Protein AF-A0A2P7AW91-F1 (afdb_monomer_lite)

Foldseek 3Di:
DDDDDDDPDDPPDPDDDDDDDDDDDDDDDDDDDPDPPPPDPPPLVVQQVVLQVVLVVCVVVVNLQVSLVSNLVSPNNVVSVVSVDDPPDDDDCVVDPDPVFPPQPPDWFKDKDWDAAPNDIAIKIKTWGWFFLWADQDPPPRDTHRWKTKIKIWIGRPVDDLAQAEAEEAAEPPPFFFLLLCDAQAAHQWHFAFAPPDDDQDPPPDQGDTDGDNLHCNVRHTYMGIAFDNAFLMFTGPPHGSVVCLFLQSRLSSVLSVVQRVCQVVLNQNYAYEYEYFERRLLSVLQNLLVQLVCPCVSHDQRPVNHHGDSHQAYEYFLYDFALDFDPAPLCLQLLLLLLCVLCDQCRAPNPPHDNVRSSVVSLCLRPVAQRVLLVLVVVQLVVLVVVVVVVVVVVVVVVVVVVVVDDDDDDPDDDDPPDDPDSVPRDGDVVSCVVNVVSVCVLCRSLVHNPDDVVCSNNSVSNPSQDDEPEAEQQFRNHGHNNDHSDCSVLSSSLSVCVCCCCPPHVDDDSDRPQPDDDPPRSSTGDVSSVVVVSDSDPVNGTSLVSNVSSCVSPVQYQAEYEAESNANSRHLSSVCVSCVVVVCNQVYPYHYDHTGSSRSSHVVCSVVVSVVSVCSSPDGGDDGPDD

Organism: NCBI:txid1149773

Sequence (629 aa):
MIFRVFFLLALLGLAACNDTKVEVADRTFPESVQESVKLGEPALTDKLESARKEAVELKAKGKLFDAADRLRTVGLDEEAYAIFAPADYKFLAKDHPDPSTPQVSETPSVMRHSMVLNGKKTWFTAKAGHLIAYGQKDQLTGKKDAKAAIFYMSYTRDDLPRENRPVTFFFNGGPGYASIFLHMAAYGPKRIVINAPYMARKLADNPFKLIDNEETLLDNSDLVFVDPVSEGFSTAIAPHRNHHFSNATTDAEIVRDFVTSYSNKNNRQSSPKYLLGESWGSARVSLAASMLEEAGTSNYDPDPSGQPVKVLSGVVLQSPYLSGDSCACNTGLPTLAMAAEYFQKPETSWRGARTLDQYADYIRQFAMQRYFPALETYNAAFTAATAAKEAILVEAKNEISAKFKGGMGVSVEGEAFSAETTDDDDVQVEPATLAKLEPILQEFRNIAGNHSLSWDDFASGNILTNRPAAKSLGDYDARMAADDYQTDWFDDTILGNGVKDLLPAFLNYYSSGVKAVKDWHGNDVLRNDDYAVTGQDVSADGLGGVADLTLALAFDPRLKIMALHGYYDTVTTFFETEKQLQQAGLDKRIPVHVFDGGQMTYYVEASRKPVKKVFDEFYRNTPGTPATN

Secondary structure (DSSP, 8-state):
------S--SSS---------------PPPP---------THHHHHHHHHHHHHHHHHHHTT-HHHHHHHHHTTT-HHHHHHTTS-TT----GGGS--TTS-------EEEEEEEEETTEEEEEEEEEEEEEEEEEEPTTT-PEEEEEEEEEEEEE-TTS-STT--EEEEE--TTTB-THHIIIIIISSEEE---TT---S-TTTS---EEE-TT-GGGTSEEEEE--TTSTT-EE-TT--GGGG-SHHHHHHHHHHHHHHHHHHTT-TTS-EEEEEETHHHHHHHHHHHHHHHHTTTTPPPPTT-PPP---SEEEEES----SS--SS-TTHHHHHHHHHHHH-TTTSTTTT--HHHHHHHHHHHIIIIIHHHHHHHHHHHHHHHHHHHHHHHHHHHHHHHHHHHS------S-S-------GGG----HHHHHHHHHHHHHHHHHHT-TT--HHHHHHT---TTPPP-SEE-SSSTT-EESSS-SSSHHHHHHHHHHHHHIIIII----SS------TTS-TTSB-HHHHHHTT--STTS--HHHHHHHHHHH-TT-EEEEEEETT-SSS-HHHHHHHHHHTT-TTTS-EEEESSSSSGGGSHHHHHHHHHHHHHHHHSPTT-PPP-

Structure (mmCIF, N/CA/C/O backbone):
data_AF-A0A2P7AW91-F1
#
_entry.id   AF-A0A2P7AW91-F1
#
loop_
_atom_site.group_PDB
_atom_site.id
_atom_site.type_symbol
_atom_site.label_atom_id
_atom_site.label_alt_id
_atom_site.label_comp_id
_atom_site.label_asym_id
_atom_site.label_entity_id
_atom_site.label_seq_id
_atom_site.pdbx_PDB_ins_code
_atom_site.Cartn_x
_atom_site.Cartn_y
_atom_site.Cartn_z
_atom_site.occupancy
_atom_site.B_iso_or_equiv
_atom_site.auth_seq_id
_atom_site.auth_comp_id
_atom_site.auth_asym_id
_atom_site.auth_atom_id
_atom_site.pdbx_PDB_model_num
ATOM 1 N N . MET A 1 1 ? 14.715 26.474 -30.056 1.00 28.30 1 MET A N 1
ATOM 2 C CA . MET A 1 1 ? 14.519 27.769 -29.372 1.00 28.30 1 MET A CA 1
ATOM 3 C C . MET A 1 1 ? 13.910 27.477 -28.005 1.00 28.30 1 MET A C 1
ATOM 5 O O . MET A 1 1 ? 12.748 27.115 -27.952 1.00 28.30 1 MET A O 1
ATOM 9 N N . ILE A 1 2 ? 14.762 27.566 -26.972 1.00 30.56 2 ILE A N 1
ATOM 10 C CA . ILE A 1 2 ? 14.518 27.575 -25.512 1.00 30.56 2 ILE A CA 1
ATOM 11 C C . ILE A 1 2 ? 13.791 26.353 -24.910 1.00 30.56 2 ILE A C 1
ATOM 13 O O . ILE A 1 2 ? 12.575 26.276 -24.987 1.00 30.56 2 ILE A O 1
ATOM 17 N N . PHE A 1 3 ? 14.578 25.453 -24.291 1.00 24.53 3 PHE A N 1
ATOM 18 C CA . PHE A 1 3 ? 14.350 24.688 -23.037 1.00 24.53 3 PHE A CA 1
ATOM 19 C C . PHE A 1 3 ? 15.091 23.334 -23.071 1.00 24.53 3 PHE A C 1
ATOM 21 O O . PHE A 1 3 ? 14.479 22.302 -23.308 1.00 24.53 3 PHE A O 1
ATOM 28 N N . ARG A 1 4 ? 16.412 23.331 -22.839 1.00 25.92 4 ARG A N 1
ATOM 29 C CA . ARG A 1 4 ? 17.198 22.144 -22.435 1.00 25.92 4 ARG A CA 1
ATOM 30 C C . ARG A 1 4 ? 18.473 22.592 -21.711 1.00 25.92 4 ARG A C 1
ATOM 32 O O . ARG A 1 4 ? 19.533 22.683 -22.309 1.00 25.92 4 ARG A O 1
ATOM 39 N N . VAL A 1 5 ? 18.342 22.920 -20.429 1.00 28.11 5 VAL A N 1
ATOM 40 C CA . VAL A 1 5 ? 19.440 22.946 -19.450 1.00 28.11 5 VAL A CA 1
ATOM 41 C C . VAL A 1 5 ? 18.803 22.537 -18.132 1.00 28.11 5 VAL A C 1
ATOM 43 O O . VAL A 1 5 ? 18.092 23.348 -17.565 1.00 28.11 5 VAL A O 1
ATOM 46 N N . PHE A 1 6 ? 18.965 21.277 -17.733 1.00 27.03 6 PHE A N 1
ATOM 47 C CA . PHE A 1 6 ? 18.895 20.757 -16.357 1.00 27.03 6 PHE A CA 1
ATOM 48 C C . PHE A 1 6 ? 18.924 19.230 -16.458 1.00 27.03 6 PHE A C 1
ATOM 50 O O . PHE A 1 6 ? 17.870 18.621 -16.462 1.00 27.03 6 PHE A O 1
ATOM 57 N N . PHE A 1 7 ? 20.106 18.632 -16.640 1.00 25.38 7 PHE A N 1
ATOM 58 C CA . PHE A 1 7 ? 20.415 17.236 -16.274 1.00 25.38 7 PHE A CA 1
ATOM 59 C C . PHE A 1 7 ? 21.894 16.948 -16.588 1.00 25.38 7 PHE A C 1
ATOM 61 O O . PHE A 1 7 ? 22.227 16.167 -17.465 1.00 25.38 7 PHE A O 1
ATOM 68 N N . LEU A 1 8 ? 22.811 17.659 -15.927 1.00 24.91 8 LEU A N 1
ATOM 69 C CA . LEU A 1 8 ? 24.250 17.372 -16.008 1.00 24.91 8 LEU A CA 1
ATOM 70 C C . LEU A 1 8 ? 24.960 18.023 -14.817 1.00 24.91 8 LEU A C 1
ATOM 72 O O . LEU A 1 8 ? 25.607 19.054 -14.950 1.00 24.91 8 LEU A O 1
ATOM 76 N N . LEU A 1 9 ? 24.746 17.469 -13.618 1.00 25.59 9 LEU A N 1
ATOM 77 C CA . LEU A 1 9 ? 25.513 17.818 -12.410 1.00 25.59 9 LEU A CA 1
ATOM 78 C C . LEU A 1 9 ? 25.413 16.745 -11.303 1.00 25.59 9 LEU A C 1
ATOM 80 O O . LEU A 1 9 ? 25.422 17.067 -10.121 1.00 25.59 9 LEU A O 1
ATOM 84 N N . ALA A 1 10 ? 25.332 15.461 -11.672 1.00 25.92 10 ALA A N 1
ATOM 85 C CA . ALA A 1 10 ? 25.222 14.355 -10.707 1.00 25.92 10 ALA A CA 1
ATOM 86 C C . ALA A 1 10 ? 26.404 13.362 -10.720 1.00 25.92 10 ALA A C 1
ATOM 88 O O . ALA A 1 10 ? 26.317 12.318 -10.086 1.00 25.92 10 ALA A O 1
ATOM 89 N N . LEU A 1 11 ? 27.517 13.657 -11.410 1.00 25.86 11 LEU A N 1
ATOM 90 C CA . LEU A 1 11 ? 28.611 12.681 -11.588 1.00 25.86 11 LEU A CA 1
ATOM 91 C C . LEU A 1 11 ? 30.016 13.127 -11.156 1.00 25.86 11 LEU A C 1
ATOM 93 O O . LEU A 1 11 ? 30.987 12.428 -11.424 1.00 25.86 11 LEU A O 1
ATOM 97 N N . LEU A 1 12 ? 30.162 14.225 -10.412 1.00 25.52 12 LEU A N 1
ATOM 98 C CA . LEU A 1 12 ? 31.461 14.617 -9.850 1.00 25.52 12 LEU A CA 1
ATOM 99 C C . LEU A 1 12 ? 31.306 15.029 -8.386 1.00 25.52 12 LEU A C 1
ATOM 101 O O . LEU A 1 12 ? 30.991 16.178 -8.094 1.00 25.52 12 LEU A O 1
ATOM 105 N N . GLY A 1 13 ? 31.525 14.090 -7.461 1.00 24.47 13 GLY A N 1
ATOM 106 C CA . GLY A 1 13 ? 31.490 14.431 -6.037 1.00 24.47 13 GLY A CA 1
ATOM 107 C C . GLY A 1 13 ? 31.581 13.301 -5.015 1.00 24.47 13 GLY A C 1
ATOM 108 O O . GLY A 1 13 ? 31.106 13.493 -3.905 1.00 24.47 13 GLY A O 1
ATOM 109 N N . LEU A 1 14 ? 32.181 12.147 -5.323 1.00 25.52 14 LEU A N 1
ATOM 110 C CA . LEU A 1 14 ? 32.587 11.187 -4.289 1.00 25.52 14 LEU A CA 1
ATOM 111 C C . LEU A 1 14 ? 34.114 11.146 -4.207 1.00 25.52 14 LEU A C 1
ATOM 113 O O . LEU A 1 14 ? 34.767 10.596 -5.089 1.00 25.52 14 LEU A O 1
ATOM 117 N N . ALA A 1 15 ? 34.622 11.755 -3.127 1.00 25.58 15 ALA A N 1
ATOM 118 C CA . ALA A 1 15 ? 35.909 11.557 -2.444 1.00 25.58 15 ALA A CA 1
ATOM 119 C C . ALA A 1 15 ? 36.700 12.860 -2.211 1.00 25.58 15 ALA A C 1
ATOM 121 O O . ALA A 1 15 ? 37.642 13.168 -2.935 1.00 25.58 15 ALA A O 1
ATOM 122 N N . ALA A 1 16 ? 36.382 13.571 -1.124 1.00 25.39 16 ALA A N 1
ATOM 123 C CA . ALA A 1 16 ? 37.385 14.280 -0.327 1.00 25.39 16 ALA A CA 1
ATOM 124 C C . ALA A 1 16 ? 36.890 14.498 1.116 1.00 25.39 16 ALA A C 1
ATOM 126 O O . ALA A 1 16 ? 35.776 14.950 1.352 1.00 25.39 16 ALA A O 1
ATOM 127 N N . CYS A 1 17 ? 37.759 14.113 2.045 1.00 22.14 17 CYS A N 1
ATOM 128 C CA . CYS A 1 17 ? 37.703 14.121 3.504 1.00 22.14 17 CYS A CA 1
ATOM 129 C C . CYS A 1 17 ? 37.004 15.284 4.239 1.00 22.14 17 CYS A C 1
ATOM 131 O O . CYS A 1 17 ? 37.125 16.445 3.869 1.00 22.14 17 CYS A O 1
ATOM 133 N N . ASN A 1 18 ? 36.404 14.887 5.371 1.00 30.28 18 ASN A N 1
ATOM 134 C CA . ASN A 1 18 ? 36.365 15.487 6.716 1.00 30.28 18 ASN A CA 1
ATOM 135 C C . ASN A 1 18 ? 36.925 16.903 6.967 1.00 30.28 18 ASN A C 1
ATOM 137 O O . ASN A 1 18 ? 37.995 17.280 6.501 1.00 30.28 18 ASN A O 1
ATOM 141 N N . ASP A 1 19 ? 36.252 17.541 7.932 1.00 32.62 19 ASP A N 1
ATOM 142 C CA . ASP A 1 19 ? 36.591 18.753 8.685 1.00 32.62 19 ASP A CA 1
ATOM 143 C C . ASP A 1 19 ? 36.344 20.098 7.995 1.00 32.62 19 ASP A C 1
ATOM 145 O O . ASP A 1 19 ? 37.254 20.782 7.539 1.00 32.62 19 ASP A O 1
ATOM 149 N N . THR A 1 20 ? 35.099 20.575 8.081 1.00 24.86 20 THR A N 1
ATOM 150 C CA . THR A 1 20 ? 34.828 22.013 8.235 1.00 24.86 20 THR A CA 1
ATOM 151 C C . THR A 1 20 ? 33.605 22.235 9.126 1.00 24.86 20 THR A C 1
ATOM 153 O O . THR A 1 20 ? 32.484 21.853 8.806 1.00 24.86 20 THR A O 1
ATOM 156 N N . LYS A 1 21 ? 33.837 22.865 10.284 1.00 29.14 21 LYS A N 1
ATOM 157 C CA . LYS A 1 21 ? 32.790 23.472 11.112 1.00 29.14 21 LYS A CA 1
ATOM 158 C C . LYS A 1 21 ? 32.117 24.569 10.289 1.00 29.14 21 LYS A C 1
ATOM 160 O O . LYS A 1 21 ? 32.786 25.524 9.906 1.00 29.14 21 LYS A O 1
ATOM 165 N N . VAL A 1 22 ? 30.818 24.445 10.043 1.00 24.80 22 VAL A N 1
ATOM 166 C CA . VAL A 1 22 ? 30.022 25.530 9.463 1.00 24.80 22 VAL A CA 1
ATOM 167 C C . VAL A 1 22 ? 29.511 26.400 10.609 1.00 24.80 22 VAL A C 1
ATOM 169 O O . VAL A 1 22 ? 28.715 25.954 11.434 1.00 24.80 22 VAL A O 1
ATOM 172 N N . GLU A 1 23 ? 30.012 27.634 10.682 1.00 24.05 23 GLU A N 1
ATOM 173 C CA . GLU A 1 23 ? 29.421 28.704 11.486 1.00 24.05 23 GLU A CA 1
ATOM 174 C C . GLU A 1 23 ? 28.020 29.021 10.953 1.00 24.05 23 GLU A C 1
ATOM 176 O O . GLU A 1 23 ? 27.831 29.335 9.776 1.00 24.05 23 GLU A O 1
ATOM 181 N N . VAL A 1 24 ? 27.030 28.938 11.839 1.00 26.75 24 VAL A N 1
ATOM 182 C CA . VAL A 1 24 ? 25.660 29.372 11.571 1.00 26.75 24 VAL A CA 1
ATOM 183 C C . VAL A 1 24 ? 25.663 30.897 11.529 1.00 26.75 24 VAL A C 1
ATOM 185 O O . VAL A 1 24 ? 25.877 31.551 12.547 1.00 26.75 24 VAL A O 1
ATOM 188 N N . ALA A 1 25 ? 25.442 31.466 10.345 1.00 25.95 25 ALA A N 1
ATOM 189 C CA . ALA A 1 25 ? 25.217 32.894 10.193 1.00 25.95 25 ALA A CA 1
ATOM 190 C C . ALA A 1 25 ? 23.913 33.282 10.908 1.00 25.95 25 ALA A C 1
ATOM 192 O O . ALA A 1 25 ? 22.817 32.882 10.509 1.00 25.95 25 ALA A O 1
ATOM 193 N N . ASP A 1 26 ? 24.072 34.060 11.972 1.00 27.11 26 ASP A N 1
ATOM 194 C CA . ASP A 1 26 ? 23.027 34.633 12.807 1.00 27.11 26 ASP A CA 1
ATOM 195 C C . ASP A 1 26 ? 22.101 35.522 11.955 1.00 27.11 26 ASP A C 1
ATOM 197 O O . ASP A 1 26 ? 22.472 36.616 11.522 1.00 27.11 26 ASP A O 1
ATOM 201 N N . ARG A 1 27 ? 20.896 35.029 11.644 1.00 25.61 27 ARG A N 1
ATOM 202 C CA . ARG A 1 27 ? 19.820 35.847 11.070 1.00 25.61 27 ARG A CA 1
ATOM 203 C C . ARG A 1 27 ? 18.920 36.301 12.206 1.00 25.61 27 ARG A C 1
ATOM 205 O O . ARG A 1 27 ? 17.957 35.631 12.570 1.00 25.61 27 ARG A O 1
ATOM 212 N N . THR A 1 28 ? 19.243 37.466 12.747 1.00 26.22 28 THR A N 1
ATOM 213 C CA . THR A 1 28 ? 18.370 38.216 13.642 1.00 26.22 28 THR A CA 1
ATOM 214 C C . THR A 1 28 ? 17.100 38.631 12.894 1.00 26.22 28 THR A C 1
ATOM 216 O O . THR A 1 28 ? 17.139 39.369 11.909 1.00 26.22 28 THR A O 1
ATOM 219 N N . PHE A 1 29 ? 15.952 38.137 13.356 1.00 27.27 29 PHE A N 1
ATOM 220 C CA . PHE A 1 29 ? 14.643 38.670 12.981 1.00 27.27 29 PHE A CA 1
ATOM 221 C C . PHE A 1 29 ? 14.335 39.896 13.857 1.00 27.27 29 PHE A C 1
ATOM 223 O O . PHE A 1 29 ? 14.610 39.856 15.058 1.00 27.27 29 PHE A O 1
ATOM 230 N N . PRO A 1 30 ? 13.779 40.986 13.300 1.00 27.33 30 PRO A N 1
ATOM 231 C CA . PRO A 1 30 ? 13.438 42.163 14.087 1.00 27.33 30 PRO A CA 1
ATOM 232 C C . PRO A 1 30 ? 12.302 41.861 15.075 1.00 27.33 30 PRO A C 1
ATOM 234 O O . PRO A 1 30 ? 11.241 41.361 14.699 1.00 27.33 30 PRO A O 1
ATOM 237 N N . GLU A 1 31 ? 12.529 42.201 16.344 1.00 33.28 31 GLU A N 1
ATOM 238 C CA . GLU A 1 31 ? 11.480 42.341 17.351 1.00 33.28 31 GLU A CA 1
ATOM 239 C C . GLU A 1 31 ? 10.521 43.487 16.986 1.00 33.28 31 GLU A C 1
ATOM 241 O O . GLU A 1 31 ? 10.921 44.498 16.409 1.00 33.28 31 GLU A O 1
ATOM 246 N N . SER A 1 32 ? 9.275 43.344 17.452 1.00 29.95 32 SER A N 1
ATOM 247 C CA . SER A 1 32 ? 8.161 44.308 17.466 1.00 29.95 32 SER A CA 1
ATOM 248 C C . SER A 1 32 ? 7.237 44.342 16.238 1.00 29.95 32 SER A C 1
ATOM 250 O O . SER A 1 32 ? 7.468 45.064 15.282 1.00 29.95 32 SER A O 1
ATOM 252 N N . VAL A 1 33 ? 6.108 43.622 16.341 1.00 26.59 33 VAL A N 1
ATOM 253 C CA . VAL A 1 33 ? 4.770 44.233 16.501 1.00 26.59 33 VAL A CA 1
ATOM 254 C C . VAL A 1 33 ? 3.927 43.306 17.393 1.00 26.59 33 VAL A C 1
ATOM 256 O O . VAL A 1 33 ? 3.296 42.361 16.928 1.00 26.59 33 VAL A O 1
ATOM 259 N N . GLN A 1 34 ? 3.927 43.558 18.706 1.00 28.94 34 GLN A N 1
ATOM 260 C CA . GLN A 1 34 ? 2.826 43.126 19.570 1.00 28.94 34 GLN A CA 1
ATOM 261 C C . GLN A 1 34 ? 1.656 44.089 19.341 1.00 28.94 34 GLN A C 1
ATOM 263 O O . GLN A 1 34 ? 1.531 45.090 20.043 1.00 28.94 34 GLN A O 1
ATOM 268 N N . GLU A 1 35 ? 0.783 43.794 18.380 1.00 24.22 35 GLU A N 1
ATOM 269 C CA . GLU A 1 35 ? -0.575 44.339 18.405 1.00 24.22 35 GLU A CA 1
ATOM 270 C C . GLU A 1 35 ? -1.491 43.312 19.061 1.00 24.22 35 GLU A C 1
ATOM 272 O O . GLU A 1 35 ? -1.932 42.324 18.477 1.00 24.22 35 GLU A O 1
ATOM 277 N N . SER A 1 36 ? -1.754 43.556 20.341 1.00 25.66 36 SER A N 1
ATOM 278 C CA . SER A 1 36 ? -2.841 42.918 21.064 1.00 25.66 36 SER A CA 1
ATOM 279 C C . SER A 1 36 ? -4.165 43.445 20.509 1.00 25.66 36 SER A C 1
ATOM 281 O O . SER A 1 36 ? -4.659 44.497 20.913 1.00 25.66 36 SER A O 1
ATOM 283 N N . VAL A 1 37 ? -4.769 42.708 19.576 1.00 23.89 37 VAL A N 1
ATOM 284 C CA . VAL A 1 37 ? -6.159 42.952 19.180 1.00 23.89 37 VAL A CA 1
ATOM 285 C C . VAL A 1 37 ? -7.055 42.555 20.353 1.00 23.89 37 VAL A C 1
ATOM 287 O O . VAL A 1 37 ? -7.438 41.397 20.516 1.00 23.89 37 VAL A O 1
ATOM 290 N N . LYS A 1 38 ? -7.402 43.530 21.196 1.00 28.12 38 LYS A N 1
ATOM 291 C CA . LYS A 1 38 ? -8.584 43.438 22.055 1.00 28.12 38 LYS A CA 1
ATOM 292 C C . LYS A 1 38 ? -9.813 43.469 21.146 1.00 28.12 38 LYS A C 1
ATOM 294 O O . LYS A 1 38 ? -10.228 44.536 20.701 1.00 28.12 38 LYS A O 1
ATOM 299 N N . LEU A 1 39 ? -10.378 42.298 20.856 1.00 29.02 39 LEU A N 1
ATOM 300 C CA . LEU A 1 39 ? -11.699 42.172 20.242 1.00 29.02 39 LEU A CA 1
ATOM 301 C C . LEU A 1 39 ? -12.735 42.810 21.176 1.00 29.02 39 LEU A C 1
ATOM 303 O O . LEU A 1 39 ? -13.069 42.260 22.220 1.00 29.02 39 LEU A O 1
ATOM 307 N N . GLY A 1 40 ? -13.214 43.996 20.807 1.00 28.59 40 GLY A N 1
ATOM 308 C CA . GLY A 1 40 ? -14.417 44.573 21.393 1.00 28.59 40 GLY A CA 1
ATOM 309 C C . GLY A 1 40 ? -15.637 43.726 21.020 1.00 28.59 40 GLY A C 1
ATOM 310 O O . GL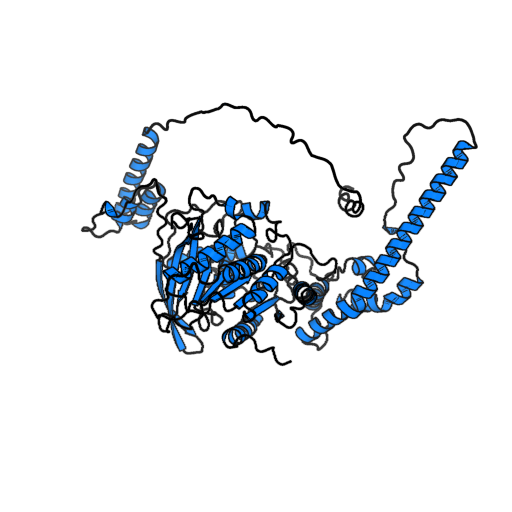Y A 1 40 ? -15.842 43.393 19.854 1.00 28.59 40 GLY A O 1
ATOM 311 N N . GLU A 1 41 ? -16.452 43.410 22.023 1.00 45.31 41 GLU A N 1
ATOM 312 C CA . GLU A 1 41 ? -17.629 42.530 22.012 1.00 45.31 41 GLU A CA 1
ATOM 313 C C . GLU A 1 41 ? -18.905 42.952 21.213 1.00 45.31 41 GLU A C 1
ATOM 315 O O . GLU A 1 41 ? -19.842 42.154 21.195 1.00 45.31 41 GLU A O 1
ATOM 320 N N . PRO A 1 42 ? -19.049 44.088 20.489 1.00 39.00 42 PRO A N 1
ATOM 321 C CA . PRO A 1 42 ? -20.321 44.372 19.794 1.00 39.00 42 PRO A CA 1
ATOM 322 C C . PRO A 1 42 ? -20.608 43.486 18.563 1.00 39.00 42 PRO A C 1
ATOM 324 O O . PRO A 1 42 ? -21.723 43.005 18.384 1.00 39.00 42 PRO A O 1
ATOM 327 N N . ALA A 1 43 ? -19.602 43.218 17.721 1.00 48.66 43 ALA A N 1
ATOM 328 C CA . ALA A 1 43 ? -19.821 42.631 16.389 1.00 48.66 43 ALA A CA 1
ATOM 329 C C . ALA A 1 43 ? -20.175 41.130 16.393 1.00 48.66 43 ALA A C 1
ATOM 331 O O . ALA A 1 43 ? -20.730 40.617 15.417 1.00 48.66 43 ALA A O 1
ATOM 332 N N . LEU A 1 44 ? -19.829 40.409 17.464 1.00 47.56 44 LEU A N 1
ATOM 333 C CA . LEU A 1 44 ? -20.184 38.998 17.624 1.00 47.56 44 LEU A CA 1
ATOM 334 C C . LEU A 1 44 ? -21.635 38.865 18.104 1.00 47.56 44 LEU A C 1
ATOM 336 O O . LEU A 1 44 ? -22.381 38.035 17.593 1.00 47.56 44 LEU A O 1
ATOM 340 N N . THR A 1 45 ? -22.051 39.744 19.015 1.00 58.31 45 THR A N 1
ATOM 341 C CA . THR A 1 45 ? -23.391 39.755 19.610 1.00 58.31 45 THR A CA 1
ATOM 342 C C . THR A 1 45 ? -24.472 40.009 18.554 1.00 58.31 45 THR A C 1
ATOM 344 O O . THR A 1 45 ? -25.434 39.245 18.470 1.00 58.31 45 THR A O 1
ATOM 347 N N . ASP A 1 46 ? -24.250 40.965 17.647 1.00 71.31 46 ASP A N 1
ATOM 348 C CA . ASP A 1 46 ? -25.179 41.266 16.545 1.00 71.31 46 ASP A CA 1
ATOM 349 C C . ASP A 1 46 ? -25.331 40.094 15.555 1.00 71.31 46 ASP A C 1
ATOM 351 O O . ASP A 1 46 ? -26.426 39.809 15.058 1.00 71.31 46 ASP A O 1
ATOM 355 N N . LYS A 1 47 ? -24.240 39.361 15.285 1.00 68.81 47 LYS A N 1
ATOM 356 C CA . LYS A 1 47 ? -24.256 38.178 14.405 1.00 68.81 47 LYS A CA 1
ATOM 357 C C . LYS A 1 47 ? -25.038 37.017 15.012 1.00 68.81 47 LYS A C 1
ATOM 359 O O . LYS A 1 47 ? -25.770 36.338 14.287 1.00 68.81 47 LYS A O 1
ATOM 364 N N . LEU A 1 48 ? -24.894 36.798 16.319 1.00 72.94 48 LEU A N 1
ATOM 365 C CA . LEU A 1 48 ? -25.627 35.766 17.050 1.00 72.94 48 LEU A CA 1
ATOM 366 C C . LEU A 1 48 ? -27.121 36.110 17.128 1.00 72.94 48 LEU A C 1
ATOM 368 O O . LEU A 1 48 ? -27.964 35.247 16.887 1.00 72.94 48 LEU A O 1
ATOM 372 N N . GLU A 1 49 ? -27.475 37.372 17.382 1.00 81.25 49 GLU A N 1
ATOM 373 C CA . GLU A 1 49 ? -28.877 37.804 17.400 1.00 81.25 49 GLU A CA 1
ATOM 374 C C . GLU A 1 49 ? -29.558 37.722 16.025 1.00 81.25 49 GLU A C 1
ATOM 376 O O . GLU A 1 49 ? -30.711 37.286 15.946 1.00 81.25 49 GLU A O 1
ATOM 381 N N . SER A 1 50 ? -28.867 38.079 14.934 1.00 85.81 50 SER A N 1
ATOM 382 C CA . SER A 1 50 ? -29.398 37.906 13.568 1.00 85.81 50 SER A CA 1
ATOM 383 C C . SER A 1 50 ? -29.671 36.434 13.262 1.00 85.81 50 SER A C 1
ATOM 385 O O . SER A 1 50 ? -30.748 36.088 12.780 1.00 85.81 50 SER A O 1
ATOM 387 N N . ALA A 1 51 ? -28.730 35.551 13.612 1.00 79.06 51 ALA A N 1
ATOM 388 C CA . ALA A 1 51 ? -28.871 34.112 13.408 1.00 79.06 51 ALA A CA 1
ATOM 389 C C . ALA A 1 51 ? -30.074 33.526 14.153 1.00 79.06 51 ALA A C 1
ATOM 391 O O . ALA A 1 51 ? -30.826 32.738 13.581 1.00 79.06 51 ALA A O 1
ATOM 392 N N . ARG A 1 52 ? -30.300 33.957 15.400 1.00 89.81 52 ARG A N 1
ATOM 393 C CA . ARG A 1 52 ? -31.474 33.564 16.191 1.00 89.81 52 ARG A CA 1
ATOM 394 C C . ARG A 1 52 ? -32.780 34.024 15.552 1.00 89.81 52 ARG A C 1
ATOM 396 O O . ARG A 1 52 ? -33.716 33.233 15.464 1.00 89.81 52 ARG A O 1
ATOM 403 N N . LYS A 1 53 ? -32.851 35.266 15.061 1.00 93.62 53 LYS A N 1
ATOM 404 C CA . LYS A 1 53 ? -34.048 35.786 14.371 1.00 93.62 53 LYS A CA 1
ATOM 405 C C . LYS A 1 53 ? -34.352 35.002 13.094 1.00 93.62 53 LYS A C 1
ATOM 407 O O . LYS A 1 53 ? -35.480 34.550 12.912 1.00 93.62 53 LYS A O 1
ATOM 412 N N . GLU A 1 54 ? -33.344 34.767 12.258 1.00 89.94 54 GLU A N 1
ATOM 413 C CA . GLU A 1 54 ? -33.488 33.988 11.022 1.00 89.94 54 GLU A CA 1
ATOM 414 C C . GLU A 1 54 ? -33.903 32.535 11.303 1.00 89.94 54 GLU A C 1
ATOM 416 O O . GLU A 1 54 ? -34.784 31.993 10.634 1.00 89.94 54 GLU A O 1
ATOM 421 N N . ALA A 1 55 ? -33.334 31.909 12.336 1.00 86.69 55 ALA A N 1
ATOM 422 C CA . ALA A 1 55 ? -33.701 30.557 12.745 1.00 86.69 55 ALA A CA 1
ATOM 423 C C . ALA A 1 55 ? -35.152 30.465 13.241 1.00 86.69 55 ALA A C 1
ATOM 425 O O . ALA A 1 55 ? -35.856 29.508 12.912 1.00 86.69 55 ALA A O 1
ATOM 426 N N . VAL A 1 56 ? -35.642 31.473 13.972 1.00 92.38 56 VAL A N 1
ATOM 427 C CA . VAL A 1 56 ? -37.055 31.558 14.380 1.00 92.38 56 VAL A CA 1
ATOM 428 C C . VAL A 1 56 ? -37.975 31.652 13.160 1.00 92.38 56 VAL A C 1
ATOM 430 O O . VAL A 1 56 ? -38.983 30.943 13.100 1.00 92.38 56 VAL A O 1
ATOM 433 N N . GLU A 1 57 ? -37.627 32.459 12.158 1.00 90.12 57 GLU A N 1
ATOM 434 C CA . GLU A 1 57 ? -38.409 32.570 10.920 1.00 90.12 57 GLU A CA 1
ATOM 435 C C . GLU A 1 57 ? -38.417 31.270 10.105 1.00 90.12 57 GLU A C 1
ATOM 437 O O . GLU A 1 57 ? -39.460 30.864 9.584 1.00 90.12 57 GLU A O 1
ATOM 442 N N . LEU A 1 58 ? -37.269 30.596 9.996 1.00 86.12 58 LEU A N 1
ATOM 443 C CA . LEU A 1 58 ? -37.140 29.305 9.315 1.00 86.12 58 LEU A CA 1
ATOM 444 C C . LEU A 1 58 ? -37.942 28.217 10.040 1.00 86.12 58 LEU A C 1
ATOM 446 O O . LEU A 1 58 ? -38.673 27.456 9.398 1.00 86.12 58 LEU A O 1
ATOM 450 N N . LYS A 1 59 ? -37.904 28.205 11.377 1.00 82.75 59 LYS A N 1
ATOM 451 C CA . LYS A 1 59 ? -38.708 27.306 12.214 1.00 82.75 59 LYS A CA 1
ATOM 452 C C . LYS A 1 59 ? -40.206 27.544 12.022 1.00 82.75 59 LYS A C 1
ATOM 454 O O . LYS A 1 59 ? -40.947 26.581 11.838 1.00 82.75 59 LYS A O 1
ATOM 459 N N . ALA A 1 60 ? -40.652 28.801 11.984 1.00 88.56 60 ALA A N 1
ATOM 460 C CA . ALA A 1 60 ? -42.053 29.153 11.732 1.00 88.56 60 ALA A CA 1
ATOM 461 C C . ALA A 1 60 ? -42.544 28.708 10.339 1.00 88.56 60 ALA A C 1
ATOM 463 O O . ALA A 1 60 ? -43.728 28.430 10.160 1.00 88.56 60 ALA A O 1
ATOM 464 N N . LYS A 1 61 ? -41.633 28.584 9.364 1.00 88.69 61 LYS A N 1
ATOM 465 C CA . LYS A 1 61 ? -41.896 28.055 8.013 1.00 88.69 61 LYS A CA 1
ATOM 466 C C . LYS A 1 61 ? -41.782 26.523 7.919 1.00 88.69 61 LYS A C 1
ATOM 468 O O . LYS A 1 61 ? -41.842 25.983 6.819 1.00 88.69 61 LYS A O 1
ATOM 473 N N . GLY A 1 62 ? -41.591 25.818 9.039 1.00 75.31 62 GLY A N 1
ATOM 474 C CA . GLY A 1 62 ? -41.446 24.357 9.087 1.00 75.31 62 GLY A CA 1
ATOM 475 C C . GLY A 1 62 ? -40.078 23.830 8.633 1.00 75.31 62 GLY A C 1
ATOM 476 O O . GLY A 1 62 ? -39.898 22.622 8.502 1.00 75.31 62 GLY A O 1
ATOM 477 N N . LYS A 1 63 ? -39.096 24.709 8.408 1.00 75.00 63 LYS A N 1
ATOM 478 C CA . LYS A 1 63 ? -37.750 24.364 7.930 1.00 75.00 63 LYS A CA 1
ATOM 479 C C . LYS A 1 63 ? -36.792 24.155 9.100 1.00 75.00 63 LYS A C 1
ATOM 481 O O . LYS A 1 63 ? -35.893 24.954 9.342 1.00 75.00 63 LYS A O 1
ATOM 486 N N . LEU A 1 64 ? -37.025 23.088 9.860 1.00 62.28 64 LEU A N 1
ATOM 487 C CA . LEU A 1 64 ? -36.311 22.829 11.116 1.00 62.28 64 LEU A CA 1
ATOM 488 C C . LEU A 1 64 ? -34.802 22.604 10.912 1.00 62.28 64 LEU A C 1
ATOM 490 O O . LEU A 1 64 ? -34.007 23.107 11.698 1.00 62.28 64 LEU A O 1
ATOM 494 N N . PHE A 1 65 ? -34.405 21.926 9.830 1.00 50.94 65 PHE A N 1
ATOM 495 C CA . PHE A 1 65 ? -32.994 21.723 9.473 1.00 50.94 65 PHE A CA 1
ATOM 496 C C . PHE A 1 65 ? -32.297 23.015 9.053 1.00 50.94 65 PHE A C 1
ATOM 498 O O . PHE A 1 65 ? -31.227 23.299 9.577 1.00 50.94 65 PHE A O 1
ATOM 505 N N . ASP A 1 66 ? -32.931 23.841 8.216 1.00 69.25 66 ASP A N 1
ATOM 506 C CA . ASP A 1 66 ? -32.379 25.146 7.824 1.00 69.25 66 ASP A CA 1
ATOM 507 C C . ASP A 1 66 ? -32.228 26.072 9.051 1.00 69.25 66 ASP A C 1
ATOM 509 O O . ASP A 1 66 ? -31.240 26.790 9.186 1.00 69.25 66 ASP A O 1
ATOM 513 N N . ALA A 1 67 ? -33.197 26.040 9.976 1.00 63.50 67 ALA A N 1
ATOM 514 C CA . ALA A 1 67 ? -33.157 26.813 11.216 1.00 63.50 67 ALA A CA 1
ATOM 515 C C . ALA A 1 67 ? -32.012 26.372 12.142 1.00 63.50 67 ALA A C 1
ATOM 517 O O . ALA A 1 67 ? -31.301 27.213 12.693 1.00 63.50 67 ALA A O 1
ATOM 518 N N . ALA A 1 68 ? -31.815 25.062 12.298 1.00 56.34 68 ALA A N 1
ATOM 519 C CA . ALA A 1 68 ? -30.731 24.513 13.102 1.00 56.34 68 ALA A CA 1
ATOM 520 C C . ALA A 1 68 ? -29.360 24.753 12.464 1.00 56.34 68 ALA A C 1
ATOM 522 O O . ALA A 1 68 ? -28.420 25.137 13.156 1.00 56.34 68 ALA A O 1
ATOM 523 N N . ASP A 1 69 ? -29.245 24.613 11.145 1.00 57.50 69 ASP A N 1
ATOM 524 C CA . ASP A 1 69 ? -28.004 24.893 10.427 1.00 57.50 69 ASP A CA 1
ATOM 525 C C . ASP A 1 69 ? -27.606 26.373 10.535 1.00 57.50 69 ASP A C 1
ATOM 527 O O . ASP A 1 69 ? -26.441 26.707 10.770 1.00 57.50 69 ASP A O 1
ATOM 531 N N . ARG A 1 70 ? -28.588 27.282 10.488 1.00 79.31 70 ARG A N 1
ATOM 532 C CA . ARG A 1 70 ? -28.340 28.718 10.656 1.00 79.31 70 ARG A CA 1
ATOM 533 C C . ARG A 1 70 ? -27.769 29.083 12.029 1.00 79.31 70 ARG A C 1
ATOM 535 O O . ARG A 1 70 ? -26.956 30.006 12.110 1.00 79.31 70 ARG A O 1
ATOM 542 N N . LEU A 1 71 ? -28.188 28.381 13.082 1.00 63.78 71 LEU A N 1
ATOM 543 C CA . LEU A 1 71 ? -27.675 28.537 14.448 1.00 63.78 71 LEU A CA 1
ATOM 544 C C . LEU A 1 71 ? -26.296 27.883 14.600 1.00 63.78 71 LEU A C 1
ATOM 546 O O . LEU A 1 71 ? -25.362 28.510 15.097 1.00 63.78 71 LEU A O 1
ATOM 550 N N . ARG A 1 72 ? -26.136 26.659 14.088 1.00 58.06 72 ARG A N 1
ATOM 551 C CA . ARG A 1 72 ? -24.876 25.902 14.107 1.00 58.06 72 ARG A CA 1
ATOM 552 C C . ARG A 1 72 ? -23.729 26.658 13.437 1.00 58.06 72 ARG A C 1
ATOM 554 O O . ARG A 1 72 ? -22.636 26.752 13.980 1.00 58.06 72 ARG A O 1
ATOM 561 N N . THR A 1 73 ? -23.976 27.255 12.273 1.00 53.56 73 THR A N 1
ATOM 562 C CA . THR A 1 73 ? -22.948 27.973 11.492 1.00 53.56 73 THR A CA 1
ATOM 563 C C . THR A 1 73 ? -22.368 29.207 12.190 1.00 53.56 73 THR A C 1
ATOM 565 O O . THR A 1 73 ? -21.323 29.704 11.769 1.00 53.56 73 THR A O 1
ATOM 568 N N . VAL A 1 74 ? -23.002 29.692 13.263 1.00 60.94 74 VAL A N 1
ATOM 569 C CA . VAL A 1 74 ? -22.490 30.789 14.100 1.00 60.94 74 VAL A CA 1
ATOM 570 C C . VAL A 1 74 ? -22.101 30.347 15.516 1.00 60.94 74 VAL A C 1
ATOM 572 O O . VAL A 1 74 ? -21.854 31.204 16.360 1.00 60.94 74 VAL A O 1
ATOM 575 N N . GLY A 1 75 ? -22.023 29.039 15.780 1.00 53.22 75 GLY A N 1
ATOM 576 C CA . GLY A 1 75 ? -21.618 28.489 17.079 1.00 53.22 75 GLY A CA 1
ATOM 577 C C . GLY A 1 75 ? -22.727 28.459 18.135 1.00 53.22 75 GLY A C 1
ATOM 578 O O . GLY A 1 75 ? -22.434 28.484 19.326 1.00 53.22 75 GLY A O 1
ATOM 579 N N . LEU A 1 76 ? -24.002 28.452 17.723 1.00 61.91 76 LEU A N 1
ATOM 580 C CA . LEU A 1 76 ? -25.163 28.268 18.607 1.00 61.91 76 LEU A CA 1
ATOM 581 C C . LEU A 1 76 ? -25.669 26.818 18.552 1.00 61.91 76 LEU A C 1
ATOM 583 O O . LEU A 1 76 ? -26.853 26.559 18.329 1.00 61.91 76 LEU A O 1
ATOM 587 N N . ASP A 1 77 ? -24.757 25.863 18.722 1.00 53.41 77 ASP A N 1
ATOM 588 C CA . ASP A 1 77 ? -25.002 24.425 18.564 1.00 53.41 77 ASP A CA 1
ATOM 589 C C . ASP A 1 77 ? -26.078 23.881 19.518 1.00 53.41 77 ASP A C 1
ATOM 591 O O . ASP A 1 77 ? -26.893 23.043 19.130 1.00 53.41 77 ASP A O 1
ATOM 595 N N . GLU A 1 78 ? -26.148 24.401 20.744 1.00 55.66 78 GLU A N 1
ATOM 596 C CA . GLU A 1 78 ? -27.163 24.004 21.729 1.00 55.66 78 GLU A CA 1
ATOM 597 C C . GLU A 1 78 ? -28.571 24.455 21.320 1.00 55.66 78 GLU A C 1
ATOM 599 O O . GLU A 1 78 ? -29.535 23.695 21.433 1.00 55.66 78 GLU A O 1
ATOM 604 N N . GLU A 1 79 ? -28.697 25.673 20.786 1.00 76.19 79 GLU A N 1
ATOM 605 C CA . GLU A 1 79 ? -29.971 26.203 20.292 1.00 76.19 79 GLU A CA 1
ATOM 606 C C . GLU A 1 79 ? -30.393 25.501 18.993 1.00 76.19 79 GLU A C 1
ATOM 608 O O . GLU A 1 79 ? -31.580 25.235 18.791 1.00 76.19 79 GLU A O 1
ATOM 613 N N . ALA A 1 80 ? -29.427 25.138 18.141 1.00 59.81 80 ALA A N 1
ATOM 614 C CA . ALA A 1 80 ? -29.648 24.311 16.959 1.00 59.81 80 ALA A CA 1
ATOM 615 C C . ALA A 1 80 ? -30.189 22.924 17.334 1.00 59.81 80 ALA A C 1
ATOM 617 O O . ALA A 1 80 ? -31.151 22.442 16.736 1.00 59.81 80 ALA A O 1
ATOM 618 N N . TYR A 1 81 ? -29.611 22.295 18.358 1.00 55.03 81 TYR A N 1
ATOM 619 C CA . TYR A 1 81 ? -30.047 20.994 18.857 1.00 55.03 81 TYR A CA 1
ATOM 620 C C . TYR A 1 81 ? -31.425 21.066 19.535 1.00 55.03 81 TYR A C 1
ATOM 622 O O . TYR A 1 81 ? -32.279 20.203 19.315 1.00 55.03 81 TYR A O 1
ATOM 630 N N . ALA A 1 82 ? -31.700 22.143 20.277 1.00 69.56 82 ALA A N 1
ATOM 631 C CA . ALA A 1 82 ? -32.989 22.390 20.923 1.00 69.56 82 ALA A CA 1
ATOM 632 C C . ALA A 1 82 ? -34.166 22.536 19.936 1.00 69.56 82 ALA A C 1
ATOM 634 O O . ALA A 1 82 ? -35.324 22.414 20.335 1.00 69.56 82 ALA A O 1
ATOM 635 N N . ILE A 1 83 ? -33.908 22.762 18.641 1.00 72.75 83 ILE A N 1
ATOM 636 C CA . ILE A 1 83 ? -34.951 22.733 17.601 1.00 72.75 83 ILE A CA 1
ATOM 637 C C . ILE A 1 83 ? -35.537 21.326 17.425 1.00 72.75 83 ILE A C 1
ATOM 639 O O . ILE A 1 83 ? -36.725 21.209 17.115 1.00 72.75 83 ILE A O 1
ATOM 643 N N . PHE A 1 84 ? -34.734 20.284 17.645 1.00 63.19 84 PHE A N 1
ATOM 644 C CA . PHE A 1 84 ? -35.126 18.880 17.485 1.00 63.19 84 PHE A CA 1
ATOM 645 C C . PHE A 1 84 ? -35.354 18.154 18.809 1.00 63.19 84 PHE A C 1
ATOM 647 O O . PHE A 1 84 ? -35.948 17.075 18.822 1.00 63.19 84 PHE A O 1
ATOM 654 N N . ALA A 1 85 ? -34.875 18.725 19.914 1.00 57.72 85 ALA A N 1
ATOM 655 C CA . ALA A 1 85 ? -35.008 18.123 21.225 1.00 57.72 85 ALA A CA 1
ATOM 656 C C . ALA A 1 85 ? -36.487 18.051 21.672 1.00 57.72 85 ALA A C 1
ATOM 658 O O . ALA A 1 85 ? -37.259 18.988 21.441 1.00 57.72 85 ALA A O 1
ATOM 659 N N . PRO A 1 86 ? -36.898 16.961 22.345 1.00 54.09 86 PRO A N 1
ATOM 660 C CA . PRO A 1 86 ? -38.184 16.884 23.032 1.00 54.09 86 PRO A CA 1
ATOM 661 C C . PRO A 1 86 ? -38.355 18.012 24.062 1.00 54.09 86 PRO A C 1
ATOM 663 O O . PRO A 1 86 ? -37.379 18.506 24.626 1.00 54.09 86 PRO A O 1
ATOM 666 N N . ALA A 1 87 ? -39.602 18.398 24.346 1.00 55.00 87 ALA A N 1
ATOM 667 C CA . ALA A 1 87 ? -39.917 19.539 25.216 1.00 55.00 87 ALA A CA 1
ATOM 668 C C . ALA A 1 87 ? -39.431 19.395 26.677 1.00 55.00 87 ALA A C 1
ATOM 670 O O . ALA A 1 87 ? -39.408 20.378 27.414 1.00 55.00 87 ALA A O 1
ATOM 671 N N . ASP A 1 88 ? -39.060 18.188 27.104 1.00 52.59 88 ASP A N 1
ATOM 672 C CA . ASP A 1 88 ? -38.569 17.854 28.441 1.00 52.59 88 ASP A CA 1
ATOM 673 C C . ASP A 1 88 ? -37.037 17.703 28.534 1.00 52.59 88 ASP A C 1
ATOM 675 O O . ASP A 1 88 ? -36.513 17.406 29.611 1.00 52.59 88 ASP A O 1
ATOM 679 N N . TYR A 1 89 ? -36.297 17.954 27.449 1.00 48.22 89 TYR A N 1
ATOM 680 C CA . TYR A 1 89 ? -34.834 17.917 27.455 1.00 48.22 89 TYR A CA 1
ATOM 681 C C . TYR A 1 89 ? -34.228 19.047 28.313 1.00 48.22 89 TYR A C 1
ATOM 683 O O . TYR A 1 89 ? -34.605 20.214 28.191 1.00 48.22 89 TYR A O 1
ATOM 691 N N . LYS A 1 90 ? -33.253 18.711 29.172 1.00 48.16 90 LYS A N 1
ATOM 692 C CA . LYS A 1 90 ? -32.460 19.668 29.963 1.00 48.16 90 LYS A CA 1
ATOM 693 C C . LYS A 1 90 ? -30.969 19.415 29.775 1.00 48.16 90 LYS A C 1
ATOM 695 O O . LYS A 1 90 ? -30.511 18.299 30.003 1.00 48.16 90 LYS A O 1
ATOM 700 N N . PHE A 1 91 ? -30.226 20.471 29.453 1.00 44.22 91 PHE A N 1
ATOM 701 C CA . PHE A 1 91 ? -28.764 20.455 29.452 1.00 44.22 91 PHE A CA 1
ATOM 702 C C . PHE A 1 91 ? -28.229 20.328 30.886 1.00 44.22 91 PHE A C 1
ATOM 704 O O . PHE A 1 91 ? -28.682 21.044 31.785 1.00 44.22 91 PHE A O 1
ATOM 711 N N . LEU A 1 92 ? -27.282 19.416 31.125 1.00 46.84 92 LEU A N 1
ATOM 712 C CA . LEU A 1 92 ? -26.618 19.272 32.420 1.00 46.84 92 LEU A CA 1
ATOM 713 C C . LEU A 1 92 ? -25.204 19.851 32.321 1.00 46.84 92 LEU A C 1
ATOM 715 O O . LEU A 1 92 ? -24.415 19.433 31.488 1.00 46.84 92 LEU A O 1
ATOM 719 N N . ALA A 1 93 ? -24.840 20.764 33.224 1.00 39.41 93 ALA A N 1
ATOM 720 C CA . ALA A 1 93 ? -23.530 21.433 33.221 1.00 39.41 93 ALA A CA 1
ATOM 721 C C . ALA A 1 93 ? -22.315 20.483 33.343 1.00 39.41 93 ALA A C 1
ATOM 723 O O . ALA A 1 93 ? -21.196 20.868 33.029 1.00 39.41 93 ALA A O 1
ATOM 724 N N . LYS A 1 94 ? -22.519 19.227 33.767 1.00 44.09 94 LYS A N 1
ATOM 725 C CA . LYS A 1 94 ? -21.481 18.179 33.765 1.00 44.09 94 LYS A CA 1
ATOM 726 C C . LYS A 1 94 ? -21.129 17.663 32.362 1.00 44.09 94 LYS A C 1
ATOM 728 O O . LYS A 1 94 ? -20.116 16.988 32.216 1.00 44.09 94 LYS A O 1
ATOM 733 N N . ASP A 1 95 ? -21.958 17.973 31.368 1.00 41.84 95 ASP A N 1
ATOM 734 C CA . ASP A 1 95 ? -21.744 17.625 29.965 1.00 41.84 95 ASP A CA 1
ATOM 735 C C . ASP A 1 95 ? -20.843 18.669 29.259 1.00 41.84 95 ASP A C 1
ATOM 737 O O . ASP A 1 95 ? -20.496 18.488 28.096 1.00 41.84 95 ASP A O 1
ATOM 741 N N . HIS A 1 96 ? -20.403 19.721 29.979 1.00 40.56 96 HIS A N 1
ATOM 742 C CA . HIS A 1 96 ? -19.447 20.741 29.515 1.00 40.56 96 HIS A CA 1
ATOM 743 C C . HIS A 1 96 ? -18.247 20.883 30.464 1.00 40.56 96 HIS A C 1
ATOM 745 O O . HIS A 1 96 ? -18.206 21.766 31.324 1.00 40.56 96 HIS A O 1
ATOM 751 N N . PRO A 1 97 ? -17.257 19.999 30.349 1.00 40.50 97 PRO A N 1
ATOM 752 C CA . PRO A 1 97 ? -15.968 20.173 31.004 1.00 40.50 97 PRO A CA 1
ATOM 753 C C . PRO A 1 97 ? -15.161 21.342 30.407 1.00 40.50 97 PRO A C 1
ATOM 755 O O . PRO A 1 97 ? -15.423 21.813 29.304 1.00 40.50 97 PRO A O 1
ATOM 758 N N . ASP A 1 98 ? -14.191 21.807 31.196 1.00 36.66 98 ASP A N 1
ATOM 759 C CA . ASP A 1 98 ? -13.363 23.003 30.996 1.00 36.66 98 ASP A CA 1
ATOM 760 C C . ASP A 1 98 ? -12.806 23.158 29.555 1.00 36.66 98 ASP A C 1
ATOM 762 O O . ASP A 1 98 ? -12.041 22.300 29.102 1.00 36.66 98 ASP A O 1
ATOM 766 N N . PRO A 1 99 ? -13.119 24.264 28.844 1.00 35.91 99 PRO A N 1
ATOM 767 C CA . PRO A 1 99 ? -12.677 24.516 27.468 1.00 35.91 99 PRO A CA 1
ATOM 768 C C . PRO A 1 99 ? -11.158 24.708 27.307 1.00 35.91 99 PRO A C 1
ATOM 770 O O . PRO A 1 99 ? -10.672 24.773 26.179 1.00 35.91 99 PRO A O 1
ATOM 773 N N . SER A 1 100 ? -10.389 24.788 28.400 1.00 36.09 100 SER A N 1
ATOM 774 C CA . SER A 1 100 ? -8.919 24.835 28.362 1.00 36.09 100 SER A CA 1
ATOM 775 C C . SER A 1 100 ? -8.256 23.475 28.102 1.00 36.09 100 SER A C 1
ATOM 777 O O . SER A 1 100 ? -7.055 23.420 27.837 1.00 36.09 100 SER A O 1
ATOM 779 N N . THR A 1 101 ? -9.027 22.382 28.110 1.00 40.72 101 THR A N 1
ATOM 780 C CA . THR A 1 101 ? -8.560 21.047 27.712 1.00 40.72 101 THR A CA 1
ATOM 781 C C . THR A 1 101 ? -9.343 20.631 26.467 1.00 40.72 101 THR A C 1
ATOM 783 O O . THR A 1 101 ? -10.567 20.542 26.560 1.00 40.72 101 THR A O 1
ATOM 786 N N . PRO A 1 102 ? -8.720 20.363 25.303 1.00 45.16 102 PRO A N 1
ATOM 787 C CA . PRO A 1 102 ? -9.460 19.839 24.162 1.00 45.16 102 PRO A CA 1
ATOM 788 C C . PRO A 1 102 ? -10.070 18.491 24.559 1.00 45.16 102 PRO A C 1
ATOM 790 O O . PRO A 1 102 ? -9.375 17.478 24.654 1.00 45.16 102 PRO A O 1
ATOM 793 N N . GLN A 1 103 ? -11.369 18.471 24.848 1.00 54.94 103 GLN A N 1
ATOM 794 C CA . GLN A 1 103 ? -12.091 17.234 25.090 1.00 54.94 103 GLN A CA 1
ATOM 795 C C . GLN A 1 103 ? -12.354 16.559 23.753 1.00 54.94 103 GLN A C 1
ATOM 797 O O . GLN A 1 103 ? -13.360 16.789 23.087 1.00 54.94 103 GLN A O 1
ATOM 802 N N . VAL A 1 104 ? -11.413 15.713 23.350 1.00 67.88 104 VAL A N 1
ATOM 803 C CA . VAL A 1 104 ? -11.630 14.768 22.262 1.00 67.88 104 VAL A CA 1
ATOM 804 C C . VAL A 1 104 ? -12.605 13.714 22.781 1.00 67.88 104 VAL A C 1
ATOM 806 O O . VAL A 1 104 ? -12.263 12.912 23.651 1.00 67.88 104 VAL A O 1
ATOM 809 N N . SER A 1 105 ? -13.839 13.725 22.277 1.00 79.31 105 SER A N 1
ATOM 810 C CA . SER A 1 105 ? -14.787 12.651 22.570 1.00 79.31 105 SER A CA 1
ATOM 811 C C . SER A 1 105 ? -14.311 11.364 21.901 1.00 79.31 105 SER A C 1
ATOM 813 O O . SER A 1 105 ? -14.339 11.242 20.679 1.00 79.31 105 SER A O 1
ATOM 815 N N . GLU A 1 106 ? -13.925 10.375 22.707 1.00 84.56 106 GLU A N 1
ATOM 816 C CA . GLU A 1 106 ? -13.625 9.018 22.229 1.00 84.56 106 GLU A CA 1
ATOM 817 C C . GLU A 1 106 ? -14.883 8.141 22.082 1.00 84.56 106 GLU A C 1
ATOM 819 O O . GLU A 1 106 ? -14.793 6.910 22.022 1.00 84.56 106 GLU A O 1
ATOM 824 N N . THR A 1 107 ? -16.075 8.746 22.106 1.00 86.12 107 THR A N 1
ATOM 825 C CA . THR A 1 107 ? -17.339 8.031 21.905 1.00 86.12 107 THR A CA 1
ATOM 826 C C . THR A 1 107 ? -17.660 8.025 20.414 1.00 86.12 107 THR A C 1
ATOM 828 O O . THR A 1 107 ? -18.007 9.076 19.874 1.00 86.12 107 THR A O 1
ATOM 831 N N . PRO A 1 108 ? -17.561 6.876 19.723 1.00 86.94 108 PRO A N 1
ATOM 832 C CA . PRO A 1 108 ? -17.837 6.833 18.299 1.00 86.94 108 PRO A CA 1
ATOM 833 C C . PRO A 1 108 ? -19.344 6.826 18.027 1.00 86.94 108 PRO A C 1
ATOM 835 O O . PRO A 1 108 ? -20.148 6.357 18.837 1.00 86.94 108 PRO A O 1
ATOM 838 N N . SER A 1 109 ? -19.709 7.258 16.824 1.00 85.81 109 SER A N 1
ATOM 839 C CA . SER A 1 109 ? -20.975 6.870 16.202 1.00 85.81 109 SER A CA 1
ATOM 840 C C . SER A 1 109 ? -21.043 5.346 16.057 1.00 85.81 109 SER A C 1
ATOM 842 O O . SER A 1 109 ? -20.018 4.678 15.893 1.00 85.81 109 SER A O 1
ATOM 844 N N . VAL A 1 110 ? -22.247 4.782 16.154 1.00 85.81 110 VAL A N 1
ATOM 845 C CA . VAL A 1 110 ? -22.463 3.333 16.081 1.00 85.81 110 VAL A CA 1
ATOM 846 C C . VAL A 1 110 ? -23.709 3.038 15.259 1.00 85.81 110 VAL A C 1
ATOM 848 O O . VAL A 1 110 ? -24.790 3.543 15.560 1.00 85.81 110 VAL A O 1
ATOM 851 N N . MET A 1 111 ? -23.569 2.159 14.271 1.00 81.56 111 MET A N 1
ATOM 852 C CA . MET A 1 111 ? -24.656 1.635 13.445 1.00 81.56 111 MET A CA 1
ATOM 853 C C . MET A 1 111 ? -24.535 0.118 13.328 1.00 81.56 111 MET A C 1
ATOM 855 O O . MET A 1 111 ? -23.437 -0.424 13.246 1.00 81.56 111 MET A O 1
ATOM 859 N N . ARG A 1 112 ? -25.663 -0.594 13.309 1.00 84.44 112 ARG A N 1
ATOM 860 C CA . ARG A 1 112 ? -25.685 -2.045 13.076 1.00 84.44 112 ARG A CA 1
ATOM 861 C C . ARG A 1 112 ? -26.212 -2.334 11.684 1.00 84.44 112 ARG A C 1
ATOM 863 O O . ARG A 1 112 ? -27.275 -1.842 11.318 1.00 84.44 112 ARG A O 1
ATOM 870 N N . HIS A 1 113 ? -25.496 -3.178 10.955 1.00 89.25 113 HIS A N 1
ATOM 871 C CA . HIS A 1 113 ? -25.800 -3.546 9.578 1.00 89.25 113 HIS A CA 1
ATOM 872 C C . HIS A 1 113 ? -25.789 -5.059 9.400 1.00 89.25 113 HIS A C 1
ATOM 874 O O . HIS A 1 113 ? -25.354 -5.824 10.265 1.00 89.25 113 HIS A O 1
ATOM 880 N N . SER A 1 114 ? -26.266 -5.497 8.241 1.00 88.56 114 SER A N 1
ATOM 881 C CA . SER A 1 114 ? -26.070 -6.863 7.779 1.00 88.56 114 SER A CA 1
ATOM 882 C C . SER A 1 114 ? -25.799 -6.891 6.286 1.00 88.56 114 SER A C 1
ATOM 884 O O . SER A 1 114 ? -26.349 -6.067 5.560 1.00 88.56 114 SER A O 1
ATOM 886 N N . MET A 1 115 ? -25.034 -7.877 5.836 1.00 91.81 115 MET A N 1
ATOM 887 C CA . MET A 1 115 ? -24.787 -8.159 4.421 1.00 91.81 115 MET A CA 1
ATOM 888 C C . MET A 1 115 ? -24.789 -9.671 4.171 1.00 91.81 115 MET A C 1
ATOM 890 O O . MET A 1 115 ? -24.847 -10.460 5.119 1.00 91.81 115 MET A O 1
ATOM 894 N N . VAL A 1 116 ? -24.741 -10.096 2.911 1.00 90.19 116 VAL A N 1
ATOM 895 C CA . VAL A 1 116 ? -24.576 -11.512 2.555 1.00 90.19 116 VAL A CA 1
ATOM 896 C C . VAL A 1 116 ? -23.102 -11.768 2.255 1.00 90.19 116 VAL A C 1
ATOM 898 O O . VAL A 1 116 ? -22.557 -11.175 1.337 1.00 90.19 116 VAL A O 1
ATOM 901 N N . LEU A 1 117 ? -22.471 -12.659 3.022 1.00 90.25 117 LEU A N 1
ATOM 902 C CA . LEU A 1 117 ? -21.103 -13.132 2.786 1.00 90.25 117 LEU A CA 1
ATOM 903 C C . LEU A 1 117 ? -21.141 -14.640 2.588 1.00 90.25 117 LEU A C 1
ATOM 905 O O . LEU A 1 117 ? -21.718 -15.348 3.417 1.00 90.25 117 LEU A O 1
ATOM 909 N N . ASN A 1 118 ? -20.552 -15.137 1.499 1.00 87.62 118 ASN A N 1
ATOM 910 C CA . ASN A 1 118 ? -20.506 -16.570 1.184 1.00 87.62 118 ASN A CA 1
ATOM 911 C C . ASN A 1 118 ? -21.899 -17.238 1.244 1.00 87.62 118 ASN A C 1
ATOM 913 O O . ASN A 1 118 ? -22.071 -18.321 1.799 1.00 87.62 118 ASN A O 1
ATOM 917 N N . GLY A 1 119 ? -22.926 -16.540 0.741 1.00 90.31 119 GLY A N 1
ATOM 918 C CA . GLY A 1 119 ? -24.324 -16.994 0.758 1.00 90.31 119 GLY A CA 1
ATOM 919 C C . GLY A 1 119 ? -25.025 -16.934 2.124 1.00 90.31 119 GLY A C 1
ATOM 920 O O . GLY A 1 119 ? -26.193 -17.308 2.224 1.00 90.31 119 GLY A O 1
ATOM 921 N N . LYS A 1 120 ? -24.362 -16.448 3.182 1.00 89.38 120 LYS A N 1
ATOM 922 C CA . LYS A 1 120 ? -24.909 -16.358 4.543 1.00 89.38 120 LYS A CA 1
ATOM 923 C C . LYS A 1 120 ? -25.121 -14.907 4.971 1.00 89.38 120 LYS A C 1
ATOM 925 O O . LYS A 1 120 ? -24.221 -14.073 4.867 1.00 89.38 120 LYS A O 1
ATOM 930 N N . LYS A 1 121 ? -26.294 -14.620 5.549 1.00 88.88 121 LYS A N 1
ATOM 931 C CA . LYS A 1 121 ? -26.547 -13.335 6.214 1.00 88.88 121 LYS A CA 1
ATOM 932 C C . LYS A 1 121 ? -25.600 -13.167 7.405 1.00 88.88 121 LYS A C 1
ATOM 934 O O . LYS A 1 121 ? -25.592 -13.983 8.325 1.00 88.88 121 LYS A O 1
ATOM 939 N N . THR A 1 122 ? -24.837 -12.089 7.372 1.00 85.06 122 THR A N 1
ATOM 940 C CA . THR A 1 122 ? -23.793 -11.728 8.323 1.00 85.06 122 THR A CA 1
ATOM 941 C C . THR A 1 122 ? -24.132 -10.378 8.939 1.00 85.06 122 THR A C 1
ATOM 943 O O . THR A 1 122 ? -24.351 -9.416 8.207 1.00 85.06 122 THR A O 1
ATOM 946 N N . TRP A 1 123 ? -24.176 -10.306 10.269 1.00 88.75 123 TRP A N 1
ATOM 947 C CA . TRP A 1 123 ? -24.390 -9.062 11.010 1.00 88.75 123 TRP A CA 1
ATOM 948 C C . TRP A 1 123 ? -23.058 -8.467 11.449 1.00 88.75 123 TRP A C 1
ATOM 950 O O . TRP A 1 123 ? -22.143 -9.202 11.810 1.00 88.75 123 TRP A O 1
ATOM 960 N N . PHE A 1 124 ? -22.959 -7.143 11.438 1.00 92.38 124 PHE A N 1
ATOM 961 C CA . PHE A 1 124 ? -21.783 -6.431 11.920 1.00 92.38 124 PHE A CA 1
ATOM 962 C C . PHE A 1 124 ? -22.159 -5.052 12.461 1.00 92.38 124 PHE A C 1
ATOM 964 O O . PHE A 1 124 ? -23.184 -4.470 12.095 1.00 92.38 124 PHE A O 1
ATOM 971 N N . THR A 1 125 ? -21.305 -4.525 13.328 1.00 92.38 125 THR A N 1
ATOM 972 C CA . THR A 1 125 ? -21.409 -3.166 13.853 1.00 92.38 125 THR A CA 1
ATOM 973 C C . THR A 1 125 ? -20.392 -2.284 13.149 1.00 92.38 125 THR A C 1
ATOM 975 O O . THR A 1 125 ? -19.203 -2.592 13.133 1.00 92.38 125 THR A O 1
ATOM 978 N N . ALA A 1 126 ? -20.872 -1.194 12.567 1.00 94.31 126 ALA A N 1
ATOM 979 C CA . ALA A 1 126 ? -20.080 -0.125 11.992 1.00 94.31 126 ALA A CA 1
ATOM 980 C C . ALA A 1 126 ? -19.910 0.999 13.024 1.00 94.31 126 ALA A C 1
ATOM 982 O O . ALA A 1 126 ? -20.866 1.358 13.718 1.00 94.31 126 ALA A O 1
ATOM 983 N N . LYS A 1 127 ? -18.704 1.555 13.130 1.00 93.62 127 LYS A N 1
ATOM 984 C CA . LYS A 1 127 ? -18.406 2.699 13.997 1.00 93.62 127 LYS A CA 1
ATOM 985 C C . LYS A 1 127 ? -17.528 3.706 13.279 1.00 93.62 127 LYS A C 1
ATOM 987 O O . LYS A 1 127 ? -16.635 3.292 12.545 1.00 93.62 127 LYS A O 1
ATOM 992 N N . ALA A 1 128 ? -17.720 4.987 13.561 1.00 89.19 128 ALA A N 1
ATOM 993 C CA . ALA A 1 128 ? -16.780 6.034 13.175 1.00 89.19 128 ALA A CA 1
ATOM 994 C C . ALA A 1 128 ? -16.646 7.090 14.273 1.00 89.19 128 ALA A C 1
ATOM 996 O O . ALA A 1 128 ? -17.626 7.431 14.943 1.00 89.19 128 ALA A O 1
ATOM 997 N N . GLY A 1 129 ? -15.441 7.605 14.469 1.00 89.00 129 GLY A N 1
ATOM 998 C CA . GLY A 1 129 ? -15.156 8.614 15.481 1.00 89.00 129 GLY A CA 1
ATOM 999 C C . GLY A 1 129 ? -13.665 8.765 15.714 1.00 89.00 129 GLY A C 1
ATOM 1000 O O . GLY A 1 129 ? -12.859 8.264 14.936 1.00 89.00 129 GLY A O 1
ATOM 1001 N N . HIS A 1 130 ? -13.314 9.438 16.803 1.00 90.44 130 HIS A N 1
ATOM 1002 C CA . HIS A 1 130 ? -11.929 9.685 17.174 1.00 90.44 130 HIS A CA 1
ATOM 1003 C C . HIS A 1 130 ? -11.504 8.787 18.333 1.00 90.44 130 HIS A C 1
ATOM 1005 O O . HIS A 1 130 ? -12.309 8.446 19.200 1.00 90.44 130 HIS A O 1
ATOM 1011 N N . LEU A 1 131 ? -10.238 8.394 18.350 1.00 93.75 131 LEU A N 1
ATOM 1012 C CA . LEU A 1 131 ? -9.587 7.743 19.482 1.00 93.75 131 LEU A CA 1
ATOM 1013 C C . LEU A 1 131 ? -8.232 8.399 19.711 1.00 93.75 131 LEU A C 1
ATOM 1015 O O . LEU A 1 131 ? -7.544 8.752 18.754 1.00 93.75 131 LEU A O 1
ATOM 1019 N N . ILE A 1 132 ? -7.834 8.557 20.968 1.00 93.25 132 ILE A N 1
ATOM 1020 C CA . ILE A 1 132 ? -6.554 9.176 21.282 1.00 93.25 132 ILE A CA 1
ATOM 1021 C C . ILE A 1 132 ? -5.424 8.153 21.086 1.00 93.25 132 ILE A C 1
ATOM 1023 O O . ILE A 1 132 ? -5.405 7.080 21.701 1.00 93.25 132 ILE A O 1
ATOM 1027 N N . ALA A 1 133 ? -4.450 8.500 20.245 1.00 94.69 133 ALA A N 1
ATOM 1028 C CA . ALA A 1 133 ? -3.159 7.823 20.195 1.00 94.69 133 ALA A CA 1
ATOM 1029 C C . ALA A 1 133 ? -2.340 8.270 21.410 1.00 94.69 133 ALA A C 1
ATOM 1031 O O . ALA A 1 133 ? -1.889 9.417 21.491 1.00 94.69 133 ALA A O 1
ATOM 1032 N N . TYR A 1 134 ? -2.206 7.375 22.387 1.00 91.81 134 TYR A N 1
ATOM 1033 C CA . TYR A 1 134 ? -1.440 7.647 23.592 1.00 91.81 134 TYR A CA 1
ATOM 1034 C C . TYR A 1 134 ? -0.006 7.174 23.398 1.00 91.81 134 TYR A C 1
ATOM 1036 O O . TYR A 1 134 ? 0.224 5.989 23.160 1.00 91.81 134 TYR A O 1
ATOM 1044 N N . GLY A 1 135 ? 0.942 8.093 23.568 1.00 86.25 135 GLY A N 1
ATOM 1045 C CA . GLY A 1 135 ? 2.353 7.763 23.665 1.00 86.25 135 GLY A CA 1
ATOM 1046 C C . GLY A 1 135 ? 2.637 6.794 24.808 1.00 86.25 135 GLY A C 1
ATOM 1047 O O . GLY A 1 135 ? 1.800 6.557 25.692 1.00 86.25 135 GLY A O 1
ATOM 1048 N N . GLN A 1 136 ? 3.855 6.255 24.803 1.00 77.00 136 GLN A N 1
ATOM 1049 C CA . GLN A 1 136 ? 4.318 5.394 25.883 1.00 77.00 136 GLN A CA 1
ATOM 1050 C C . GLN A 1 136 ? 4.131 6.072 27.243 1.00 77.00 136 GLN A C 1
ATOM 1052 O O . GLN A 1 136 ? 4.285 7.286 27.401 1.00 77.00 136 GLN A O 1
ATOM 1057 N N . LYS A 1 137 ? 3.764 5.265 28.237 1.00 75.88 137 LYS A N 1
ATOM 1058 C CA . LYS A 1 137 ? 3.555 5.743 29.600 1.00 75.88 137 LYS A CA 1
ATOM 1059 C C . LYS A 1 137 ? 4.888 6.225 30.167 1.00 75.88 137 LYS A C 1
ATOM 1061 O O . LYS A 1 137 ? 5.843 5.453 30.234 1.00 75.88 137 LYS A O 1
ATOM 1066 N N . ASP A 1 138 ? 4.929 7.470 30.628 1.00 76.88 138 ASP A N 1
ATOM 1067 C CA . ASP A 1 138 ? 6.092 7.994 31.334 1.00 76.88 138 ASP A CA 1
ATOM 1068 C C . ASP A 1 138 ? 6.329 7.153 32.599 1.00 76.88 138 ASP A C 1
ATOM 1070 O O . ASP A 1 138 ? 5.433 6.987 33.435 1.00 76.88 138 ASP A O 1
ATOM 1074 N N . GLN A 1 139 ? 7.523 6.569 32.719 1.00 75.25 139 GLN A N 1
ATOM 1075 C CA . GLN A 1 139 ? 7.811 5.594 33.774 1.00 75.25 139 GLN A CA 1
ATOM 1076 C C . GLN A 1 139 ? 7.873 6.222 35.175 1.00 75.25 139 GLN A C 1
ATOM 1078 O O . GLN A 1 139 ? 7.663 5.518 36.162 1.00 75.25 139 GLN A O 1
ATOM 1083 N N . LEU A 1 140 ? 8.129 7.531 35.281 1.00 77.81 140 LEU A N 1
ATOM 1084 C CA . LEU A 1 140 ? 8.278 8.240 36.555 1.00 77.81 140 LEU A CA 1
ATOM 1085 C C . LEU A 1 140 ? 6.938 8.759 37.086 1.00 77.81 140 LEU A C 1
ATOM 1087 O O . LEU A 1 140 ? 6.647 8.674 38.276 1.00 77.81 140 LEU A O 1
ATOM 1091 N N . THR A 1 141 ? 6.116 9.309 36.200 1.00 77.75 141 THR A N 1
ATOM 1092 C CA . THR A 1 141 ? 4.852 9.979 36.519 1.00 77.75 141 THR A CA 1
ATOM 1093 C C . THR A 1 141 ? 3.640 9.083 36.292 1.00 77.75 141 THR A C 1
ATOM 1095 O O . THR A 1 141 ? 2.554 9.365 36.799 1.00 77.75 141 THR A O 1
ATOM 1098 N N . GLY A 1 142 ? 3.799 8.016 35.509 1.00 74.75 142 GLY A N 1
ATOM 1099 C CA . GLY A 1 142 ? 2.729 7.113 35.111 1.00 74.75 142 GLY A CA 1
ATOM 1100 C C . GLY A 1 142 ? 1.683 7.741 34.186 1.00 74.75 142 GLY A C 1
ATOM 1101 O O . GLY A 1 142 ? 0.647 7.118 33.946 1.00 74.75 142 GLY A O 1
ATOM 1102 N N . LYS A 1 143 ? 1.915 8.956 33.679 1.00 78.88 143 LYS A N 1
ATOM 1103 C CA . LYS A 1 143 ? 1.000 9.634 32.757 1.00 78.88 143 LYS A CA 1
ATOM 1104 C C . LYS A 1 143 ? 1.231 9.148 31.327 1.00 78.88 143 LYS A C 1
ATOM 1106 O O . LYS A 1 143 ? 2.363 8.896 30.926 1.00 78.88 143 LYS A O 1
ATOM 1111 N N . LYS A 1 144 ? 0.143 9.008 30.569 1.00 81.94 144 LYS A N 1
ATOM 1112 C CA . LYS A 1 144 ? 0.194 8.773 29.121 1.00 81.94 144 LYS A CA 1
ATOM 1113 C C . LYS A 1 144 ? 0.197 10.124 28.406 1.00 81.94 144 LYS A C 1
ATOM 1115 O O . LYS A 1 144 ? -0.593 10.994 28.774 1.00 81.94 144 LYS A O 1
ATOM 1120 N N . ASP A 1 145 ? 1.060 10.285 27.409 1.00 88.25 145 ASP A N 1
ATOM 1121 C CA . ASP A 1 145 ? 1.092 11.473 26.550 1.00 88.25 145 ASP A CA 1
ATOM 1122 C C . ASP A 1 145 ? -0.027 11.383 25.502 1.00 88.25 145 ASP A C 1
ATOM 1124 O O . ASP A 1 145 ? -0.051 10.451 24.701 1.00 88.25 145 ASP A O 1
ATOM 1128 N N . ALA A 1 146 ? -0.997 12.298 25.535 1.00 90.19 146 ALA A N 1
ATOM 1129 C CA . ALA A 1 146 ? -2.083 12.337 24.557 1.00 90.19 146 ALA A CA 1
ATOM 1130 C C . ALA A 1 146 ? -1.583 13.037 23.287 1.00 90.19 146 ALA A C 1
ATOM 1132 O O . ALA A 1 146 ? -1.626 14.262 23.202 1.00 90.19 146 ALA A O 1
ATOM 1133 N N . LYS A 1 147 ? -1.100 12.265 22.307 1.00 90.25 147 LYS A N 1
ATOM 1134 C CA . LYS A 1 147 ? -0.422 12.823 21.129 1.00 90.25 147 LYS A CA 1
ATOM 1135 C C . LYS A 1 147 ? -1.393 13.372 20.084 1.00 90.25 147 LYS A C 1
ATOM 1137 O O . LYS A 1 147 ? -1.224 14.491 19.600 1.00 90.25 147 LYS A O 1
ATOM 1142 N N . ALA A 1 148 ? -2.409 12.588 19.724 1.00 89.31 148 ALA A N 1
ATOM 1143 C CA . ALA A 1 148 ? -3.320 12.931 18.636 1.00 89.31 148 ALA A CA 1
ATOM 1144 C C . ALA A 1 148 ? -4.703 12.291 18.784 1.00 89.31 148 ALA A C 1
ATOM 1146 O O . ALA A 1 148 ? -4.837 11.188 19.311 1.00 89.31 148 ALA A O 1
ATOM 1147 N N . ALA A 1 149 ? -5.719 12.983 18.274 1.00 89.81 149 ALA A N 1
ATOM 1148 C CA . ALA A 1 149 ? -7.061 12.472 18.052 1.00 89.81 149 ALA A CA 1
ATOM 1149 C C . ALA A 1 149 ? -7.126 11.859 16.651 1.00 89.81 149 ALA A C 1
ATOM 1151 O O . ALA A 1 149 ? -7.156 12.580 15.654 1.00 89.81 149 ALA A O 1
ATOM 1152 N N . ILE A 1 150 ? -7.151 10.533 16.589 1.00 92.50 150 ILE A N 1
ATOM 1153 C CA . ILE A 1 150 ? -7.117 9.770 15.345 1.00 92.50 150 ILE A CA 1
ATOM 1154 C C . ILE A 1 150 ? -8.532 9.364 14.962 1.00 92.50 150 ILE A C 1
ATOM 1156 O O . ILE A 1 150 ? -9.197 8.628 15.697 1.00 92.50 150 ILE A O 1
ATOM 1160 N N . PHE A 1 151 ? -8.996 9.854 13.820 1.00 92.06 151 PHE A N 1
ATOM 1161 C CA . PHE A 1 151 ? -10.223 9.409 13.198 1.00 92.06 151 PHE A CA 1
ATOM 1162 C C . PHE A 1 151 ? -10.061 7.990 12.655 1.00 92.06 151 PHE A C 1
ATOM 1164 O O . PHE A 1 151 ? -9.044 7.623 12.063 1.00 92.06 151 PHE A O 1
ATOM 1171 N N . TYR A 1 152 ? -11.090 7.181 12.869 1.00 96.12 152 TYR A N 1
ATOM 1172 C CA . TYR A 1 152 ? -11.146 5.831 12.345 1.00 96.12 152 TYR A CA 1
ATOM 1173 C C . TYR A 1 152 ? -12.571 5.445 11.972 1.00 96.12 152 TYR A C 1
ATOM 1175 O O . TYR A 1 152 ? -13.553 5.928 12.545 1.00 96.12 152 TYR A O 1
ATOM 1183 N N . MET A 1 153 ? -12.670 4.482 11.062 1.00 96.88 153 MET A N 1
ATOM 1184 C CA . MET A 1 153 ? -13.903 3.779 10.727 1.00 96.88 153 MET A CA 1
ATOM 1185 C C . MET A 1 153 ? -13.672 2.292 10.959 1.00 96.88 153 MET A C 1
ATOM 1187 O O . MET A 1 153 ? -12.674 1.738 10.507 1.00 96.88 153 MET A O 1
ATOM 1191 N N . SER A 1 154 ? -14.578 1.617 11.661 1.00 98.25 154 SER A N 1
ATOM 1192 C CA . SER A 1 154 ? -14.404 0.197 11.970 1.00 98.25 154 SER A CA 1
ATOM 1193 C C . SER A 1 154 ? -15.658 -0.636 11.777 1.00 98.25 154 SER A C 1
ATOM 1195 O O . SER A 1 154 ? -16.777 -0.147 11.931 1.00 98.25 154 SER A O 1
ATOM 1197 N N . TYR A 1 155 ? -15.442 -1.908 11.447 1.00 97.94 155 TYR A N 1
ATOM 1198 C CA . TYR A 1 155 ? -16.475 -2.901 11.175 1.00 97.94 155 TYR A CA 1
ATOM 1199 C C . TYR A 1 155 ? -16.172 -4.171 11.960 1.00 97.94 155 TYR A C 1
ATOM 1201 O O . TYR A 1 155 ? -15.138 -4.805 11.750 1.00 97.94 155 TYR A O 1
ATOM 1209 N N . THR A 1 156 ? -17.067 -4.531 12.876 1.00 95.56 156 THR A N 1
ATOM 1210 C CA . THR A 1 156 ? -16.850 -5.620 13.836 1.00 95.56 156 THR A CA 1
ATOM 1211 C C . THR A 1 156 ? -17.950 -6.670 13.744 1.00 95.56 156 THR A C 1
ATOM 1213 O O . THR A 1 156 ? -19.141 -6.350 13.797 1.00 95.56 156 THR A O 1
ATOM 1216 N N . ARG A 1 157 ? -17.555 -7.940 13.653 1.00 88.75 157 ARG A N 1
ATOM 1217 C CA . ARG A 1 157 ? -18.426 -9.115 13.779 1.00 88.75 157 ARG A CA 1
ATOM 1218 C C . ARG A 1 157 ? -18.690 -9.427 15.251 1.00 88.75 157 ARG A C 1
ATOM 1220 O O . ARG A 1 157 ? -18.036 -10.277 15.846 1.00 88.75 157 ARG A O 1
ATOM 1227 N N . ASP A 1 158 ? -19.666 -8.737 15.838 1.00 75.69 158 ASP A N 1
ATOM 1228 C CA . ASP A 1 158 ? -20.044 -8.928 17.250 1.00 75.69 158 ASP A CA 1
ATOM 1229 C C . ASP A 1 158 ? -20.648 -10.315 17.549 1.00 75.69 158 ASP A C 1
ATOM 1231 O O . ASP A 1 158 ? -20.796 -10.688 18.711 1.00 75.69 158 ASP A O 1
ATOM 1235 N N . ASP A 1 159 ? -21.011 -11.081 16.516 1.00 76.00 159 ASP A N 1
ATOM 1236 C CA . ASP A 1 159 ? -21.538 -12.444 16.621 1.00 76.00 159 ASP A CA 1
ATOM 1237 C C . ASP A 1 159 ? -20.448 -13.520 16.768 1.00 76.00 159 ASP A C 1
ATOM 1239 O O . ASP A 1 159 ? -20.770 -14.703 16.890 1.00 76.00 159 ASP A O 1
ATOM 1243 N N . LEU A 1 160 ? -19.171 -13.130 16.756 1.00 81.44 160 LEU A N 1
ATOM 1244 C CA . LEU A 1 160 ? -18.029 -14.023 16.928 1.00 81.44 160 LEU A CA 1
ATOM 1245 C C . LEU A 1 160 ? -17.250 -13.677 18.208 1.00 81.44 160 LEU A C 1
ATOM 1247 O O . LEU A 1 160 ? -17.157 -12.502 18.576 1.00 81.44 160 LEU A O 1
ATOM 1251 N N . PRO A 1 161 ? -16.650 -14.671 18.891 1.00 82.25 161 PRO A N 1
ATOM 1252 C CA . PRO A 1 161 ? -15.727 -14.404 19.988 1.00 82.25 161 PRO A CA 1
ATOM 1253 C C . PRO A 1 161 ? -14.596 -13.478 19.531 1.00 82.25 161 PRO A C 1
ATOM 1255 O O . PRO A 1 161 ? -14.050 -13.641 18.442 1.00 82.25 161 PRO A O 1
ATOM 1258 N N . ARG A 1 162 ? -14.239 -12.498 20.367 1.00 81.25 162 ARG A N 1
ATOM 1259 C CA . ARG A 1 162 ? -13.145 -11.554 20.065 1.00 81.25 162 ARG A CA 1
ATOM 1260 C C . ARG A 1 162 ? -11.779 -12.229 20.131 1.00 81.25 162 ARG A C 1
ATOM 1262 O O . ARG A 1 162 ? -10.863 -11.863 19.391 1.00 81.25 162 ARG A O 1
ATOM 1269 N N . GLU A 1 163 ? -11.660 -13.222 21.011 1.00 77.12 163 GLU A N 1
ATOM 1270 C CA . GLU A 1 163 ? -10.496 -14.093 21.088 1.00 77.12 163 GLU A CA 1
ATOM 1271 C C . GLU A 1 163 ? -10.289 -14.776 19.732 1.00 77.12 163 GLU A C 1
ATOM 1273 O O . GLU A 1 163 ? -11.222 -15.287 19.117 1.00 77.12 163 GLU A O 1
ATOM 1278 N N . ASN A 1 164 ? -9.059 -14.751 19.227 1.00 81.00 164 ASN A N 1
ATOM 1279 C CA . ASN A 1 164 ? -8.675 -15.353 17.944 1.00 81.00 164 ASN A CA 1
ATOM 1280 C C . ASN A 1 164 ? -9.309 -14.759 16.673 1.00 81.00 164 ASN A C 1
ATOM 1282 O O . ASN A 1 164 ? -8.790 -15.049 15.600 1.00 81.00 164 ASN A O 1
ATOM 1286 N N . ARG A 1 165 ? -10.328 -13.892 16.752 1.00 92.19 165 ARG A N 1
ATOM 1287 C CA . ARG A 1 165 ? -10.838 -13.107 15.616 1.00 92.19 165 ARG A CA 1
ATOM 1288 C C . ARG A 1 165 ? -9.805 -12.042 15.219 1.00 92.19 165 ARG A C 1
ATOM 1290 O O . ARG A 1 165 ? -9.548 -11.143 16.025 1.00 92.19 165 ARG A O 1
ATOM 1297 N N . PRO A 1 166 ? -9.230 -12.095 14.001 1.00 96.88 166 PRO A N 1
ATOM 1298 C CA . PRO A 1 166 ? -8.289 -11.074 13.554 1.00 96.88 166 PRO A CA 1
ATOM 1299 C C . PRO A 1 166 ? -8.866 -9.655 13.576 1.00 96.88 166 PRO A C 1
ATOM 1301 O O . PRO A 1 166 ? -10.074 -9.477 13.401 1.00 96.88 166 PRO A O 1
ATOM 1304 N N . VAL A 1 167 ? -7.994 -8.670 13.786 1.00 98.25 167 VAL A N 1
ATOM 1305 C CA . VAL A 1 167 ? -8.238 -7.248 13.510 1.00 98.25 167 VAL A CA 1
ATOM 1306 C C . VAL A 1 167 ? -7.191 -6.782 12.508 1.00 98.25 167 VAL A C 1
ATOM 1308 O O . VAL A 1 167 ? -5.999 -7.005 12.729 1.00 98.25 167 VAL A O 1
ATOM 1311 N N . THR A 1 168 ? -7.621 -6.131 11.432 1.00 98.88 168 THR A N 1
ATOM 1312 C CA . THR A 1 168 ? -6.731 -5.550 10.424 1.00 98.88 168 THR A CA 1
ATOM 1313 C C . THR A 1 168 ? -6.873 -4.039 10.428 1.00 98.88 168 THR A C 1
ATOM 1315 O O . THR A 1 168 ? -7.983 -3.518 10.305 1.00 98.88 168 THR A O 1
ATOM 1318 N N . PHE A 1 169 ? -5.741 -3.359 10.575 1.00 98.88 169 PHE A N 1
ATOM 1319 C CA . PHE A 1 169 ? -5.620 -1.910 10.537 1.00 98.88 169 PHE A CA 1
ATOM 1320 C C . PHE A 1 169 ? -5.121 -1.486 9.156 1.00 98.88 169 PHE A C 1
ATOM 1322 O O . PHE A 1 169 ? -4.096 -1.990 8.699 1.00 98.88 169 PHE A O 1
ATOM 1329 N N . PHE A 1 170 ? -5.861 -0.604 8.492 1.00 98.75 170 PHE A N 1
ATOM 1330 C CA . PHE A 1 170 ? -5.617 -0.181 7.115 1.00 98.75 170 PHE A CA 1
ATOM 1331 C C . PHE A 1 170 ? -5.102 1.255 7.100 1.00 98.75 170 PHE A C 1
ATOM 1333 O O . PHE A 1 170 ? -5.781 2.150 7.609 1.00 98.75 170 PHE A O 1
ATOM 1340 N N . PHE A 1 171 ? -3.943 1.454 6.478 1.00 96.19 171 PHE A N 1
ATOM 1341 C CA . PHE A 1 171 ? -3.269 2.739 6.333 1.00 96.19 171 PHE A CA 1
ATOM 1342 C C . PHE A 1 171 ? -2.986 2.990 4.855 1.00 96.19 171 PHE A C 1
ATOM 1344 O O . PHE A 1 171 ? -2.299 2.202 4.203 1.00 96.19 171 PHE A O 1
ATOM 1351 N N . ASN A 1 172 ? -3.535 4.076 4.320 1.00 92.12 172 ASN A N 1
ATOM 1352 C CA . ASN A 1 172 ? -3.286 4.449 2.934 1.00 92.12 172 ASN A CA 1
ATOM 1353 C C . ASN A 1 172 ? -1.916 5.134 2.777 1.00 92.12 172 ASN A C 1
ATOM 1355 O O . ASN A 1 172 ? -1.185 5.312 3.759 1.00 92.12 172 ASN A O 1
ATOM 1359 N N . GLY A 1 173 ? -1.556 5.445 1.532 1.00 83.75 173 GLY A N 1
ATOM 1360 C CA . GLY A 1 173 ? -0.285 6.066 1.164 1.00 83.75 173 GLY A CA 1
ATOM 1361 C C . GLY A 1 173 ? -0.404 7.538 0.773 1.00 83.75 173 GLY A C 1
ATOM 1362 O O . GLY A 1 173 ? -1.039 8.325 1.469 1.00 83.75 173 GLY A O 1
ATOM 1363 N N . GLY A 1 174 ? 0.267 7.912 -0.321 1.00 73.75 174 GLY A N 1
ATOM 1364 C CA . GLY A 1 174 ? 0.415 9.298 -0.766 1.00 73.75 174 GLY A CA 1
ATOM 1365 C C . GLY A 1 174 ? 1.872 9.752 -0.805 1.00 73.75 174 GLY A C 1
ATOM 1366 O O . GLY A 1 174 ? 2.452 9.731 -1.889 1.00 73.75 174 GLY A O 1
ATOM 1367 N N . PRO A 1 175 ? 2.495 10.115 0.336 1.00 72.31 175 PRO A N 1
ATOM 1368 C CA . PRO A 1 175 ? 1.954 10.242 1.704 1.00 72.31 175 PRO A CA 1
ATOM 1369 C C . PRO A 1 175 ? 0.828 11.279 1.859 1.00 72.31 175 PRO A C 1
ATOM 1371 O O . PRO A 1 175 ? 0.598 12.090 0.964 1.00 72.31 175 PRO A O 1
ATOM 1374 N N . GLY A 1 176 ? 0.141 11.261 3.007 1.00 72.94 176 GLY A N 1
ATOM 1375 C CA . GLY A 1 176 ? -0.839 12.279 3.378 1.00 72.94 176 GLY A CA 1
ATOM 1376 C C . GLY A 1 176 ? -2.285 11.957 3.008 1.00 72.94 176 GLY A C 1
ATOM 1377 O O . GLY A 1 176 ? -3.140 12.803 3.256 1.00 72.94 176 GLY A O 1
ATOM 1378 N N . TYR A 1 177 ? -2.588 10.787 2.431 1.00 80.12 177 TYR A N 1
ATOM 1379 C CA . TYR A 1 177 ? -3.961 10.449 2.055 1.00 80.12 177 TYR A CA 1
ATOM 1380 C C . TYR A 1 177 ? -4.713 9.635 3.108 1.00 80.12 177 TYR A C 1
ATOM 1382 O O . TYR A 1 177 ? -4.229 8.610 3.581 1.00 80.12 177 TYR A O 1
ATOM 1390 N N . ALA A 1 178 ? -5.967 10.016 3.360 1.00 87.56 178 ALA A N 1
ATOM 1391 C CA . ALA A 1 178 ? -6.892 9.282 4.217 1.00 87.56 178 ALA A CA 1
ATOM 1392 C C . ALA A 1 178 ? -7.089 7.824 3.757 1.00 87.56 178 ALA A C 1
ATOM 1394 O O . ALA A 1 178 ? -6.963 7.481 2.577 1.00 87.56 178 ALA A O 1
ATOM 1395 N N . SER A 1 179 ? -7.519 6.962 4.678 1.00 92.94 179 SER A N 1
ATOM 1396 C CA . SER A 1 179 ? -7.743 5.520 4.480 1.00 92.94 179 SER A CA 1
ATOM 1397 C C . SER A 1 179 ? -8.860 5.150 3.493 1.00 92.94 179 SER A C 1
ATOM 1399 O O . SER A 1 179 ? -9.213 3.974 3.341 1.00 92.94 179 SER A O 1
ATOM 1401 N N . ILE A 1 180 ? -9.435 6.134 2.800 1.00 89.75 180 ILE A N 1
ATOM 1402 C CA . ILE A 1 180 ? -10.679 5.964 2.064 1.00 89.75 180 ILE A CA 1
ATOM 1403 C C . ILE A 1 180 ? -10.561 5.094 0.814 1.00 89.75 180 ILE A C 1
ATOM 1405 O O . ILE A 1 180 ? -11.523 4.425 0.446 1.00 89.75 180 ILE A O 1
ATOM 1409 N N . PHE A 1 181 ? -9.395 5.051 0.181 1.00 91.62 181 PHE A N 1
ATOM 1410 C CA . PHE A 1 181 ? -9.143 4.226 -1.000 1.00 91.62 181 PHE A CA 1
ATOM 1411 C C . PHE A 1 181 ? -9.275 2.744 -0.624 1.00 91.62 181 PHE A C 1
ATOM 1413 O O . PHE A 1 181 ? -10.120 2.005 -1.144 1.00 91.62 181 PHE A O 1
ATOM 1420 N N . LEU A 1 182 ? -8.564 2.349 0.432 1.00 96.31 182 LEU A N 1
ATOM 1421 C CA . LEU A 1 182 ? -8.657 1.023 1.036 1.00 96.31 182 LEU A CA 1
ATOM 1422 C C . LEU A 1 182 ? -10.055 0.715 1.587 1.00 96.31 182 LEU A C 1
ATOM 1424 O O . LEU A 1 182 ? -10.499 -0.436 1.573 1.00 96.31 182 LEU A O 1
ATOM 1428 N N . HIS A 1 183 ? -10.774 1.726 2.069 1.00 95.31 183 HIS A N 1
ATOM 1429 C CA . HIS A 1 183 ? -12.104 1.549 2.640 1.00 95.31 183 HIS A CA 1
ATOM 1430 C C . HIS A 1 183 ? -13.199 1.386 1.585 1.00 95.31 183 HIS A C 1
ATOM 1432 O O . HIS A 1 183 ? -13.920 0.387 1.598 1.00 95.31 183 HIS A O 1
ATOM 1438 N N . MET A 1 184 ? -13.331 2.359 0.689 1.00 90.75 184 MET A N 1
ATOM 1439 C CA . MET A 1 184 ? -14.450 2.502 -0.239 1.00 90.75 184 MET A CA 1
ATOM 1440 C C . MET A 1 184 ? -14.178 1.943 -1.629 1.00 90.75 184 MET A C 1
ATOM 1442 O O . MET A 1 184 ? -15.126 1.803 -2.397 1.00 90.75 184 MET A O 1
ATOM 1446 N N . ALA A 1 185 ? -12.941 1.596 -1.974 1.00 91.88 185 ALA A N 1
ATOM 1447 C CA . ALA A 1 185 ? -12.658 0.905 -3.227 1.00 91.88 185 ALA A CA 1
ATOM 1448 C C . ALA A 1 185 ? -12.149 -0.522 -3.018 1.00 91.88 185 ALA A C 1
ATOM 1450 O O . ALA A 1 185 ? -12.500 -1.415 -3.795 1.00 91.88 185 ALA A O 1
ATOM 1451 N N . ALA A 1 186 ? -11.392 -0.773 -1.949 1.00 95.44 186 ALA A N 1
ATOM 1452 C CA . ALA A 1 186 ? -10.783 -2.078 -1.724 1.00 95.44 186 ALA A CA 1
ATOM 1453 C C . ALA A 1 186 ? -11.629 -3.006 -0.834 1.00 95.44 186 ALA A C 1
ATOM 1455 O O . ALA A 1 186 ? -12.332 -3.887 -1.341 1.00 95.44 186 ALA A O 1
ATOM 1456 N N . TYR A 1 187 ? -11.570 -2.820 0.487 1.00 97.88 187 TYR A N 1
ATOM 1457 C CA . TYR A 1 187 ? -11.782 -3.894 1.465 1.00 97.88 187 TYR A CA 1
ATOM 1458 C C . TYR A 1 187 ? -12.961 -3.682 2.422 1.00 97.88 187 TYR A C 1
ATOM 1460 O O . TYR A 1 187 ? -13.359 -4.631 3.107 1.00 97.88 187 TYR A O 1
ATOM 1468 N N . GLY A 1 188 ? -13.543 -2.480 2.486 1.00 97.19 188 GLY A N 1
ATOM 1469 C CA . GLY A 1 188 ? -14.698 -2.186 3.341 1.00 97.19 188 GLY A CA 1
ATOM 1470 C C . GLY A 1 188 ? -15.958 -2.968 2.948 1.00 97.19 188 GLY A C 1
ATOM 1471 O O . GLY A 1 188 ? -16.008 -3.551 1.870 1.00 97.19 188 GLY A O 1
ATOM 1472 N N . PRO A 1 189 ? -17.005 -2.995 3.792 1.00 96.19 189 PRO A N 1
ATOM 1473 C CA . PRO A 1 189 ? -18.240 -3.746 3.514 1.00 96.19 189 PRO A CA 1
ATOM 1474 C C . PRO A 1 189 ? -19.065 -3.159 2.361 1.00 96.19 189 PRO A C 1
ATOM 1476 O O . PRO A 1 189 ? -19.919 -3.832 1.783 1.00 96.19 189 PRO A O 1
ATOM 1479 N N . LYS A 1 190 ? -18.820 -1.889 2.043 1.00 93.00 190 LYS A N 1
ATOM 1480 C CA . LYS A 1 190 ? -19.418 -1.162 0.936 1.00 93.00 190 LYS A CA 1
ATOM 1481 C C . LYS A 1 190 ? -18.308 -0.654 0.034 1.00 93.00 190 LYS A C 1
ATOM 1483 O O . LYS A 1 190 ? -17.257 -0.270 0.542 1.00 93.00 190 LYS A O 1
ATOM 1488 N N . ARG A 1 191 ? -18.557 -0.621 -1.272 1.00 92.12 191 ARG A N 1
ATOM 1489 C CA . ARG A 1 191 ? -17.603 -0.080 -2.239 1.00 92.12 191 ARG A CA 1
ATOM 1490 C C . ARG A 1 191 ? -18.254 0.756 -3.323 1.00 92.12 191 ARG A C 1
ATOM 1492 O O . ARG A 1 191 ? -19.421 0.550 -3.659 1.00 92.12 191 ARG A O 1
ATOM 1499 N N . ILE A 1 192 ? -17.465 1.645 -3.900 1.00 87.50 192 ILE A N 1
ATOM 1500 C CA . ILE A 1 192 ? -17.745 2.285 -5.175 1.00 87.50 192 ILE A CA 1
ATOM 1501 C C . ILE A 1 192 ? -17.240 1.375 -6.295 1.00 87.50 192 ILE A C 1
ATOM 1503 O O . ILE A 1 192 ? -16.188 0.744 -6.190 1.00 87.50 192 ILE A O 1
ATOM 1507 N N . VAL A 1 193 ? -18.015 1.288 -7.374 1.00 85.38 193 VAL A N 1
ATOM 1508 C CA . VAL A 1 193 ? -17.591 0.588 -8.587 1.00 85.38 193 VAL A CA 1
ATOM 1509 C C . VAL A 1 193 ? -16.716 1.522 -9.415 1.00 85.38 193 VAL A C 1
ATOM 1511 O O . VAL A 1 193 ? -17.206 2.497 -9.984 1.00 85.38 193 VAL A O 1
ATOM 1514 N N . ILE A 1 194 ? -15.431 1.193 -9.484 1.00 83.62 194 ILE A N 1
ATOM 1515 C CA . ILE A 1 194 ? -14.453 1.783 -10.399 1.00 83.62 194 ILE A CA 1
ATOM 1516 C C . ILE A 1 194 ? -14.115 0.693 -11.414 1.00 83.62 194 ILE A C 1
ATOM 1518 O O . ILE A 1 194 ? -13.949 -0.464 -11.041 1.00 83.62 194 ILE A O 1
ATOM 1522 N N . ASN A 1 195 ? -14.106 1.044 -12.696 1.00 77.56 195 ASN A N 1
ATOM 1523 C CA . ASN A 1 195 ? -13.937 0.104 -13.802 1.00 77.56 195 ASN A CA 1
ATOM 1524 C C . ASN A 1 195 ? -12.642 0.408 -14.564 1.00 77.56 195 ASN A C 1
ATOM 1526 O O . ASN A 1 195 ? -12.662 0.663 -15.767 1.00 77.56 195 ASN A O 1
ATOM 1530 N N . ALA A 1 196 ? -11.511 0.442 -13.860 1.00 84.75 196 ALA A N 1
ATOM 1531 C CA . ALA A 1 196 ? -10.225 0.684 -14.502 1.00 84.75 196 ALA A CA 1
ATOM 1532 C C . ALA A 1 196 ? -9.857 -0.479 -15.454 1.00 84.75 196 ALA A C 1
ATOM 1534 O O . ALA A 1 196 ? -10.227 -1.628 -15.197 1.00 84.75 196 ALA A O 1
ATOM 1535 N N . PRO A 1 197 ? -9.141 -0.208 -16.563 1.00 82.38 197 PRO A N 1
ATOM 1536 C CA . PRO A 1 197 ? -8.657 1.106 -17.006 1.00 82.38 197 PRO A CA 1
ATOM 1537 C C . PRO A 1 197 ? -9.692 1.909 -17.826 1.00 82.38 197 PRO A C 1
ATOM 1539 O O . PRO A 1 197 ? -9.390 3.002 -18.299 1.00 82.38 197 PRO A O 1
ATOM 1542 N N . TYR A 1 198 ? -10.913 1.391 -18.005 1.00 76.62 198 TYR A N 1
ATOM 1543 C CA . TYR A 1 198 ? -11.966 1.981 -18.839 1.00 76.62 198 TYR A CA 1
ATOM 1544 C C . TYR A 1 198 ? -12.984 2.780 -18.014 1.00 76.62 198 TYR A C 1
ATOM 1546 O O . TYR A 1 198 ? -14.066 2.288 -17.670 1.00 76.62 198 TYR A O 1
ATOM 1554 N N . MET A 1 199 ? -12.662 4.045 -17.747 1.00 73.75 199 MET A N 1
ATOM 1555 C CA . MET A 1 199 ? -13.550 4.962 -17.029 1.00 73.75 199 MET A CA 1
ATOM 1556 C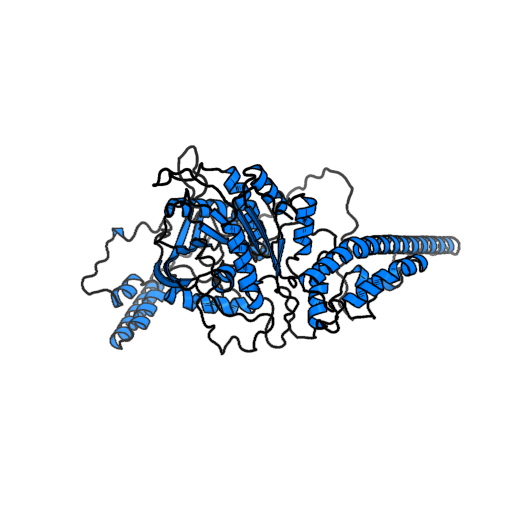 C . MET A 1 199 ? -14.325 5.867 -17.996 1.00 73.75 199 MET A C 1
ATOM 1558 O O . MET A 1 199 ? -13.779 6.399 -18.959 1.00 73.75 199 MET A O 1
ATOM 1562 N N . ALA A 1 200 ? -15.629 6.041 -17.756 1.00 60.69 200 ALA A N 1
ATOM 1563 C CA . ALA A 1 200 ? -16.487 6.859 -18.611 1.00 60.69 200 ALA A CA 1
ATOM 1564 C C . ALA A 1 200 ? -16.464 8.359 -18.230 1.00 60.69 200 ALA A C 1
ATOM 1566 O O . ALA A 1 200 ? -16.700 8.724 -17.081 1.00 60.69 200 ALA A O 1
ATOM 1567 N N . ARG A 1 201 ? -16.292 9.200 -19.261 1.00 55.88 201 ARG A N 1
ATOM 1568 C CA . ARG A 1 201 ? -16.307 10.679 -19.421 1.00 55.88 201 ARG A CA 1
ATOM 1569 C C . ARG A 1 201 ? -16.990 11.627 -18.407 1.00 55.88 201 ARG A C 1
ATOM 1571 O O . ARG A 1 201 ? -16.693 12.816 -18.446 1.00 55.88 201 ARG A O 1
ATOM 1578 N N . LYS A 1 202 ? -17.927 11.230 -17.537 1.00 54.59 202 LYS A N 1
ATOM 1579 C CA . LYS A 1 202 ? -18.636 12.199 -16.663 1.00 54.59 202 LYS A CA 1
ATOM 1580 C C . LYS A 1 202 ? -18.784 11.731 -15.222 1.00 54.59 202 LYS A C 1
ATOM 1582 O O . LYS A 1 202 ? -19.819 11.204 -14.824 1.00 54.59 202 LYS A O 1
ATOM 1587 N N . LEU A 1 203 ? -17.778 12.081 -14.427 1.00 54.97 203 LEU A N 1
ATOM 1588 C CA . LEU A 1 203 ? -17.790 12.016 -12.963 1.00 54.97 203 LEU A CA 1
ATOM 1589 C C . LEU A 1 203 ? -18.891 12.902 -12.329 1.00 54.97 203 LEU A C 1
ATOM 1591 O O . LEU A 1 203 ? -19.234 12.705 -11.171 1.00 54.97 203 LEU A O 1
ATOM 1595 N N . ALA A 1 204 ? -19.463 13.855 -13.083 1.00 44.12 204 ALA A N 1
ATOM 1596 C CA . ALA A 1 204 ? -20.486 14.794 -12.607 1.00 44.12 204 ALA A CA 1
ATOM 1597 C C . ALA A 1 204 ? -21.946 14.303 -12.738 1.00 44.12 204 ALA A C 1
ATOM 1599 O O . ALA A 1 204 ? -22.805 14.793 -12.011 1.00 44.12 204 ALA A O 1
ATOM 1600 N N . ASP A 1 205 ? -22.238 13.350 -13.636 1.00 44.75 205 ASP A N 1
ATOM 1601 C CA . ASP A 1 205 ? -23.624 12.955 -13.968 1.00 44.75 205 ASP A CA 1
ATOM 1602 C C . ASP A 1 205 ? -24.028 11.583 -13.396 1.00 44.75 205 ASP A C 1
ATOM 1604 O O . ASP A 1 205 ? -25.187 11.184 -13.520 1.00 44.75 205 ASP A O 1
ATOM 1608 N N . ASN A 1 206 ? -23.103 10.838 -12.782 1.00 51.62 206 ASN A N 1
ATOM 1609 C CA . ASN A 1 206 ? -23.388 9.507 -12.252 1.00 51.62 206 ASN A CA 1
ATOM 1610 C C . ASN A 1 206 ? -23.062 9.461 -10.752 1.00 51.62 206 ASN A C 1
ATOM 1612 O O . ASN A 1 206 ? -21.880 9.408 -10.408 1.00 51.62 206 ASN A O 1
ATOM 1616 N N . PRO A 1 207 ? -24.061 9.498 -9.846 1.00 56.53 207 PRO A N 1
ATOM 1617 C CA . PRO A 1 207 ? -23.794 9.244 -8.439 1.00 56.53 207 PRO A CA 1
ATOM 1618 C C . PRO A 1 207 ? -23.160 7.859 -8.335 1.00 56.53 207 PRO A C 1
ATOM 1620 O O . PRO A 1 207 ? -23.743 6.859 -8.764 1.00 56.53 207 PRO A O 1
ATOM 1623 N N . PHE A 1 208 ? -21.936 7.803 -7.815 1.00 64.62 208 PHE A N 1
ATOM 1624 C CA . PHE A 1 208 ? -21.229 6.547 -7.642 1.00 64.62 208 PHE A CA 1
ATOM 1625 C C . PHE A 1 208 ? -22.060 5.630 -6.763 1.00 64.62 208 PHE A C 1
ATOM 1627 O O . PHE A 1 208 ? -22.298 5.900 -5.586 1.00 64.62 208 PHE A O 1
ATOM 1634 N N . LYS A 1 209 ? -22.552 4.544 -7.360 1.00 71.31 209 LYS A N 1
ATOM 1635 C CA . LYS A 1 209 ? -23.397 3.605 -6.643 1.00 71.31 209 LYS A CA 1
ATOM 1636 C C . LYS A 1 209 ? -22.543 2.886 -5.609 1.00 71.31 209 LYS A C 1
ATOM 1638 O O . LYS A 1 209 ? -21.732 2.029 -5.957 1.00 71.31 209 LYS A O 1
ATOM 1643 N N . LEU A 1 210 ? -22.785 3.205 -4.345 1.00 82.31 210 LEU A N 1
ATOM 1644 C CA . LEU A 1 210 ? -22.283 2.423 -3.232 1.00 82.31 210 LEU A CA 1
ATOM 1645 C C . LEU A 1 210 ? -22.987 1.056 -3.232 1.00 82.31 210 LEU A C 1
ATOM 1647 O O . LEU A 1 210 ? -24.202 0.967 -3.034 1.00 82.31 210 LEU A O 1
ATOM 1651 N N . ILE A 1 211 ? -22.235 -0.013 -3.480 1.00 89.44 211 ILE A N 1
ATOM 1652 C CA . ILE A 1 211 ? -22.736 -1.393 -3.494 1.00 89.44 211 ILE A CA 1
ATOM 1653 C C . ILE A 1 211 ? -22.171 -2.197 -2.324 1.00 89.44 211 ILE A C 1
ATOM 1655 O O . ILE A 1 211 ? -21.197 -1.787 -1.694 1.00 89.44 211 ILE A O 1
ATOM 1659 N N . ASP A 1 212 ? -22.786 -3.343 -2.029 1.00 93.44 212 ASP A N 1
ATOM 1660 C CA . ASP A 1 212 ? -22.162 -4.339 -1.156 1.00 93.44 212 ASP A CA 1
ATOM 1661 C C . ASP A 1 212 ? -20.851 -4.823 -1.781 1.00 93.44 212 ASP A C 1
ATOM 1663 O O . ASP A 1 212 ? -20.777 -5.085 -2.983 1.00 93.44 212 ASP A O 1
ATOM 1667 N N . ASN A 1 213 ? -19.809 -4.922 -0.960 1.00 96.06 213 ASN A N 1
ATOM 1668 C CA . ASN A 1 213 ? -18.524 -5.459 -1.375 1.00 96.06 213 ASN A CA 1
ATOM 1669 C C . ASN A 1 213 ? -18.463 -6.951 -1.042 1.00 96.06 213 ASN A C 1
ATOM 1671 O O . ASN A 1 213 ? -18.182 -7.323 0.097 1.00 96.06 213 ASN A O 1
ATOM 1675 N N . GLU A 1 214 ? -18.729 -7.802 -2.029 1.00 94.38 214 GLU A N 1
ATOM 1676 C CA . GLU A 1 214 ? -18.644 -9.259 -1.866 1.00 94.38 214 GLU A CA 1
ATOM 1677 C C . GLU A 1 214 ? -17.214 -9.724 -1.539 1.00 94.38 214 GLU A C 1
ATOM 1679 O O . GLU A 1 214 ? -17.033 -10.729 -0.855 1.00 94.38 214 GLU A O 1
ATOM 1684 N N . GLU A 1 215 ? -16.200 -8.957 -1.954 1.00 95.94 215 GLU A N 1
ATOM 1685 C CA . GLU A 1 215 ? -14.782 -9.207 -1.680 1.00 95.94 215 GLU A CA 1
ATOM 1686 C C . GLU A 1 215 ? -14.257 -8.485 -0.427 1.00 95.94 215 GLU A C 1
ATOM 1688 O O . GLU A 1 215 ? -13.045 -8.375 -0.234 1.00 95.94 215 GLU A O 1
ATOM 1693 N N . THR A 1 216 ? -15.139 -7.991 0.450 1.00 98.06 216 THR A N 1
ATOM 1694 C CA . THR A 1 216 ? -14.717 -7.426 1.740 1.00 98.06 216 THR A CA 1
ATOM 1695 C C . THR A 1 216 ? -13.907 -8.437 2.552 1.00 98.06 216 THR A C 1
ATOM 1697 O O . THR A 1 216 ? -14.176 -9.636 2.522 1.00 98.06 216 THR A O 1
ATOM 1700 N N . LEU A 1 217 ? -12.954 -7.956 3.352 1.00 97.88 217 LEU A N 1
ATOM 1701 C CA . LEU A 1 217 ? -12.190 -8.808 4.271 1.00 97.88 217 LEU A CA 1
ATOM 1702 C C . LEU A 1 217 ? -12.942 -9.114 5.579 1.00 97.88 217 LEU A C 1
ATOM 1704 O O . LEU A 1 217 ? -12.389 -9.775 6.457 1.00 97.88 217 LEU A O 1
ATOM 1708 N N . LEU A 1 218 ? -14.188 -8.644 5.729 1.00 96.44 218 LEU A N 1
ATOM 1709 C CA . LEU A 1 218 ? -14.978 -8.748 6.963 1.00 96.44 218 LEU A CA 1
ATOM 1710 C C . LEU A 1 218 ? -15.349 -10.192 7.355 1.00 96.44 218 LEU A C 1
ATOM 1712 O O . LEU A 1 218 ? -15.689 -10.463 8.513 1.00 96.44 218 LEU A O 1
ATOM 1716 N N . ASP A 1 219 ? -15.286 -11.138 6.419 1.00 94.00 219 ASP A N 1
ATOM 1717 C CA . ASP A 1 219 ? -15.414 -12.565 6.717 1.00 94.00 219 ASP A CA 1
ATOM 1718 C C . ASP A 1 219 ? -14.174 -13.135 7.429 1.00 94.00 219 ASP A C 1
ATOM 1720 O O . ASP A 1 219 ? -14.323 -14.042 8.247 1.00 94.00 219 ASP A O 1
ATOM 1724 N N . ASN A 1 220 ? -12.988 -12.556 7.201 1.00 95.25 220 ASN A N 1
ATOM 1725 C CA . ASN A 1 220 ? -11.711 -13.005 7.770 1.00 95.25 220 ASN A CA 1
ATOM 1726 C C . ASN A 1 220 ? -11.156 -12.136 8.893 1.00 95.25 220 ASN A C 1
ATOM 1728 O O . ASN A 1 220 ? -10.510 -12.660 9.798 1.00 95.25 220 ASN A O 1
ATOM 1732 N N . SER A 1 221 ? -11.381 -10.819 8.872 1.00 97.50 221 SER A N 1
ATOM 1733 C CA . SER A 1 221 ? -10.849 -9.841 9.841 1.00 97.50 221 SER A CA 1
ATOM 1734 C C . SER A 1 221 ? -11.895 -8.800 10.246 1.00 97.50 221 SER A C 1
ATOM 1736 O O . SER A 1 221 ? -12.743 -8.452 9.432 1.00 97.50 221 SER A O 1
ATOM 1738 N N . ASP A 1 222 ? -11.896 -8.356 11.501 1.00 98.25 222 ASP A N 1
ATOM 1739 C CA . ASP A 1 222 ? -12.565 -7.098 11.834 1.00 98.25 222 ASP A CA 1
ATOM 1740 C C . ASP A 1 222 ? -11.709 -5.961 11.272 1.00 98.25 222 ASP A C 1
ATOM 1742 O O . ASP A 1 222 ? -10.479 -6.025 11.299 1.00 98.25 222 ASP A O 1
ATOM 1746 N N . LEU A 1 223 ? -12.351 -4.944 10.711 1.00 98.81 223 LEU A N 1
ATOM 1747 C CA . LEU A 1 223 ? -11.675 -3.957 9.871 1.00 98.81 223 LEU A CA 1
ATOM 1748 C C . LEU A 1 223 ? -11.583 -2.622 10.599 1.00 98.81 223 LEU A C 1
ATOM 1750 O O . LEU A 1 223 ? -12.584 -2.183 11.166 1.00 98.81 223 LEU A O 1
ATOM 1754 N N . VAL A 1 224 ? -10.419 -1.976 10.562 1.00 98.81 224 VAL A N 1
ATOM 1755 C CA . VAL A 1 224 ? -10.185 -0.648 11.146 1.00 98.81 224 VAL A CA 1
ATOM 1756 C C . VAL A 1 224 ? -9.425 0.209 10.137 1.00 98.81 224 VAL A C 1
ATOM 1758 O O . VAL A 1 224 ? -8.230 0.033 9.939 1.00 98.81 224 VAL A O 1
ATOM 1761 N N . PHE A 1 225 ? -10.128 1.121 9.481 1.00 98.56 225 PHE A N 1
ATOM 1762 C CA . PHE A 1 225 ? -9.560 2.104 8.562 1.00 98.56 225 PHE A CA 1
ATOM 1763 C C . PHE A 1 225 ? -9.157 3.330 9.371 1.00 98.56 225 PHE A C 1
ATOM 1765 O O . PHE A 1 225 ? -9.986 3.853 10.122 1.00 98.56 225 PHE A O 1
ATOM 1772 N N . VAL A 1 226 ? -7.884 3.704 9.297 1.00 97.69 226 VAL A N 1
ATOM 1773 C CA . VAL A 1 226 ? -7.267 4.682 10.196 1.00 97.69 226 VAL A CA 1
ATOM 1774 C C . VAL A 1 226 ? -6.723 5.832 9.374 1.00 97.69 226 VAL A C 1
ATOM 1776 O O . VAL A 1 226 ? -5.957 5.596 8.444 1.00 97.69 226 VAL A O 1
ATOM 1779 N N . ASP A 1 227 ? -7.068 7.054 9.764 1.00 92.50 227 ASP A N 1
ATOM 1780 C CA . ASP A 1 227 ? -6.488 8.257 9.180 1.00 92.50 227 ASP A CA 1
ATOM 1781 C C . ASP A 1 227 ? -5.403 8.778 10.138 1.00 92.50 227 ASP A C 1
ATOM 1783 O O . ASP A 1 227 ? -5.733 9.233 11.232 1.00 92.50 227 ASP A O 1
ATOM 1787 N N . PRO A 1 228 ? -4.108 8.657 9.818 1.00 87.19 228 PRO A N 1
ATOM 1788 C CA . PRO A 1 228 ? -3.007 9.272 10.561 1.00 87.19 228 PRO A CA 1
ATOM 1789 C C . PRO A 1 228 ? -3.192 10.768 10.833 1.00 87.19 228 PRO A C 1
ATOM 1791 O O . PRO A 1 228 ? -4.081 11.419 10.290 1.00 87.19 228 PRO A O 1
ATOM 1794 N N . VAL A 1 229 ? -2.349 11.342 11.699 1.00 84.06 229 VAL A N 1
ATOM 1795 C CA . VAL A 1 229 ? -2.423 12.781 12.016 1.00 84.06 229 VAL A CA 1
ATOM 1796 C C . VAL A 1 229 ? -2.389 13.589 10.731 1.00 84.06 229 VAL A C 1
ATOM 1798 O O . VAL A 1 229 ? -1.600 13.266 9.854 1.00 84.06 229 VAL A O 1
ATOM 1801 N N . SER A 1 230 ? -3.200 14.651 10.653 1.00 72.06 230 SER A N 1
ATOM 1802 C CA . SER A 1 230 ? -3.352 15.552 9.499 1.00 72.06 230 SER A CA 1
ATOM 1803 C C . SER A 1 230 ? -4.029 14.965 8.263 1.00 72.06 230 SER A C 1
ATOM 1805 O O . SER A 1 230 ? -4.416 15.732 7.390 1.00 72.06 230 SER A O 1
ATOM 1807 N N . GLU A 1 231 ? -4.241 13.653 8.211 1.00 77.88 231 GLU A N 1
ATOM 1808 C CA . GLU A 1 231 ? -5.011 12.990 7.163 1.00 77.88 231 GLU A CA 1
ATOM 1809 C C . GLU A 1 231 ? -6.479 12.873 7.611 1.00 77.88 231 GLU A C 1
ATOM 1811 O O . GLU A 1 231 ? -6.771 12.703 8.803 1.00 77.88 231 GLU A O 1
ATOM 1816 N N . GLY A 1 232 ? -7.436 12.951 6.682 1.00 79.06 232 GLY A N 1
ATOM 1817 C CA . GLY A 1 232 ? -8.833 12.707 7.040 1.00 79.06 232 GLY A CA 1
ATOM 1818 C C . GLY A 1 232 ? -9.398 13.743 8.009 1.00 79.06 232 GLY A C 1
ATOM 1819 O O . GLY A 1 232 ? -9.337 14.955 7.807 1.00 79.06 232 GLY A O 1
ATOM 1820 N N . PHE A 1 233 ? -9.966 13.234 9.102 1.00 79.62 233 PHE A N 1
ATOM 1821 C CA . PHE A 1 233 ? -10.478 14.051 10.205 1.00 79.62 233 PHE A CA 1
ATOM 1822 C C . PHE A 1 233 ? -9.545 14.069 11.425 1.00 79.62 233 PHE A C 1
ATOM 1824 O O . PHE A 1 233 ? -9.970 14.490 12.503 1.00 79.62 233 PHE A O 1
ATOM 1831 N N . SER A 1 234 ? -8.306 13.593 11.304 1.00 84.62 234 SER A N 1
ATOM 1832 C CA . SER A 1 234 ? -7.377 13.443 12.428 1.00 84.62 234 SER A CA 1
ATOM 1833 C C . SER A 1 234 ? -6.577 14.704 12.725 1.00 84.62 234 SER A C 1
ATOM 1835 O O . SER A 1 234 ? -6.150 15.432 11.832 1.00 84.62 234 SER A O 1
ATOM 1837 N N . THR A 1 235 ? -6.303 14.952 14.006 1.00 83.12 235 THR A N 1
ATOM 1838 C CA . THR A 1 235 ? -5.554 16.139 14.446 1.00 83.12 235 THR A CA 1
ATOM 1839 C C . THR A 1 235 ? -4.672 15.843 15.650 1.00 83.12 235 THR A C 1
ATOM 1841 O O . THR A 1 235 ? -5.034 15.057 16.528 1.00 83.12 235 THR A O 1
ATOM 1844 N N . ALA A 1 236 ? -3.524 16.512 15.730 1.00 81.62 236 ALA A N 1
ATOM 1845 C CA . ALA A 1 236 ? -2.696 16.519 16.928 1.00 81.62 236 ALA A CA 1
ATOM 1846 C C . ALA A 1 236 ? -3.441 17.148 18.120 1.00 81.62 236 ALA A C 1
ATOM 1848 O O . ALA A 1 236 ? -4.314 18.006 17.946 1.00 81.62 236 ALA A O 1
ATOM 1849 N N . ILE A 1 237 ? -3.077 16.730 19.333 1.00 83.06 237 ILE A N 1
ATOM 1850 C CA . ILE A 1 237 ? -3.575 17.289 20.593 1.00 83.06 237 ILE A CA 1
ATOM 1851 C C . ILE A 1 237 ? -2.473 18.162 21.198 1.00 83.06 237 ILE A C 1
ATOM 1853 O O . ILE A 1 237 ? -1.321 17.747 21.297 1.00 83.06 237 ILE A O 1
ATOM 1857 N N . ALA A 1 238 ? -2.827 19.378 21.622 1.00 78.19 238 ALA A N 1
ATOM 1858 C CA . ALA A 1 238 ? -1.872 20.310 22.217 1.00 78.19 238 ALA A CA 1
ATOM 1859 C C . ALA A 1 238 ? -1.139 19.686 23.432 1.00 78.19 238 ALA A C 1
ATOM 1861 O O . ALA A 1 238 ? -1.782 19.020 24.247 1.00 78.19 238 ALA A O 1
ATOM 1862 N N . PRO A 1 239 ? 0.179 19.925 23.597 1.00 82.12 239 PRO A N 1
ATOM 1863 C CA . PRO A 1 239 ? 1.000 20.908 22.879 1.00 82.12 239 PRO A CA 1
ATOM 1864 C C . PRO A 1 239 ? 1.521 20.437 21.512 1.00 82.12 239 PRO A C 1
ATOM 1866 O O . PRO A 1 239 ? 2.186 21.215 20.825 1.00 82.12 239 PRO A O 1
ATOM 1869 N N . HIS A 1 240 ? 1.231 19.198 21.106 1.00 81.62 240 HIS A N 1
ATOM 1870 C CA . HIS A 1 240 ? 1.630 18.694 19.798 1.00 81.62 240 HIS A CA 1
ATOM 1871 C C . HIS A 1 240 ? 0.886 19.415 18.670 1.00 81.62 240 HIS A C 1
ATOM 1873 O O . HIS A 1 240 ? -0.228 19.916 18.840 1.00 81.62 240 HIS A O 1
ATOM 1879 N N . ARG A 1 241 ? 1.521 19.476 17.501 1.00 78.44 241 ARG A N 1
ATOM 1880 C CA . ARG A 1 241 ? 0.985 20.075 16.275 1.00 78.44 241 ARG A CA 1
ATOM 1881 C C . ARG A 1 241 ? 1.107 19.069 15.140 1.00 78.44 241 ARG A C 1
ATOM 1883 O O . ARG A 1 241 ? 1.983 18.215 15.187 1.00 78.44 241 ARG A O 1
ATOM 1890 N N . ASN A 1 242 ? 0.266 19.195 14.115 1.00 77.88 242 ASN A N 1
ATOM 1891 C CA . ASN A 1 242 ? 0.234 18.250 12.993 1.00 77.88 242 ASN A CA 1
ATOM 1892 C C . ASN A 1 242 ? 1.620 18.011 12.367 1.00 77.88 242 ASN A C 1
ATOM 1894 O O . ASN A 1 242 ? 2.022 16.863 12.220 1.00 77.88 242 ASN A O 1
ATOM 1898 N N . HIS A 1 243 ? 2.395 19.071 12.116 1.00 76.25 243 HIS A N 1
ATOM 1899 C CA . HIS A 1 243 ? 3.741 18.961 11.537 1.00 76.25 243 HIS A CA 1
ATOM 1900 C C . HIS A 1 243 ? 4.774 18.248 12.432 1.00 76.25 243 HIS A C 1
ATOM 1902 O O . HIS A 1 243 ? 5.839 17.884 11.953 1.00 76.25 243 HIS A O 1
ATOM 1908 N N . HIS A 1 244 ? 4.507 18.021 13.726 1.00 80.50 244 HIS A N 1
ATOM 1909 C CA . HIS A 1 244 ? 5.389 17.169 14.540 1.00 80.50 244 HIS A CA 1
ATOM 1910 C C . HIS A 1 244 ? 5.350 15.702 14.070 1.00 80.50 244 HIS A C 1
ATOM 1912 O O . HIS A 1 244 ? 6.267 14.934 14.358 1.00 80.50 244 HIS A O 1
ATOM 1918 N N . PHE A 1 245 ? 4.297 15.319 13.344 1.00 81.19 245 PHE A N 1
ATOM 1919 C CA . PHE A 1 245 ? 4.035 13.964 12.866 1.00 81.19 245 PHE A CA 1
ATOM 1920 C C . PHE A 1 245 ? 4.213 13.822 11.346 1.00 81.19 245 PHE A C 1
ATOM 1922 O O . PHE A 1 245 ? 3.689 12.877 10.776 1.00 81.19 245 PHE A O 1
ATOM 1929 N N . SER A 1 246 ? 4.909 14.759 10.682 1.00 72.12 246 SER A N 1
ATOM 1930 C CA . SER A 1 246 ? 5.061 14.768 9.215 1.00 72.12 246 SER A CA 1
ATOM 1931 C C . SER A 1 246 ? 6.312 14.050 8.679 1.00 72.12 246 SER A C 1
ATOM 1933 O O . SER A 1 246 ? 6.612 14.142 7.489 1.00 72.12 246 SER A O 1
ATOM 1935 N N . ASN A 1 247 ? 7.066 13.357 9.540 1.00 76.94 247 ASN A N 1
ATOM 1936 C CA . ASN A 1 247 ? 8.182 12.494 9.136 1.00 76.94 247 ASN A CA 1
ATOM 1937 C C . ASN A 1 247 ? 7.845 11.023 9.406 1.00 76.94 247 ASN A C 1
ATOM 1939 O O . ASN A 1 247 ? 7.034 10.722 10.282 1.00 76.94 247 ASN A O 1
ATOM 1943 N N . ALA A 1 248 ? 8.494 10.104 8.683 1.00 77.00 248 ALA A N 1
ATOM 1944 C CA . ALA A 1 248 ? 8.166 8.679 8.740 1.00 77.00 248 ALA A CA 1
ATOM 1945 C C . ALA A 1 248 ? 8.228 8.081 10.153 1.00 77.00 248 ALA A C 1
ATOM 1947 O O . ALA A 1 248 ? 7.409 7.233 10.498 1.00 77.00 248 ALA A O 1
ATOM 1948 N N . THR A 1 249 ? 9.172 8.520 10.988 1.00 83.69 249 THR A N 1
ATOM 1949 C CA . THR A 1 249 ? 9.338 7.978 12.339 1.00 83.69 249 THR A CA 1
ATOM 1950 C C . THR A 1 249 ? 8.220 8.407 13.268 1.00 83.69 249 THR A C 1
ATOM 1952 O O . THR A 1 249 ? 7.607 7.552 13.905 1.00 83.69 249 THR A O 1
ATOM 1955 N N . THR A 1 250 ? 7.913 9.701 13.349 1.00 87.00 250 THR A N 1
ATOM 1956 C CA . THR A 1 250 ? 6.842 10.174 14.237 1.00 87.00 250 THR A CA 1
ATOM 1957 C C . THR A 1 250 ? 5.456 9.765 13.735 1.00 87.00 250 THR A C 1
ATOM 1959 O O . THR A 1 250 ? 4.562 9.531 14.549 1.00 87.00 250 THR A O 1
ATOM 1962 N N . ASP A 1 251 ? 5.287 9.583 12.426 1.00 86.56 251 ASP A N 1
ATOM 1963 C CA . ASP A 1 251 ? 4.103 8.966 11.826 1.00 86.56 251 ASP A CA 1
ATOM 1964 C C . ASP A 1 251 ? 3.949 7.486 12.232 1.00 86.56 251 ASP A C 1
ATOM 1966 O O . ASP A 1 251 ? 2.910 7.094 12.773 1.00 86.56 251 ASP A O 1
ATOM 1970 N N . ALA A 1 252 ? 5.000 6.671 12.093 1.00 90.88 252 ALA A N 1
ATOM 1971 C CA . ALA A 1 252 ? 4.987 5.267 12.511 1.00 90.88 252 ALA A CA 1
ATOM 1972 C C . ALA A 1 252 ? 4.789 5.096 14.030 1.00 90.88 252 ALA A C 1
ATOM 1974 O O . ALA A 1 252 ? 4.096 4.171 14.471 1.00 90.88 252 ALA A O 1
ATOM 1975 N N . GLU A 1 253 ? 5.323 6.009 14.847 1.00 92.00 253 GLU A N 1
ATOM 1976 C CA . GLU A 1 253 ? 5.038 6.046 16.283 1.00 92.00 253 GLU A CA 1
ATOM 1977 C C . GLU A 1 253 ? 3.547 6.238 16.562 1.00 92.00 253 GLU A C 1
ATOM 1979 O O . GLU A 1 253 ? 2.993 5.544 17.416 1.00 92.00 253 GLU A O 1
ATOM 1984 N N . ILE A 1 254 ? 2.885 7.154 15.846 1.00 93.12 254 ILE A N 1
ATOM 1985 C CA . ILE A 1 254 ? 1.440 7.352 15.987 1.00 93.12 254 ILE A CA 1
ATOM 1986 C C . ILE A 1 254 ? 0.679 6.094 15.577 1.00 93.12 254 ILE A C 1
ATOM 1988 O O . ILE A 1 254 ? -0.282 5.729 16.258 1.00 93.12 254 ILE A O 1
ATOM 1992 N N . VAL A 1 255 ? 1.108 5.397 14.523 1.00 95.56 255 VAL A N 1
ATOM 1993 C CA . VAL A 1 255 ? 0.506 4.116 14.126 1.00 95.56 255 VAL A CA 1
ATOM 1994 C C . VAL A 1 255 ? 0.613 3.085 15.254 1.00 95.56 255 VAL A C 1
ATOM 1996 O O . VAL A 1 255 ? -0.406 2.505 15.645 1.00 95.56 255 VAL A O 1
ATOM 1999 N N . ARG A 1 256 ? 1.805 2.889 15.836 1.00 96.12 256 ARG A N 1
ATOM 2000 C CA . ARG A 1 256 ? 2.016 1.999 16.996 1.00 96.12 256 ARG A CA 1
ATOM 2001 C C . ARG A 1 256 ? 1.100 2.376 18.164 1.00 96.12 256 ARG A C 1
ATOM 2003 O O . ARG A 1 256 ? 0.433 1.512 18.750 1.00 96.12 256 ARG A O 1
ATOM 2010 N N . ASP A 1 257 ? 1.084 3.659 18.509 1.00 96.38 257 ASP A N 1
ATOM 2011 C CA . ASP A 1 257 ? 0.360 4.202 19.657 1.00 96.38 257 ASP A CA 1
ATOM 2012 C C . ASP A 1 257 ? -1.163 4.044 19.460 1.00 96.38 257 ASP A C 1
ATOM 2014 O O . ASP A 1 257 ? -1.868 3.582 20.361 1.00 96.38 257 ASP A O 1
ATOM 2018 N N . PHE A 1 258 ? -1.676 4.304 18.252 1.00 98.00 258 PHE A N 1
ATOM 2019 C CA . PHE A 1 258 ? -3.082 4.093 17.902 1.00 98.00 258 PHE A CA 1
ATOM 2020 C C . PHE A 1 258 ? -3.491 2.617 17.946 1.00 98.00 258 PHE A C 1
ATOM 2022 O O . PHE A 1 258 ? -4.514 2.292 18.551 1.00 98.00 258 PHE A O 1
ATOM 2029 N N . VAL A 1 259 ? -2.712 1.707 17.345 1.00 98.38 259 VAL A N 1
ATOM 2030 C CA . VAL A 1 259 ? -3.013 0.259 17.339 1.00 98.38 259 VAL A CA 1
ATOM 2031 C C . VAL A 1 259 ? -3.127 -0.272 18.769 1.00 98.38 259 VAL A C 1
ATOM 2033 O O . VAL A 1 259 ? -4.050 -1.032 19.093 1.00 98.38 259 VAL A O 1
ATOM 2036 N N . THR A 1 260 ? -2.234 0.182 19.649 1.00 96.94 260 THR A N 1
ATOM 2037 C CA . THR A 1 260 ? -2.249 -0.167 21.072 1.00 96.94 260 THR A CA 1
ATOM 2038 C C . THR A 1 260 ? -3.475 0.422 21.779 1.00 96.94 260 THR A C 1
ATOM 2040 O O . THR A 1 260 ? -4.228 -0.320 22.421 1.00 96.94 260 THR A O 1
ATOM 2043 N N . SER A 1 261 ? -3.745 1.725 21.615 1.00 96.81 261 SER A N 1
ATOM 2044 C CA . SER A 1 261 ? -4.938 2.396 22.160 1.00 96.81 261 SER A CA 1
ATOM 2045 C C . SER A 1 261 ? -6.235 1.713 21.726 1.00 96.81 261 SER A C 1
ATOM 2047 O O . SER A 1 261 ? -7.091 1.415 22.563 1.00 96.81 261 SER A O 1
ATOM 2049 N N . TYR A 1 262 ? -6.383 1.417 20.431 1.00 97.81 262 TYR A N 1
ATOM 2050 C CA . TYR A 1 262 ? -7.570 0.769 19.876 1.00 97.81 262 TYR A CA 1
ATOM 2051 C C . TYR A 1 262 ? -7.773 -0.615 20.480 1.00 97.81 262 TYR A C 1
ATOM 2053 O O . TYR A 1 262 ? -8.892 -0.969 20.868 1.00 97.81 262 TYR A O 1
ATOM 2061 N N . SER A 1 263 ? -6.691 -1.385 20.593 1.00 96.81 263 SER A N 1
ATOM 2062 C CA . SER A 1 263 ? -6.724 -2.730 21.157 1.00 96.81 263 SER A CA 1
ATOM 2063 C C . SER A 1 263 ? -7.158 -2.729 22.619 1.00 96.81 263 SER A C 1
ATOM 2065 O O . SER A 1 263 ? -8.005 -3.539 22.995 1.00 96.81 263 SER A O 1
ATOM 2067 N N . ASN A 1 264 ? -6.641 -1.793 23.417 1.00 95.31 264 ASN A N 1
ATOM 2068 C CA . ASN A 1 264 ? -7.019 -1.628 24.819 1.00 95.31 264 ASN A CA 1
ATOM 2069 C C . ASN A 1 264 ? -8.477 -1.176 24.968 1.00 95.31 264 ASN A C 1
ATOM 2071 O O . ASN A 1 264 ? -9.248 -1.791 25.701 1.00 95.31 264 ASN A O 1
ATOM 2075 N N . LYS A 1 265 ? -8.898 -0.158 24.207 1.00 94.56 265 LYS A N 1
ATOM 2076 C CA . LYS A 1 265 ? -10.264 0.387 24.263 1.00 94.56 265 LYS A CA 1
ATOM 2077 C C . LYS A 1 265 ? -11.331 -0.639 23.869 1.00 94.56 265 LYS A C 1
ATOM 2079 O O . LYS A 1 265 ? -12.440 -0.610 24.400 1.00 94.56 265 LYS A O 1
ATOM 2084 N N . ASN A 1 266 ? -11.018 -1.524 22.920 1.00 93.31 266 ASN A N 1
ATOM 2085 C CA . ASN A 1 266 ? -11.985 -2.450 22.323 1.00 93.31 266 ASN A CA 1
ATOM 2086 C C . ASN A 1 266 ? -11.843 -3.905 22.806 1.00 93.31 266 ASN A C 1
ATOM 2088 O O . ASN A 1 266 ? -12.551 -4.782 22.298 1.00 93.31 266 ASN A O 1
ATOM 2092 N N . ASN A 1 267 ? -10.993 -4.169 23.803 1.00 93.44 267 ASN A N 1
ATOM 2093 C CA . ASN A 1 267 ? -10.698 -5.506 24.329 1.00 93.44 267 ASN A CA 1
ATOM 2094 C C . ASN A 1 267 ? -10.244 -6.481 23.224 1.00 93.44 267 ASN A C 1
ATOM 2096 O O . ASN A 1 267 ? -10.901 -7.495 22.972 1.00 93.44 267 ASN A O 1
ATOM 2100 N N . ARG A 1 268 ? -9.195 -6.108 22.481 1.00 95.06 268 ARG A N 1
ATOM 2101 C CA . ARG A 1 268 ? -8.624 -6.878 21.356 1.00 95.06 268 ARG A CA 1
ATOM 2102 C C . ARG A 1 268 ? -7.170 -7.280 21.599 1.00 95.06 268 ARG A C 1
ATOM 2104 O O . ARG A 1 268 ? -6.445 -7.591 20.655 1.00 95.06 268 ARG A O 1
ATOM 2111 N N . GLN A 1 269 ? -6.707 -7.264 22.844 1.00 94.88 269 GLN A N 1
ATOM 2112 C CA . GLN A 1 269 ? -5.311 -7.530 23.182 1.00 94.88 269 GLN A CA 1
ATOM 2113 C C . GLN A 1 269 ? -4.893 -8.948 22.768 1.00 94.88 269 GLN A C 1
ATOM 2115 O O . GLN A 1 269 ? -3.837 -9.105 22.156 1.00 94.88 269 GLN A O 1
ATOM 2120 N N . SER A 1 270 ? -5.748 -9.952 22.969 1.00 93.81 270 SER A N 1
ATOM 2121 C CA . SER A 1 270 ? -5.527 -11.349 22.550 1.00 93.81 270 SER A CA 1
ATOM 2122 C C . SER A 1 270 ? -5.904 -11.666 21.089 1.00 93.81 270 SER A C 1
ATOM 2124 O O . SER A 1 270 ? -5.631 -12.769 20.587 1.00 93.81 270 SER A O 1
ATOM 2126 N N . SER A 1 271 ? -6.523 -10.722 20.370 1.00 95.38 271 SER A N 1
ATOM 2127 C CA . SER A 1 271 ? -6.834 -10.876 18.944 1.00 95.38 271 SER A CA 1
ATOM 2128 C C . SER A 1 271 ? -5.545 -10.867 18.106 1.00 95.38 271 SER A C 1
ATOM 2130 O O . SER A 1 271 ? -4.662 -10.048 18.378 1.00 95.38 271 SER A O 1
ATOM 2132 N N . PRO A 1 272 ? -5.425 -11.724 17.069 1.00 95.81 272 PRO A N 1
ATOM 2133 C CA . PRO A 1 272 ? -4.412 -11.565 16.027 1.00 95.81 272 PRO A CA 1
ATOM 2134 C C . PRO A 1 272 ? -4.535 -10.183 15.378 1.00 95.81 272 PRO A C 1
ATOM 2136 O O . PRO A 1 272 ? -5.646 -9.774 15.038 1.00 95.81 272 PRO A O 1
ATOM 2139 N N . LYS A 1 273 ? -3.421 -9.471 15.209 1.00 97.81 273 LYS A N 1
ATOM 2140 C CA . LYS A 1 273 ? -3.412 -8.110 14.654 1.00 97.81 273 LYS A CA 1
ATOM 2141 C C . LYS A 1 273 ? -2.613 -8.067 13.367 1.00 97.81 273 LYS A C 1
ATOM 2143 O O . LYS A 1 273 ? -1.539 -8.662 13.286 1.00 97.81 273 LYS A O 1
ATOM 2148 N N . TYR A 1 274 ? -3.156 -7.373 12.381 1.00 98.62 274 TYR A N 1
ATOM 2149 C CA . TYR A 1 274 ? -2.533 -7.203 11.081 1.00 98.62 274 TYR A CA 1
ATOM 2150 C C . TYR A 1 274 ? -2.457 -5.727 10.729 1.00 98.62 274 TYR A C 1
ATOM 2152 O O . TYR A 1 274 ? -3.429 -4.999 10.934 1.00 98.62 274 TYR A O 1
ATOM 2160 N N . LEU A 1 275 ? -1.325 -5.307 10.178 1.00 98.81 275 LEU A N 1
ATOM 2161 C CA . LEU A 1 275 ? -1.196 -4.000 9.542 1.00 98.81 275 LEU A CA 1
ATOM 2162 C C . LEU A 1 275 ? -1.274 -4.186 8.031 1.00 98.81 275 LEU A C 1
ATOM 2164 O O . LEU A 1 275 ? -0.646 -5.096 7.495 1.00 98.81 275 LEU A O 1
ATOM 2168 N N . LEU A 1 276 ? -2.040 -3.344 7.349 1.00 98.62 276 LEU A N 1
ATOM 2169 C CA . LEU A 1 276 ? -2.062 -3.259 5.897 1.00 98.62 276 LEU A CA 1
ATOM 2170 C C . LEU A 1 276 ? -1.722 -1.831 5.491 1.00 98.62 276 LEU A C 1
ATOM 2172 O O . LEU A 1 276 ? -2.431 -0.901 5.873 1.00 98.62 276 LEU A O 1
ATOM 2176 N N . GLY A 1 277 ? -0.645 -1.685 4.726 1.00 96.81 277 GLY A N 1
ATOM 2177 C CA . GLY A 1 277 ? -0.201 -0.419 4.156 1.00 96.81 277 GLY A CA 1
ATOM 2178 C C . GLY A 1 277 ? -0.304 -0.442 2.636 1.00 96.81 277 GLY A C 1
ATOM 2179 O O . GLY A 1 277 ? 0.009 -1.465 2.031 1.00 96.81 277 GLY A O 1
ATOM 2180 N N . GLU A 1 278 ? -0.735 0.660 2.023 1.00 94.62 278 GLU A N 1
ATOM 2181 C CA . GLU A 1 278 ? -0.696 0.843 0.564 1.00 94.62 278 GLU A CA 1
ATOM 2182 C C . GLU A 1 278 ? 0.331 1.901 0.161 1.00 94.62 278 GLU A C 1
ATOM 2184 O O . GLU A 1 278 ? 0.374 2.964 0.779 1.00 94.62 278 GLU A O 1
ATOM 2189 N N . SER A 1 279 ? 1.120 1.659 -0.894 1.00 90.31 279 SER A N 1
ATOM 2190 C CA . SER A 1 279 ? 2.085 2.640 -1.414 1.00 90.31 279 SER A CA 1
ATOM 2191 C C . SER A 1 279 ? 3.047 3.086 -0.306 1.00 90.31 279 SER A C 1
ATOM 2193 O O . SER A 1 279 ? 3.620 2.231 0.375 1.00 90.31 279 SER A O 1
ATOM 2195 N N . TRP A 1 280 ? 3.185 4.390 -0.058 1.00 86.06 280 TRP A N 1
ATOM 2196 C CA . TRP A 1 280 ? 3.932 4.938 1.079 1.00 86.06 280 TRP A CA 1
ATOM 2197 C C . TRP A 1 280 ? 3.451 4.414 2.446 1.00 86.06 280 TRP A C 1
ATOM 2199 O O . TRP A 1 280 ? 4.250 4.206 3.358 1.00 86.06 280 TRP A O 1
ATOM 2209 N N . GLY A 1 281 ? 2.161 4.087 2.572 1.00 90.75 281 GLY A N 1
ATOM 2210 C CA . GLY A 1 281 ? 1.593 3.422 3.743 1.00 90.75 281 GLY A CA 1
ATOM 2211 C C . GLY A 1 281 ? 2.285 2.094 4.065 1.00 90.75 281 GLY A C 1
ATOM 2212 O O . GLY A 1 281 ? 2.290 1.673 5.219 1.00 90.75 281 GLY A O 1
ATOM 2213 N N . SER A 1 282 ? 2.926 1.455 3.080 1.00 92.38 282 SER A N 1
ATOM 2214 C CA . SER A 1 282 ? 3.755 0.261 3.276 1.00 92.38 282 SER A CA 1
ATOM 2215 C C . SER A 1 282 ? 5.043 0.552 4.046 1.00 92.38 282 SER A C 1
ATOM 2217 O O . SER A 1 282 ? 5.396 -0.230 4.927 1.00 92.38 282 SER A O 1
ATOM 2219 N N . ALA A 1 283 ? 5.716 1.678 3.784 1.00 86.25 283 ALA A N 1
ATOM 2220 C CA . ALA A 1 283 ? 6.871 2.113 4.574 1.00 86.25 283 ALA A CA 1
ATOM 2221 C C . ALA A 1 283 ? 6.447 2.403 6.023 1.00 86.25 283 ALA A C 1
ATOM 2223 O O . ALA A 1 283 ? 7.027 1.861 6.964 1.00 86.25 283 ALA A O 1
ATOM 2224 N N . ARG A 1 284 ? 5.345 3.149 6.189 1.00 89.94 284 ARG A N 1
ATOM 2225 C CA . ARG A 1 284 ? 4.705 3.440 7.483 1.00 89.94 284 ARG A CA 1
ATOM 2226 C C . ARG A 1 284 ? 4.449 2.176 8.301 1.00 89.94 284 ARG A C 1
ATOM 2228 O O . ARG A 1 284 ? 4.873 2.091 9.452 1.00 89.94 284 ARG A O 1
ATOM 2235 N N . VAL A 1 285 ? 3.759 1.179 7.737 1.00 95.38 285 VAL A N 1
ATOM 2236 C CA . VAL A 1 285 ? 3.429 -0.041 8.497 1.00 95.38 285 VAL A CA 1
ATOM 2237 C C . VAL A 1 285 ? 4.625 -0.964 8.697 1.00 95.38 285 VAL A C 1
ATOM 2239 O O . VAL A 1 285 ? 4.613 -1.735 9.652 1.00 95.38 285 VAL A O 1
ATOM 2242 N N . SER A 1 286 ? 5.650 -0.888 7.843 1.00 94.06 286 SER A N 1
ATOM 2243 C CA . SER A 1 286 ? 6.899 -1.634 8.033 1.00 94.06 286 SER A CA 1
ATOM 2244 C C . SER A 1 286 ? 7.631 -1.132 9.278 1.00 94.06 286 SER A C 1
ATOM 2246 O O . SER A 1 286 ? 7.902 -1.924 10.183 1.00 94.06 286 SER A O 1
ATOM 2248 N N . LEU A 1 287 ? 7.835 0.185 9.384 1.00 92.12 287 LEU A N 1
ATOM 2249 C CA . LEU A 1 287 ? 8.448 0.813 10.556 1.00 92.12 287 LEU A CA 1
ATOM 2250 C C . LEU A 1 287 ? 7.575 0.667 11.810 1.00 92.12 287 LEU A C 1
ATOM 2252 O O . LEU A 1 287 ? 8.055 0.319 12.885 1.00 92.12 287 LEU A O 1
ATOM 2256 N N . ALA A 1 288 ? 6.259 0.852 11.692 1.00 95.12 288 ALA A N 1
ATOM 2257 C CA . ALA A 1 288 ? 5.368 0.663 12.833 1.00 95.12 288 ALA A CA 1
ATOM 2258 C C . ALA A 1 288 ? 5.359 -0.791 13.334 1.00 95.12 288 ALA A C 1
ATOM 2260 O O . ALA A 1 288 ? 5.192 -1.021 14.533 1.00 95.12 288 ALA A O 1
ATOM 2261 N N . ALA A 1 289 ? 5.545 -1.777 12.447 1.00 97.00 289 ALA A N 1
ATOM 2262 C CA . ALA A 1 289 ? 5.631 -3.178 12.839 1.00 97.00 289 ALA A CA 1
ATOM 2263 C C . ALA A 1 289 ? 6.875 -3.462 13.685 1.00 97.00 289 ALA A C 1
ATOM 2265 O O . ALA A 1 289 ? 6.748 -4.107 14.727 1.00 97.00 289 ALA A O 1
ATOM 2266 N N . SER A 1 290 ? 8.047 -2.950 13.291 1.00 95.00 290 SER A N 1
ATOM 2267 C CA . SER A 1 290 ? 9.270 -3.108 14.086 1.00 95.00 290 SER A CA 1
ATOM 2268 C C . SER A 1 290 ? 9.131 -2.432 15.453 1.00 95.00 290 SER A C 1
ATOM 2270 O O . SER A 1 290 ? 9.413 -3.060 16.472 1.00 95.00 290 SER A O 1
ATOM 2272 N N . MET A 1 291 ? 8.567 -1.220 15.501 1.00 94.75 291 MET A N 1
ATOM 2273 C CA . MET A 1 291 ? 8.318 -0.491 16.751 1.00 94.75 291 MET A CA 1
ATOM 2274 C C . MET A 1 291 ? 7.288 -1.169 17.670 1.00 94.75 291 MET A C 1
ATOM 2276 O O . MET A 1 291 ? 7.385 -1.067 18.896 1.00 94.75 291 MET A O 1
ATOM 2280 N N . LEU A 1 292 ? 6.259 -1.814 17.109 1.00 96.69 292 LEU A N 1
ATOM 2281 C CA . LEU A 1 292 ? 5.276 -2.580 17.882 1.00 96.69 292 LEU A CA 1
ATOM 2282 C C . LEU A 1 292 ? 5.927 -3.807 18.521 1.00 96.69 292 LEU A C 1
ATOM 2284 O O . LEU A 1 292 ? 5.747 -4.024 19.719 1.00 96.69 292 LEU A O 1
ATOM 2288 N N . GLU A 1 293 ? 6.683 -4.582 17.742 1.00 96.50 293 GLU A N 1
ATOM 2289 C CA . GLU A 1 293 ? 7.376 -5.775 18.237 1.00 96.50 293 GLU A CA 1
ATOM 2290 C C . GLU A 1 293 ? 8.461 -5.432 19.264 1.00 96.50 293 GLU A C 1
ATOM 2292 O O . GLU A 1 293 ? 8.540 -6.083 20.306 1.00 96.50 293 GLU A O 1
ATOM 2297 N N . GLU A 1 294 ? 9.222 -4.357 19.046 1.00 94.88 294 GLU A N 1
ATOM 2298 C CA . GLU A 1 294 ? 10.200 -3.851 20.014 1.00 94.88 294 GLU A CA 1
ATOM 2299 C C . GLU A 1 294 ? 9.538 -3.464 21.348 1.00 94.88 294 GLU A C 1
ATOM 2301 O O . GLU A 1 294 ? 10.018 -3.829 22.425 1.00 94.88 294 GLU A O 1
ATOM 2306 N N . ALA A 1 295 ? 8.403 -2.755 21.300 1.00 93.00 295 ALA A N 1
ATOM 2307 C CA . ALA A 1 295 ? 7.664 -2.360 22.501 1.00 93.00 295 ALA A CA 1
ATOM 2308 C C . ALA A 1 295 ? 7.046 -3.560 23.250 1.00 93.00 295 ALA A C 1
ATOM 2310 O O . ALA A 1 295 ? 6.735 -3.467 24.450 1.00 93.00 295 ALA A O 1
ATOM 2311 N N . GLY A 1 296 ? 6.844 -4.677 22.549 1.00 94.38 296 GLY A N 1
ATOM 2312 C CA . GLY A 1 296 ? 6.257 -5.898 23.075 1.00 94.38 296 GLY A CA 1
ATOM 2313 C C . GLY A 1 296 ? 4.863 -5.673 23.669 1.00 94.38 296 GLY A C 1
ATOM 2314 O O . GLY A 1 296 ? 4.031 -4.924 23.158 1.00 94.38 296 GLY A O 1
ATOM 2315 N N . THR A 1 297 ? 4.582 -6.324 24.798 1.00 94.25 297 THR A N 1
ATOM 2316 C CA . THR A 1 297 ? 3.255 -6.280 25.440 1.00 94.25 297 THR A CA 1
ATOM 2317 C C . THR A 1 297 ? 3.122 -5.193 26.511 1.00 94.25 297 THR A C 1
ATOM 2319 O O . THR A 1 297 ? 2.095 -5.124 27.181 1.00 94.25 297 THR A O 1
ATOM 2322 N N . SER A 1 298 ? 4.149 -4.365 26.716 1.00 88.88 298 SER A N 1
ATOM 2323 C CA . SER A 1 298 ? 4.267 -3.459 27.873 1.00 88.88 298 SER A CA 1
ATOM 2324 C C . SER A 1 298 ? 3.183 -2.374 27.945 1.00 88.88 298 SER A C 1
ATOM 2326 O O . SER A 1 298 ? 2.796 -1.959 29.037 1.00 88.88 298 SER A O 1
ATOM 2328 N N . ASN A 1 299 ? 2.662 -1.946 26.793 1.00 88.06 299 ASN A N 1
ATOM 2329 C CA . ASN A 1 299 ? 1.652 -0.890 26.682 1.00 88.06 299 ASN A CA 1
ATOM 2330 C C . ASN A 1 299 ? 0.210 -1.422 26.563 1.00 88.06 299 ASN A C 1
ATOM 2332 O O . ASN A 1 299 ? -0.734 -0.638 26.422 1.00 88.06 299 ASN A O 1
ATOM 2336 N N . TYR A 1 300 ? 0.026 -2.741 26.622 1.00 92.50 300 TYR A N 1
ATOM 2337 C CA . TYR A 1 300 ? -1.289 -3.369 26.579 1.00 92.50 300 TYR A CA 1
ATOM 2338 C C . TYR A 1 300 ? -1.853 -3.568 27.986 1.00 92.50 300 TYR A C 1
ATOM 2340 O O . TYR A 1 300 ? -1.164 -4.031 28.895 1.00 92.50 300 TYR A O 1
ATOM 2348 N N . ASP A 1 301 ? -3.136 -3.257 28.150 1.00 92.50 301 ASP A N 1
ATOM 2349 C CA . ASP A 1 301 ? -3.885 -3.622 29.348 1.00 92.50 301 ASP A CA 1
ATOM 2350 C C . ASP A 1 301 ? -4.130 -5.147 29.362 1.00 92.50 301 ASP A C 1
ATOM 2352 O O . ASP A 1 301 ? -4.170 -5.769 28.294 1.00 92.50 301 ASP A O 1
ATOM 2356 N N . PRO A 1 302 ? -4.328 -5.781 30.535 1.00 92.06 302 PRO A N 1
ATOM 2357 C CA . PRO A 1 302 ? -4.707 -7.190 30.592 1.00 92.06 302 PRO A CA 1
ATOM 2358 C C . PRO A 1 302 ? -5.985 -7.460 29.791 1.00 92.06 302 PRO A C 1
ATOM 2360 O O . PRO A 1 302 ? -6.981 -6.749 29.942 1.00 92.06 302 PRO A O 1
ATOM 2363 N N . ASP A 1 303 ? -5.973 -8.502 28.958 1.00 91.69 303 ASP A N 1
ATOM 2364 C CA . ASP A 1 303 ? -7.167 -8.905 28.218 1.00 91.69 303 ASP A CA 1
ATOM 2365 C C . ASP A 1 303 ? -8.250 -9.386 29.207 1.00 91.69 303 ASP A C 1
ATOM 2367 O O . ASP A 1 303 ? -7.949 -10.212 30.076 1.00 91.69 303 ASP A O 1
ATOM 2371 N N . PRO A 1 304 ? -9.514 -8.933 29.094 1.00 88.19 304 PRO A N 1
ATOM 2372 C CA . PRO A 1 304 ? -10.588 -9.372 29.988 1.00 88.19 304 PRO A CA 1
ATOM 2373 C C . PRO A 1 304 ? -10.843 -10.887 29.993 1.00 88.19 304 PRO A C 1
ATOM 2375 O O . PRO A 1 304 ? -11.412 -11.402 30.953 1.00 88.19 304 PRO A O 1
ATOM 2378 N N . SER A 1 305 ? -10.440 -11.605 28.940 1.00 87.62 305 SER A N 1
ATOM 2379 C CA . SER A 1 305 ? -10.509 -13.072 28.868 1.00 87.62 305 SER A CA 1
ATOM 2380 C C . SER A 1 305 ? -9.384 -13.784 29.633 1.00 87.62 305 SER A C 1
ATOM 2382 O O . SER A 1 305 ? -9.435 -15.001 29.798 1.00 87.62 305 SER A O 1
ATOM 2384 N N . GLY A 1 306 ? -8.354 -13.056 30.078 1.00 90.62 306 GLY A N 1
ATOM 2385 C CA . GLY A 1 306 ? -7.145 -13.610 30.694 1.00 90.62 306 GLY A CA 1
ATOM 2386 C C . GLY A 1 306 ? -6.147 -14.229 29.706 1.00 90.62 306 GLY A C 1
ATOM 2387 O O . GLY A 1 306 ? -5.113 -14.739 30.133 1.00 90.62 306 GLY A O 1
ATOM 2388 N N . GLN A 1 307 ? -6.430 -14.193 28.400 1.00 90.94 307 GLN A N 1
ATOM 2389 C CA . GLN A 1 307 ? -5.517 -14.680 27.365 1.00 90.94 307 GLN A CA 1
ATOM 2390 C C . GLN A 1 307 ? -4.318 -13.735 27.172 1.00 90.94 307 GLN A C 1
ATOM 2392 O O . GLN A 1 307 ? -4.445 -12.525 27.380 1.00 90.94 307 GLN A O 1
ATOM 2397 N N . PRO A 1 308 ? -3.149 -14.253 26.748 1.00 93.06 308 PRO A N 1
ATOM 2398 C CA . PRO A 1 308 ? -1.977 -13.421 26.524 1.00 93.06 308 PRO A CA 1
ATOM 2399 C C . PRO A 1 308 ? -2.192 -12.447 25.361 1.00 93.06 308 PRO A C 1
ATOM 2401 O O . PRO A 1 308 ? -2.869 -12.746 24.372 1.00 93.06 308 PRO A O 1
ATOM 2404 N N . VAL A 1 309 ? -1.554 -11.284 25.478 1.00 94.25 309 VAL A N 1
ATOM 2405 C CA . VAL A 1 309 ? -1.506 -10.266 24.428 1.00 94.25 309 VAL A CA 1
ATOM 2406 C C . VAL A 1 309 ? -0.779 -10.822 23.199 1.00 94.25 309 VAL A C 1
ATOM 2408 O O . VAL A 1 309 ? 0.256 -11.475 23.324 1.00 94.25 309 VAL A O 1
ATOM 2411 N N . LYS A 1 310 ? -1.299 -10.530 22.004 1.00 94.75 310 LYS A N 1
ATOM 2412 C CA . LYS A 1 310 ? -0.613 -10.758 20.722 1.00 94.75 310 LYS A CA 1
ATOM 2413 C C . LYS A 1 310 ? -0.238 -9.404 20.130 1.00 94.75 310 LYS A C 1
ATOM 2415 O O . LYS A 1 310 ? -1.140 -8.606 19.904 1.00 94.75 310 LYS A O 1
ATOM 2420 N N . VAL A 1 311 ? 1.046 -9.136 19.904 1.00 96.56 311 VAL A N 1
ATOM 2421 C CA . VAL A 1 311 ? 1.514 -7.833 19.398 1.00 96.56 311 VAL A CA 1
ATOM 2422 C C . VAL A 1 311 ? 1.121 -7.674 17.933 1.00 96.56 311 VAL A C 1
ATOM 2424 O O . VAL A 1 311 ? 0.165 -6.957 17.642 1.00 96.56 311 VAL A O 1
ATOM 2427 N N . LEU A 1 312 ? 1.741 -8.435 17.031 1.00 97.38 312 LEU A N 1
ATOM 2428 C CA . LEU A 1 312 ? 1.277 -8.598 15.658 1.00 97.38 312 LEU A CA 1
ATOM 2429 C C . LEU A 1 312 ? 1.153 -10.076 15.275 1.00 97.38 312 LEU A C 1
ATOM 2431 O O . LEU A 1 312 ? 1.480 -11.010 16.005 1.00 97.38 312 LEU A O 1
ATOM 2435 N N . SER A 1 313 ? 0.523 -10.305 14.133 1.00 96.50 313 SER A N 1
ATOM 2436 C CA . SER A 1 313 ? 0.390 -11.616 13.492 1.00 96.50 313 SER A CA 1
ATOM 2437 C C . SER A 1 313 ? 0.725 -11.551 12.006 1.00 96.50 313 SER A C 1
ATOM 2439 O O . SER A 1 313 ? 1.079 -12.575 11.415 1.00 96.50 313 SER A O 1
ATOM 2441 N N . GLY A 1 314 ? 0.654 -10.364 11.402 1.00 97.00 314 GLY A N 1
ATOM 2442 C CA . GLY A 1 314 ? 1.233 -10.147 10.092 1.00 97.00 314 GLY A CA 1
ATOM 2443 C C . GLY A 1 314 ? 1.147 -8.722 9.563 1.00 97.00 314 GLY A C 1
ATOM 2444 O O . GLY A 1 314 ? 0.492 -7.859 10.143 1.00 97.00 314 GLY A O 1
ATOM 2445 N N . VAL A 1 315 ? 1.804 -8.512 8.431 1.00 98.38 315 VAL A N 1
ATOM 2446 C CA . VAL A 1 315 ? 1.851 -7.260 7.679 1.00 98.38 315 VAL A CA 1
ATOM 2447 C C . VAL A 1 315 ? 1.476 -7.556 6.227 1.00 98.38 315 VAL A C 1
ATOM 2449 O O . VAL A 1 315 ? 1.899 -8.562 5.658 1.00 98.38 315 VAL A O 1
ATOM 2452 N N . VAL A 1 316 ? 0.653 -6.705 5.629 1.00 98.44 316 VAL A N 1
ATOM 2453 C CA . VAL A 1 316 ? 0.286 -6.775 4.215 1.00 98.44 316 VAL A CA 1
ATOM 2454 C C . VAL A 1 316 ? 0.734 -5.492 3.540 1.00 98.44 316 VAL A C 1
ATOM 2456 O O . VAL A 1 316 ? 0.411 -4.395 3.988 1.00 98.44 316 VAL A O 1
ATOM 2459 N N . LEU A 1 317 ? 1.486 -5.657 2.463 1.00 97.81 317 LEU A N 1
ATOM 2460 C CA . LEU A 1 317 ? 2.121 -4.583 1.720 1.00 97.81 317 LEU A CA 1
ATOM 2461 C C . LEU A 1 317 ? 1.428 -4.495 0.360 1.00 97.81 317 LEU A C 1
ATOM 2463 O O . LEU A 1 317 ? 1.616 -5.371 -0.479 1.00 97.81 317 LEU A O 1
ATOM 2467 N N . GLN A 1 318 ? 0.570 -3.503 0.144 1.00 97.44 318 GLN A N 1
ATOM 2468 C CA . GLN A 1 318 ? -0.106 -3.334 -1.138 1.00 97.44 318 GLN A CA 1
ATOM 2469 C C . GLN A 1 318 ? 0.607 -2.278 -1.969 1.00 97.44 318 GLN A C 1
ATOM 2471 O O . GLN A 1 318 ? 0.715 -1.128 -1.554 1.00 97.44 318 GLN A O 1
ATOM 2476 N N . SER A 1 319 ? 1.074 -2.683 -3.142 1.00 95.00 319 SER A N 1
ATOM 2477 C CA . SER A 1 319 ? 1.854 -1.868 -4.066 1.00 95.00 319 SER A CA 1
ATOM 2478 C C . SER A 1 319 ? 2.921 -1.073 -3.302 1.00 95.00 319 SER A C 1
ATOM 2480 O O . SER A 1 319 ? 2.816 0.146 -3.174 1.00 95.00 319 SER A O 1
ATOM 2482 N N . PRO A 1 320 ? 3.832 -1.759 -2.583 1.00 92.31 320 PRO A N 1
ATOM 2483 C CA . PRO A 1 320 ? 4.616 -1.111 -1.550 1.00 92.31 320 PRO A CA 1
ATOM 2484 C C . PRO A 1 320 ? 5.751 -0.238 -2.060 1.00 92.31 320 PRO A C 1
ATOM 2486 O O . PRO A 1 320 ? 6.502 -0.610 -2.957 1.00 92.31 320 PRO A O 1
ATOM 2489 N N . TYR A 1 321 ? 5.944 0.869 -1.350 1.00 85.88 321 TYR A N 1
ATOM 2490 C CA . TYR A 1 321 ? 7.168 1.654 -1.372 1.00 85.88 321 TYR A CA 1
ATOM 2491 C C . TYR A 1 321 ? 8.057 1.223 -0.193 1.00 85.88 321 TYR A C 1
ATOM 2493 O O . TYR A 1 321 ? 7.683 1.446 0.960 1.00 85.88 321 TYR A O 1
ATOM 2501 N N . LEU A 1 322 ? 9.187 0.549 -0.454 1.00 79.88 322 LEU A N 1
ATOM 2502 C CA . LEU A 1 322 ? 10.042 -0.052 0.590 1.00 79.88 322 LEU A CA 1
ATOM 2503 C C . LEU A 1 322 ? 11.461 0.540 0.689 1.00 79.88 322 LEU A C 1
ATOM 2505 O O . LEU A 1 322 ? 12.234 0.067 1.521 1.00 79.88 322 LEU A O 1
ATOM 2509 N N . SER A 1 323 ? 11.826 1.557 -0.095 1.00 68.88 323 SER A N 1
ATOM 2510 C CA . SER A 1 323 ? 13.190 2.121 -0.113 1.00 68.88 323 SER A CA 1
ATOM 2511 C C . SER A 1 323 ? 13.227 3.647 -0.141 1.00 68.88 323 SER A C 1
ATOM 2513 O O . SER A 1 323 ? 12.306 4.277 -0.645 1.00 68.88 323 SER A O 1
ATOM 2515 N N . GLY A 1 324 ? 14.332 4.226 0.344 1.00 49.94 324 GLY A N 1
ATOM 2516 C CA . GLY A 1 324 ? 14.754 5.607 0.048 1.00 49.94 324 GLY A CA 1
ATOM 2517 C C . GLY A 1 324 ? 15.697 5.734 -1.135 1.00 49.94 324 GLY A C 1
ATOM 2518 O O . GLY A 1 324 ? 15.689 6.757 -1.807 1.00 49.94 324 GLY A O 1
ATOM 2519 N N . ASP A 1 325 ? 16.443 4.668 -1.424 1.00 49.44 325 ASP A N 1
ATOM 2520 C CA . ASP A 1 325 ? 17.313 4.577 -2.588 1.00 49.44 325 ASP A CA 1
ATOM 2521 C C . ASP A 1 325 ? 16.696 3.610 -3.599 1.00 49.44 325 ASP A C 1
ATOM 2523 O O . ASP A 1 325 ? 16.589 2.404 -3.354 1.00 49.44 325 ASP A O 1
ATOM 2527 N N . SER A 1 326 ? 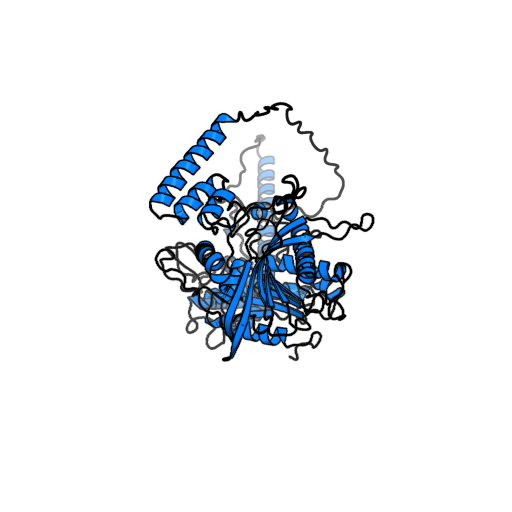16.281 4.136 -4.752 1.00 46.75 326 SER A N 1
ATOM 2528 C CA . SER A 1 326 ? 15.967 3.309 -5.916 1.00 46.75 326 SER A CA 1
ATOM 2529 C C . SER A 1 326 ? 17.210 2.493 -6.275 1.00 46.75 326 SER A C 1
ATOM 2531 O O . SER A 1 326 ? 18.299 3.059 -6.408 1.00 46.75 326 SER A O 1
ATOM 2533 N N . CYS A 1 327 ? 17.073 1.179 -6.482 1.00 43.94 327 CYS A N 1
ATOM 2534 C CA . CYS A 1 327 ? 18.117 0.405 -7.167 1.00 43.94 327 CYS A CA 1
ATOM 2535 C C . CYS A 1 327 ? 18.466 1.185 -8.443 1.00 43.94 327 CYS A C 1
ATOM 2537 O O . CYS A 1 327 ? 17.553 1.538 -9.186 1.00 43.94 327 CYS A O 1
ATOM 2539 N N . ALA A 1 328 ? 19.744 1.432 -8.751 1.00 43.66 328 ALA A N 1
ATOM 2540 C CA . ALA A 1 328 ? 20.182 2.031 -10.030 1.00 43.66 328 ALA A CA 1
ATOM 2541 C C . ALA A 1 328 ? 19.900 1.121 -11.255 1.00 43.66 328 ALA A C 1
ATOM 2543 O O . ALA A 1 328 ? 20.539 1.187 -12.302 1.00 43.66 328 ALA A O 1
ATOM 2544 N N . CYS A 1 329 ? 18.962 0.206 -11.084 1.00 51.94 329 CYS A N 1
ATOM 2545 C CA . CYS A 1 329 ? 18.565 -0.883 -11.928 1.00 51.94 329 CYS A CA 1
ATOM 2546 C C . CYS A 1 329 ? 17.257 -0.409 -12.544 1.00 51.94 329 CYS A C 1
ATOM 2548 O O . CYS A 1 329 ? 16.372 0.026 -11.817 1.00 51.94 329 CYS A O 1
ATOM 2550 N N . ASN A 1 330 ? 17.126 -0.471 -13.863 1.00 65.06 330 ASN A N 1
ATOM 2551 C CA . ASN A 1 330 ? 15.914 -0.069 -14.571 1.00 65.06 330 ASN A CA 1
ATOM 2552 C C . ASN A 1 330 ? 14.753 -1.051 -14.274 1.00 65.06 330 ASN A C 1
ATOM 2554 O O . ASN A 1 330 ? 14.351 -1.857 -15.116 1.00 65.06 330 ASN A O 1
ATOM 2558 N N . THR A 1 331 ? 14.281 -1.065 -13.024 1.00 76.38 331 THR A N 1
ATOM 2559 C CA . THR A 1 331 ? 13.303 -2.001 -12.450 1.00 76.38 331 THR A CA 1
ATOM 2560 C C . THR A 1 331 ? 11.903 -1.774 -12.995 1.00 76.38 331 THR A C 1
ATOM 2562 O O . THR A 1 331 ? 11.072 -2.672 -12.894 1.00 76.38 331 THR A O 1
ATOM 2565 N N . GLY A 1 332 ? 11.668 -0.638 -13.655 1.00 85.19 332 GLY A N 1
ATOM 2566 C CA . GLY A 1 332 ? 10.434 -0.357 -14.378 1.00 85.19 332 GLY A CA 1
ATOM 2567 C C . GLY A 1 332 ? 10.239 -1.197 -15.639 1.00 85.19 332 GLY A C 1
ATOM 2568 O O . GLY A 1 332 ? 9.098 -1.354 -16.072 1.00 85.19 332 GLY A O 1
ATOM 2569 N N . LEU A 1 333 ? 11.297 -1.786 -16.218 1.00 90.00 333 LEU A N 1
ATOM 2570 C CA . LEU A 1 333 ? 11.191 -2.483 -17.506 1.00 90.00 333 LEU A CA 1
ATOM 2571 C C . LEU A 1 333 ? 10.093 -3.565 -17.528 1.00 90.00 333 LEU A C 1
ATOM 2573 O O . LEU A 1 333 ? 9.314 -3.564 -18.483 1.00 90.00 333 LEU A O 1
ATOM 2577 N N . PRO A 1 334 ? 9.964 -4.470 -16.532 1.00 93.38 334 PRO A N 1
ATOM 2578 C CA . PRO A 1 334 ? 8.877 -5.439 -16.530 1.00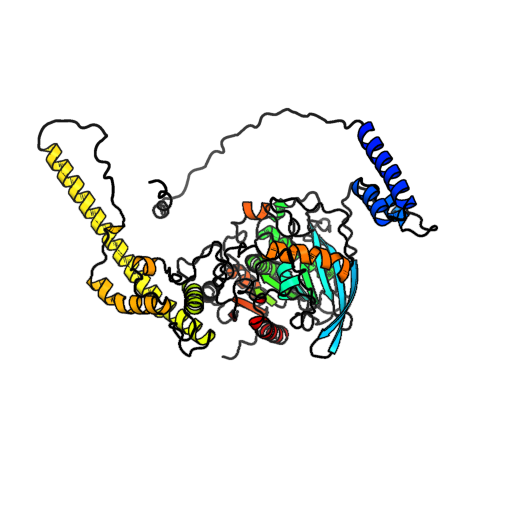 93.38 334 PRO A CA 1
ATOM 2579 C C . PRO A 1 334 ? 7.490 -4.808 -16.575 1.00 93.38 334 PRO A C 1
ATOM 2581 O O . PRO A 1 334 ? 6.729 -5.155 -17.473 1.00 93.38 334 PRO A O 1
ATOM 2584 N N . THR A 1 335 ? 7.180 -3.841 -15.709 1.00 93.12 335 THR A N 1
ATOM 2585 C CA . THR A 1 335 ? 5.904 -3.109 -15.764 1.00 93.12 335 THR A CA 1
ATOM 2586 C C . THR A 1 335 ? 5.694 -2.451 -17.129 1.00 93.12 335 THR A C 1
ATOM 2588 O O . THR A 1 335 ? 4.635 -2.606 -17.740 1.00 93.12 335 THR A O 1
ATOM 2591 N N . LEU A 1 336 ? 6.695 -1.735 -17.649 1.00 92.12 336 LEU A N 1
ATOM 2592 C CA . LEU A 1 336 ? 6.566 -1.031 -18.926 1.00 92.12 336 LEU A CA 1
ATOM 2593 C C . LEU A 1 336 ? 6.362 -2.003 -20.097 1.00 92.12 336 LEU A C 1
ATOM 2595 O O . LEU A 1 336 ? 5.610 -1.698 -21.020 1.00 92.12 336 LEU A O 1
ATOM 2599 N N . ALA A 1 337 ? 6.963 -3.193 -20.049 1.00 93.06 337 ALA A N 1
ATOM 2600 C CA . ALA A 1 337 ? 6.729 -4.257 -21.020 1.00 93.06 337 ALA A CA 1
ATOM 2601 C C . ALA A 1 337 ? 5.314 -4.848 -20.910 1.00 93.06 337 ALA A C 1
ATOM 2603 O O . ALA A 1 337 ? 4.708 -5.147 -21.940 1.00 93.06 337 ALA A O 1
ATOM 2604 N N . MET A 1 338 ? 4.766 -4.990 -19.694 1.00 94.25 338 MET A N 1
ATOM 2605 C CA . MET A 1 338 ? 3.360 -5.370 -19.500 1.00 94.25 338 MET A CA 1
ATOM 2606 C C . MET A 1 338 ? 2.435 -4.309 -20.110 1.00 94.25 338 MET A C 1
ATOM 2608 O O . MET A 1 338 ? 1.504 -4.640 -20.841 1.00 94.25 338 MET A O 1
ATOM 2612 N N . ALA A 1 339 ? 2.713 -3.024 -19.883 1.00 92.56 339 ALA A N 1
ATOM 2613 C CA . ALA A 1 339 ? 1.938 -1.928 -20.459 1.00 92.56 339 ALA A CA 1
ATOM 2614 C C . ALA A 1 339 ? 2.057 -1.865 -21.994 1.00 92.56 339 ALA A C 1
ATOM 2616 O O . ALA A 1 339 ? 1.048 -1.726 -22.686 1.00 92.56 339 ALA A O 1
ATOM 2617 N N . ALA A 1 340 ? 3.261 -2.037 -22.548 1.00 91.81 340 ALA A N 1
ATOM 2618 C CA . ALA A 1 340 ? 3.478 -2.087 -23.993 1.00 91.81 340 ALA A CA 1
ATOM 2619 C C . ALA A 1 340 ? 2.714 -3.253 -24.641 1.00 91.81 340 ALA A C 1
ATOM 2621 O O . ALA A 1 340 ? 2.140 -3.088 -25.718 1.00 91.81 340 ALA A O 1
ATOM 2622 N N . GLU A 1 341 ? 2.667 -4.411 -23.976 1.00 92.19 341 GLU A N 1
ATOM 2623 C CA . GLU A 1 341 ? 1.873 -5.578 -24.379 1.00 92.19 341 GLU A CA 1
ATOM 2624 C C . GLU A 1 341 ? 0.383 -5.243 -24.459 1.00 92.19 341 GLU A C 1
ATOM 2626 O O . GLU A 1 341 ? -0.252 -5.504 -25.480 1.00 92.19 341 GLU A O 1
ATOM 2631 N N . TYR A 1 342 ? -0.155 -4.594 -23.423 1.00 91.19 342 TYR A N 1
ATOM 2632 C CA . TYR A 1 342 ? -1.564 -4.215 -23.363 1.00 91.19 342 TYR A CA 1
ATOM 2633 C C . TYR A 1 342 ? -1.996 -3.360 -24.564 1.00 91.19 342 TYR A C 1
ATOM 2635 O O . TYR A 1 342 ? -3.036 -3.626 -25.170 1.00 91.19 342 TYR A O 1
ATOM 2643 N N . PHE A 1 343 ? -1.186 -2.372 -24.957 1.00 88.56 343 PHE A N 1
ATOM 2644 C CA . PHE A 1 343 ? -1.504 -1.506 -26.099 1.00 88.56 343 PHE A CA 1
ATOM 2645 C C . PHE A 1 343 ? -1.324 -2.188 -27.458 1.00 88.56 343 PHE A C 1
ATOM 2647 O O . PHE A 1 343 ? -2.047 -1.873 -28.404 1.00 88.56 343 PHE A O 1
ATOM 2654 N N . GLN A 1 344 ? -0.408 -3.152 -27.558 1.00 85.81 344 GLN A N 1
ATOM 2655 C CA . GLN A 1 344 ? -0.232 -3.964 -28.762 1.00 85.81 344 GLN A CA 1
ATOM 2656 C C . GLN A 1 344 ? -1.338 -5.000 -28.956 1.00 85.81 344 GLN A C 1
ATOM 2658 O O . GLN A 1 344 ? -1.516 -5.443 -30.084 1.00 85.81 344 GLN A O 1
ATOM 2663 N N . LYS A 1 345 ? -2.081 -5.352 -27.898 1.00 78.62 345 LYS A N 1
ATOM 2664 C CA . LYS A 1 345 ? -2.993 -6.505 -27.796 1.00 78.62 345 LYS A CA 1
ATOM 2665 C C . LYS A 1 345 ? -2.266 -7.861 -27.806 1.00 78.62 345 LYS A C 1
ATOM 2667 O O . LYS A 1 345 ? -1.291 -8.023 -28.543 1.00 78.62 345 LYS A O 1
ATOM 2672 N N . PRO A 1 346 ? -2.776 -8.878 -27.081 1.00 70.75 346 PRO A N 1
ATOM 2673 C CA . PRO A 1 346 ? -2.086 -10.163 -26.927 1.00 70.75 346 PRO A CA 1
ATOM 2674 C C . PRO A 1 346 ? -1.799 -10.922 -28.227 1.00 70.75 346 PRO A C 1
ATOM 2676 O O . PRO A 1 346 ? -0.816 -11.656 -28.298 1.00 70.75 346 PRO A O 1
ATOM 2679 N N . GLU A 1 347 ? -2.643 -10.781 -29.258 1.00 76.31 347 GLU A N 1
ATOM 2680 C CA . GLU A 1 347 ? -2.483 -11.545 -30.507 1.00 76.31 347 GLU A CA 1
ATOM 2681 C C . GLU A 1 347 ? -1.295 -11.075 -31.354 1.00 76.31 347 GLU A C 1
ATOM 2683 O O . GLU A 1 347 ? -0.772 -11.830 -32.174 1.00 76.31 347 GLU A O 1
ATOM 2688 N N . THR A 1 348 ? -0.898 -9.819 -31.172 1.00 81.94 348 THR A N 1
ATOM 2689 C CA . THR A 1 348 ? 0.124 -9.128 -31.964 1.00 81.94 348 THR A CA 1
ATOM 2690 C C . THR A 1 348 ? 1.345 -8.748 -31.143 1.00 81.94 348 THR A C 1
ATOM 2692 O O . THR A 1 348 ? 2.385 -8.438 -31.719 1.00 81.94 348 THR A O 1
ATOM 2695 N N . SER A 1 349 ? 1.240 -8.797 -29.816 1.00 88.94 349 SER A N 1
ATOM 2696 C CA . SER A 1 349 ? 2.339 -8.510 -28.910 1.00 88.94 349 SER A CA 1
ATOM 2697 C C . SER A 1 349 ? 3.312 -9.681 -28.784 1.00 88.94 349 SER A C 1
ATOM 2699 O O . SER A 1 349 ? 3.005 -10.843 -29.073 1.00 88.94 349 SER A O 1
ATOM 2701 N N . TRP A 1 350 ? 4.502 -9.386 -28.258 1.00 92.38 350 TRP A N 1
ATOM 2702 C CA . TRP A 1 350 ? 5.512 -10.406 -27.976 1.00 92.38 350 TRP A CA 1
ATOM 2703 C C . TRP A 1 350 ? 5.037 -11.482 -26.996 1.00 92.38 350 TRP A C 1
ATOM 2705 O O . TRP A 1 350 ? 5.599 -12.575 -26.954 1.00 92.38 350 TRP A O 1
ATOM 2715 N N . ARG A 1 351 ? 3.983 -11.218 -26.217 1.00 92.88 351 ARG A N 1
ATOM 2716 C CA . ARG A 1 351 ? 3.383 -12.185 -25.296 1.00 92.88 351 ARG A CA 1
ATOM 2717 C C . ARG A 1 351 ? 2.926 -13.461 -25.996 1.00 92.88 351 ARG A C 1
ATOM 2719 O O . ARG A 1 351 ? 3.181 -14.549 -25.464 1.00 92.88 351 ARG A O 1
ATOM 2726 N N . GLY A 1 352 ? 2.301 -13.349 -27.166 1.00 90.06 352 GLY A N 1
ATOM 2727 C CA . GLY A 1 352 ? 1.705 -14.482 -27.870 1.00 90.06 352 GLY A CA 1
ATOM 2728 C C . GLY A 1 352 ? 0.711 -15.251 -26.989 1.00 90.06 352 GLY A C 1
ATOM 2729 O O . GLY A 1 352 ? -0.104 -14.666 -26.284 1.00 90.06 352 GLY A O 1
ATOM 2730 N N . ALA A 1 353 ? 0.796 -16.585 -26.978 1.00 91.75 353 ALA A N 1
ATOM 2731 C CA . ALA A 1 353 ? -0.153 -17.452 -26.263 1.00 91.75 353 ALA A CA 1
ATOM 2732 C C . ALA A 1 353 ? 0.051 -17.547 -24.731 1.00 91.75 353 ALA A C 1
ATOM 2734 O O . ALA A 1 353 ? -0.640 -18.321 -24.069 1.00 91.75 353 ALA A O 1
ATOM 2735 N N . ARG A 1 354 ? 1.013 -16.814 -24.158 1.00 93.81 354 ARG A N 1
ATOM 2736 C CA . ARG A 1 354 ? 1.332 -16.872 -22.722 1.00 93.81 354 ARG A CA 1
ATOM 2737 C C . ARG A 1 354 ? 0.245 -16.213 -21.867 1.00 93.81 354 ARG A C 1
ATOM 2739 O O . ARG A 1 354 ? -0.389 -15.242 -22.283 1.00 93.81 354 ARG A O 1
ATOM 2746 N N . THR A 1 355 ? 0.049 -16.692 -20.639 1.00 93.44 355 THR A N 1
ATOM 2747 C CA . THR A 1 355 ? -0.717 -15.951 -19.617 1.00 93.44 355 THR A CA 1
ATOM 2748 C C . THR A 1 355 ? 0.030 -14.680 -19.183 1.00 93.44 355 THR A C 1
ATOM 2750 O O . THR A 1 355 ? 1.200 -14.510 -19.527 1.00 93.44 355 THR A O 1
ATOM 2753 N N . LEU A 1 356 ? -0.630 -13.783 -18.434 1.00 92.06 356 LEU A N 1
ATOM 2754 C CA . LEU A 1 356 ? 0.033 -12.598 -17.865 1.00 92.06 356 LEU A CA 1
ATOM 2755 C C . LEU A 1 356 ? 1.207 -13.016 -16.970 1.00 92.06 356 LEU A C 1
ATOM 2757 O O . LEU A 1 356 ? 2.306 -12.514 -17.166 1.00 92.06 356 LEU A O 1
ATOM 2761 N N . ASP A 1 357 ? 1.005 -14.004 -16.091 1.00 94.00 357 ASP A N 1
ATOM 2762 C CA . ASP A 1 357 ? 2.065 -14.564 -15.241 1.00 94.00 357 ASP A CA 1
ATOM 2763 C C . ASP A 1 357 ? 3.246 -15.103 -16.051 1.00 94.00 357 ASP A C 1
ATOM 2765 O O . ASP A 1 357 ? 4.389 -14.713 -15.831 1.00 94.00 357 ASP A O 1
ATOM 2769 N N . GLN A 1 358 ? 2.974 -15.951 -17.049 1.00 95.69 358 GLN A N 1
ATOM 2770 C CA . GLN A 1 358 ? 4.018 -16.533 -17.897 1.00 95.69 358 GLN A CA 1
ATOM 2771 C C . GLN A 1 358 ? 4.788 -15.469 -18.686 1.00 95.69 358 GLN A C 1
ATOM 2773 O O . GLN A 1 358 ? 5.968 -15.647 -18.996 1.00 95.69 358 GLN A O 1
ATOM 2778 N N . TYR A 1 359 ? 4.118 -14.380 -19.065 1.00 96.31 359 TYR A N 1
ATOM 2779 C CA . TYR A 1 359 ? 4.762 -13.267 -19.741 1.00 96.31 359 TYR A CA 1
ATOM 2780 C C . TYR A 1 359 ? 5.592 -12.424 -18.774 1.00 96.31 359 TYR A C 1
ATOM 2782 O O . TYR A 1 359 ? 6.757 -12.171 -19.067 1.00 96.31 359 TYR A O 1
ATOM 2790 N N . ALA A 1 360 ? 5.055 -12.079 -17.604 1.00 96.06 360 ALA A N 1
ATOM 2791 C CA . ALA A 1 360 ? 5.788 -11.379 -16.556 1.00 96.06 360 ALA A CA 1
ATOM 2792 C C . ALA A 1 360 ? 7.055 -12.152 -16.153 1.00 96.06 360 ALA A C 1
ATOM 2794 O O . ALA A 1 360 ? 8.139 -11.575 -16.133 1.00 96.06 360 ALA A O 1
ATOM 2795 N N . ASP A 1 361 ? 6.965 -13.471 -15.954 1.00 96.12 361 ASP A N 1
ATOM 2796 C CA . ASP A 1 361 ? 8.116 -14.337 -15.662 1.00 96.12 361 ASP A CA 1
ATOM 2797 C C . ASP A 1 361 ? 9.171 -14.309 -16.763 1.00 96.12 361 ASP A C 1
ATOM 2799 O O . ASP A 1 361 ? 10.372 -14.229 -16.491 1.00 96.12 361 ASP A O 1
ATOM 2803 N N . TYR A 1 362 ? 8.738 -14.340 -18.020 1.00 97.12 362 TYR A N 1
ATOM 2804 C CA . TYR A 1 362 ? 9.654 -14.198 -19.139 1.00 97.12 362 TYR A CA 1
ATOM 2805 C C . TYR A 1 362 ? 10.344 -12.835 -19.145 1.00 97.12 362 TYR A C 1
ATOM 2807 O O . TYR A 1 362 ? 11.551 -12.774 -19.379 1.00 97.12 362 TYR A O 1
ATOM 2815 N N . ILE A 1 363 ? 9.613 -11.747 -18.886 1.00 96.50 363 ILE A N 1
ATOM 2816 C CA . ILE A 1 363 ? 10.202 -10.409 -18.869 1.00 96.50 363 ILE A CA 1
ATOM 2817 C C . ILE A 1 363 ? 11.155 -10.247 -17.681 1.00 96.50 363 ILE A C 1
ATOM 2819 O O . ILE A 1 363 ? 12.231 -9.688 -17.866 1.00 96.50 363 ILE A O 1
ATOM 2823 N N . ARG A 1 364 ? 10.858 -10.820 -16.505 1.00 94.44 364 ARG A N 1
ATOM 2824 C CA . ARG A 1 364 ? 11.809 -10.896 -15.377 1.00 94.44 364 ARG A CA 1
ATOM 2825 C C . ARG A 1 364 ? 13.111 -11.585 -15.791 1.00 94.44 364 ARG A C 1
ATOM 2827 O O . ARG A 1 364 ? 14.201 -11.091 -15.502 1.00 94.44 364 ARG A O 1
ATOM 2834 N N . GLN A 1 365 ? 13.010 -12.721 -16.484 1.00 95.69 365 GLN A N 1
ATOM 2835 C CA . GLN A 1 365 ? 14.179 -13.461 -16.970 1.00 95.69 365 GLN A CA 1
ATOM 2836 C C . GLN A 1 365 ? 14.936 -12.684 -18.048 1.00 95.69 365 GLN A C 1
ATOM 2838 O O . GLN A 1 365 ? 16.161 -12.620 -18.001 1.00 95.69 365 GLN A O 1
ATOM 2843 N N . PHE A 1 366 ? 14.232 -12.057 -18.993 1.00 96.25 366 PHE A N 1
ATOM 2844 C CA . PHE A 1 366 ? 14.835 -11.169 -19.985 1.00 96.25 366 PHE A CA 1
ATOM 2845 C C . PHE A 1 366 ? 15.588 -10.015 -19.316 1.00 96.25 366 PHE A C 1
ATOM 2847 O O . PHE A 1 366 ? 16.769 -9.832 -19.607 1.00 96.25 366 PHE A O 1
ATOM 2854 N N . ALA A 1 367 ? 14.943 -9.313 -18.379 1.00 93.56 367 ALA A N 1
ATOM 2855 C CA . ALA A 1 367 ? 15.518 -8.209 -17.622 1.00 93.56 367 ALA A CA 1
ATOM 2856 C C . ALA A 1 367 ? 16.827 -8.632 -16.939 1.00 93.56 367 ALA A C 1
ATOM 2858 O O . ALA A 1 367 ? 17.881 -8.057 -17.201 1.00 93.56 367 ALA A O 1
ATOM 2859 N N . MET A 1 368 ? 16.782 -9.698 -16.133 1.00 92.00 368 MET A N 1
ATOM 2860 C CA . MET A 1 368 ? 17.927 -10.135 -15.326 1.00 92.00 368 MET A CA 1
ATOM 2861 C C . MET A 1 368 ? 19.050 -10.791 -16.119 1.00 92.00 368 MET A C 1
ATOM 2863 O O . MET A 1 368 ? 20.218 -10.575 -15.818 1.00 92.00 368 MET A O 1
ATOM 2867 N N . GLN A 1 369 ? 18.713 -11.663 -17.066 1.00 95.00 369 GLN A N 1
ATOM 2868 C CA . GLN A 1 369 ? 19.701 -12.553 -17.679 1.00 95.00 369 GLN A CA 1
ATOM 2869 C C . GLN A 1 369 ? 20.288 -11.978 -18.966 1.00 95.00 369 GLN A C 1
ATOM 2871 O O . GLN A 1 369 ? 21.320 -12.459 -19.425 1.00 95.00 369 GLN A O 1
ATOM 2876 N N . ARG A 1 370 ? 19.613 -11.001 -19.584 1.00 95.25 370 ARG A N 1
ATOM 2877 C CA . ARG A 1 370 ? 19.964 -10.512 -20.923 1.00 95.25 370 ARG A CA 1
ATOM 2878 C C . ARG A 1 370 ? 20.032 -8.995 -20.985 1.00 95.25 370 ARG A C 1
ATOM 2880 O O . ARG A 1 370 ? 21.076 -8.472 -21.351 1.00 95.25 370 ARG A O 1
ATOM 2887 N N . TYR A 1 371 ? 18.969 -8.297 -20.594 1.00 94.31 371 TYR A N 1
ATOM 2888 C CA . TYR A 1 371 ? 18.893 -6.843 -20.714 1.00 94.31 371 TYR A CA 1
ATOM 2889 C C . TYR A 1 371 ? 19.870 -6.118 -19.784 1.00 94.31 371 TYR A C 1
ATOM 2891 O O . TYR A 1 371 ? 20.696 -5.369 -20.286 1.00 94.31 371 TYR A O 1
ATOM 2899 N N . PHE A 1 372 ? 19.858 -6.361 -18.467 1.00 91.94 372 PHE A N 1
ATOM 2900 C CA . PHE A 1 372 ? 20.775 -5.659 -17.556 1.00 91.94 372 PHE A CA 1
ATOM 2901 C C . PHE A 1 372 ? 22.260 -5.933 -17.848 1.00 91.94 372 PHE A C 1
ATOM 2903 O O . PHE A 1 372 ? 23.009 -4.962 -17.930 1.00 91.94 372 PHE A O 1
ATOM 2910 N N . PRO A 1 373 ? 22.707 -7.181 -18.105 1.00 94.00 373 PRO A N 1
ATOM 2911 C CA . PRO A 1 373 ? 24.095 -7.423 -18.511 1.00 94.00 373 PRO A CA 1
ATOM 2912 C C . PRO A 1 373 ? 24.476 -6.724 -19.828 1.00 94.00 373 PRO A C 1
ATOM 2914 O O . PRO A 1 373 ? 25.595 -6.230 -19.985 1.00 94.00 373 PRO A O 1
ATOM 2917 N N . ALA A 1 374 ? 23.547 -6.665 -20.788 1.00 94.81 374 ALA A N 1
ATOM 2918 C CA . ALA A 1 374 ? 23.753 -5.946 -22.042 1.00 94.81 374 ALA A CA 1
ATOM 2919 C C . ALA A 1 374 ? 23.815 -4.431 -21.835 1.00 94.81 374 ALA A C 1
ATOM 2921 O O . ALA A 1 374 ? 24.659 -3.777 -22.440 1.00 94.81 374 ALA A O 1
ATOM 2922 N N . LEU A 1 375 ? 22.960 -3.890 -20.968 1.00 92.56 375 LEU A N 1
ATOM 2923 C CA . LEU A 1 375 ? 22.933 -2.481 -20.600 1.00 92.56 375 LEU A CA 1
ATOM 2924 C C . LEU A 1 375 ? 24.230 -2.068 -19.900 1.00 92.56 375 LEU A C 1
ATOM 2926 O O . LEU A 1 375 ? 24.811 -1.051 -20.255 1.00 92.56 375 LEU A O 1
ATOM 2930 N N . GLU A 1 376 ? 24.732 -2.878 -18.968 1.00 92.19 376 GLU A N 1
ATOM 2931 C CA . GLU A 1 376 ? 26.026 -2.650 -18.317 1.00 92.19 376 GLU A CA 1
ATOM 2932 C C . GLU A 1 376 ? 27.169 -2.639 -19.342 1.00 92.19 376 GLU A C 1
ATOM 2934 O O . GLU A 1 376 ? 27.993 -1.725 -19.356 1.00 92.19 376 GLU A O 1
ATOM 2939 N N . THR A 1 377 ? 27.171 -3.609 -20.263 1.00 93.94 377 THR A N 1
ATOM 2940 C CA . THR A 1 377 ? 28.158 -3.679 -21.351 1.00 93.94 377 THR A CA 1
ATOM 2941 C C . THR A 1 377 ? 28.079 -2.453 -22.266 1.00 93.94 377 THR A C 1
ATOM 2943 O O . THR A 1 377 ? 29.112 -1.888 -22.627 1.00 93.94 377 THR A O 1
ATOM 2946 N N . TYR A 1 378 ? 26.866 -2.032 -22.635 1.00 92.62 378 TYR A N 1
ATOM 2947 C CA . TYR A 1 378 ? 26.628 -0.849 -23.458 1.00 92.62 378 TYR A CA 1
ATOM 2948 C C . TYR A 1 378 ? 27.106 0.422 -22.751 1.00 92.62 378 TYR A C 1
ATOM 2950 O O . TYR A 1 378 ? 27.914 1.155 -23.312 1.00 92.62 378 TYR A O 1
ATOM 2958 N N . ASN A 1 379 ? 26.694 0.641 -21.500 1.00 90.31 379 ASN A N 1
ATOM 2959 C CA . ASN A 1 379 ? 27.050 1.825 -20.718 1.00 90.31 379 ASN A CA 1
ATOM 2960 C C . ASN A 1 379 ? 28.559 1.920 -20.470 1.00 90.31 379 ASN A C 1
ATOM 2962 O O . ASN A 1 379 ? 29.130 3.008 -20.564 1.00 90.31 379 ASN A O 1
ATOM 2966 N N . ALA A 1 380 ? 29.230 0.795 -20.206 1.00 91.31 380 ALA A N 1
ATOM 2967 C CA . ALA A 1 380 ? 30.683 0.763 -20.062 1.00 91.31 380 ALA A CA 1
ATOM 2968 C C . ALA A 1 380 ? 31.386 1.156 -21.371 1.00 91.31 380 ALA A C 1
ATOM 2970 O O . ALA A 1 380 ? 32.333 1.945 -21.360 1.00 91.31 380 ALA A O 1
ATOM 2971 N N . ALA A 1 381 ? 30.904 0.646 -22.507 1.00 90.50 381 ALA A N 1
ATOM 2972 C CA . ALA A 1 381 ? 31.462 0.973 -23.814 1.00 90.50 381 ALA A CA 1
ATOM 2973 C C . ALA A 1 381 ? 31.180 2.429 -24.220 1.00 90.50 381 ALA A C 1
ATOM 2975 O O . ALA A 1 381 ? 32.069 3.090 -24.753 1.00 90.50 381 ALA A O 1
ATOM 2976 N N . PHE A 1 382 ? 29.983 2.938 -23.924 1.00 88.62 382 PHE A N 1
ATOM 2977 C CA . PHE A 1 382 ? 29.608 4.336 -24.129 1.00 88.62 382 PHE A CA 1
ATOM 2978 C C . PHE A 1 382 ? 30.499 5.265 -23.302 1.00 88.62 382 PHE A C 1
ATOM 2980 O O . PHE A 1 382 ? 31.130 6.159 -23.853 1.00 88.62 382 PHE A O 1
ATOM 2987 N N . THR A 1 383 ? 30.671 4.974 -22.010 1.00 89.12 383 THR A N 1
ATOM 2988 C CA . THR A 1 383 ? 31.565 5.731 -21.117 1.00 89.12 383 THR A CA 1
ATOM 2989 C C . THR A 1 383 ? 33.006 5.750 -21.635 1.00 89.12 383 THR A C 1
ATOM 2991 O O . THR A 1 383 ? 33.652 6.798 -21.646 1.00 89.12 383 THR A O 1
ATOM 2994 N N . ALA A 1 384 ? 33.517 4.608 -22.107 1.00 88.44 384 ALA A N 1
ATOM 2995 C CA . ALA A 1 384 ? 34.856 4.532 -22.688 1.00 88.44 384 ALA A CA 1
ATOM 2996 C C . ALA A 1 384 ? 34.981 5.366 -23.975 1.00 88.44 384 ALA A C 1
ATOM 2998 O O . ALA A 1 384 ? 35.994 6.041 -24.170 1.00 88.44 384 ALA A O 1
ATOM 2999 N N . ALA A 1 385 ? 33.955 5.352 -24.831 1.00 86.88 385 ALA A N 1
ATOM 3000 C CA . ALA A 1 385 ? 33.912 6.159 -26.046 1.00 86.88 385 ALA A CA 1
ATOM 3001 C C . ALA A 1 385 ? 33.873 7.665 -25.730 1.00 86.88 385 ALA A C 1
ATOM 3003 O O . ALA A 1 385 ? 34.624 8.432 -26.339 1.00 86.88 385 ALA A O 1
ATOM 3004 N N . THR A 1 386 ? 33.084 8.085 -24.734 1.00 85.81 386 THR A N 1
ATOM 3005 C CA . THR A 1 386 ? 33.046 9.474 -24.249 1.00 85.81 386 THR A CA 1
ATOM 3006 C C . THR A 1 386 ? 34.420 9.918 -23.751 1.00 85.81 386 THR A C 1
ATOM 3008 O O . THR A 1 386 ? 34.942 10.930 -24.214 1.00 85.81 386 THR A O 1
ATOM 3011 N N . ALA A 1 387 ? 35.067 9.121 -22.893 1.00 85.25 387 ALA A N 1
ATOM 3012 C CA . ALA A 1 387 ? 36.393 9.438 -22.362 1.00 85.25 387 ALA A CA 1
ATOM 3013 C C . ALA A 1 387 ? 37.470 9.526 -23.462 1.00 85.25 387 ALA A C 1
ATOM 3015 O O . ALA A 1 387 ? 38.332 10.406 -23.429 1.00 85.25 387 ALA A O 1
ATOM 3016 N N . ALA A 1 388 ? 37.418 8.644 -24.467 1.00 84.94 388 ALA A N 1
ATOM 3017 C CA . ALA A 1 388 ? 38.330 8.693 -25.609 1.00 84.94 388 ALA A CA 1
ATOM 3018 C C . ALA A 1 388 ? 38.129 9.967 -26.450 1.00 84.94 388 ALA A C 1
ATOM 3020 O O . ALA A 1 388 ? 39.107 10.613 -26.834 1.00 84.94 388 ALA A O 1
ATOM 3021 N N . LYS A 1 389 ? 36.874 10.366 -26.696 1.00 82.50 389 LYS A N 1
ATOM 3022 C CA . LYS A 1 389 ? 36.535 11.613 -27.399 1.00 82.50 389 LYS A CA 1
ATOM 3023 C C . LYS A 1 389 ? 37.039 12.837 -26.632 1.00 82.50 389 LYS A C 1
ATOM 3025 O O . LYS A 1 389 ? 37.668 13.712 -27.228 1.00 82.50 389 LYS A O 1
ATOM 3030 N N . GLU A 1 390 ? 36.822 12.886 -25.319 1.00 83.31 390 GLU A N 1
ATOM 3031 C CA . GLU A 1 390 ? 37.329 13.960 -24.458 1.00 83.31 390 GLU A CA 1
ATOM 3032 C C . GLU A 1 390 ? 38.860 14.046 -24.485 1.00 83.31 390 GLU A C 1
ATOM 3034 O O . GLU A 1 390 ? 39.407 15.142 -24.626 1.00 83.31 390 GLU A O 1
ATOM 3039 N N . ALA A 1 391 ? 39.561 12.909 -24.432 1.00 83.12 391 ALA A N 1
ATOM 3040 C CA . ALA A 1 391 ? 41.020 12.867 -24.510 1.00 83.12 391 ALA A CA 1
ATOM 3041 C C . ALA A 1 391 ? 41.551 13.435 -25.839 1.00 83.12 391 ALA A C 1
ATOM 3043 O O . ALA A 1 391 ? 42.462 14.265 -25.824 1.00 83.12 391 ALA A O 1
ATOM 3044 N N . ILE A 1 392 ? 40.941 13.065 -26.974 1.00 82.31 392 ILE A N 1
ATOM 3045 C CA . ILE A 1 392 ? 41.292 13.601 -28.302 1.00 82.31 392 ILE A CA 1
ATOM 3046 C C . ILE A 1 392 ? 41.052 15.115 -28.358 1.00 82.31 392 ILE A C 1
ATOM 3048 O O . ILE A 1 392 ? 41.882 15.859 -28.880 1.00 82.31 392 ILE A O 1
ATOM 3052 N N . LEU A 1 393 ? 39.938 15.600 -27.800 1.00 79.31 393 LEU A N 1
ATOM 3053 C CA . LEU A 1 393 ? 39.637 17.034 -27.753 1.00 79.31 393 LEU A CA 1
ATOM 3054 C C . LEU A 1 393 ? 40.651 17.803 -26.898 1.00 79.31 393 LEU A C 1
ATOM 3056 O O . LEU A 1 393 ? 41.054 18.906 -27.271 1.00 79.31 393 LEU A O 1
ATOM 3060 N N . VAL A 1 394 ? 41.080 17.239 -25.767 1.00 80.00 394 VAL A N 1
ATOM 3061 C CA . VAL A 1 394 ? 42.132 17.821 -24.921 1.00 80.00 394 VAL A CA 1
ATOM 3062 C C . VAL A 1 394 ? 43.470 17.857 -25.663 1.00 80.00 394 VAL A C 1
ATOM 3064 O O . VAL A 1 394 ? 44.135 18.894 -25.655 1.00 80.00 394 VAL A O 1
ATOM 3067 N N . GLU A 1 395 ? 43.852 16.777 -26.349 1.00 79.31 395 GLU A N 1
ATOM 3068 C CA . GLU A 1 395 ? 45.074 16.722 -27.160 1.00 79.31 395 GLU A CA 1
ATOM 3069 C C . GLU A 1 395 ? 45.045 17.757 -28.294 1.00 79.31 395 GLU A C 1
ATOM 3071 O O . GLU A 1 395 ? 45.964 18.569 -28.409 1.00 79.31 395 GLU A O 1
ATOM 3076 N N . ALA A 1 396 ? 43.944 17.839 -29.047 1.00 76.94 396 ALA A N 1
ATOM 3077 C CA . ALA A 1 396 ? 43.764 18.828 -30.109 1.00 76.94 396 ALA A CA 1
ATOM 3078 C C . ALA A 1 396 ? 43.832 20.275 -29.583 1.00 76.94 396 ALA A C 1
ATOM 3080 O O . ALA A 1 396 ? 44.493 21.127 -30.183 1.00 76.94 396 ALA A O 1
ATOM 3081 N N . LYS A 1 397 ? 43.202 20.566 -28.433 1.00 75.12 397 LYS A N 1
ATOM 3082 C CA . LYS A 1 397 ? 43.299 21.878 -27.764 1.00 75.12 397 LYS A CA 1
ATOM 3083 C C . LYS A 1 397 ? 44.743 22.205 -27.377 1.00 75.12 397 LYS A C 1
ATOM 3085 O O . LYS A 1 397 ? 45.191 23.336 -27.588 1.00 75.12 397 LYS A O 1
ATOM 3090 N N . ASN A 1 398 ? 45.481 21.228 -26.851 1.00 77.44 398 ASN A N 1
ATOM 3091 C CA . ASN A 1 398 ? 46.886 21.391 -26.481 1.00 77.44 398 ASN A CA 1
ATOM 3092 C C . ASN A 1 398 ? 47.775 21.648 -27.708 1.00 77.44 398 ASN A C 1
ATOM 3094 O O . ASN A 1 398 ? 48.608 22.555 -27.669 1.00 77.44 398 ASN A O 1
ATOM 3098 N N . GLU A 1 399 ? 47.571 20.926 -28.813 1.00 77.38 399 GLU A N 1
ATOM 3099 C CA . GLU A 1 399 ? 48.306 21.139 -30.066 1.00 77.38 399 GLU A CA 1
ATOM 3100 C C . GLU A 1 399 ? 48.043 22.518 -30.681 1.00 77.38 399 GLU A C 1
ATOM 3102 O O . GLU A 1 399 ? 48.978 23.196 -31.118 1.00 77.38 399 GLU A O 1
ATOM 3107 N N . ILE A 1 400 ? 46.781 22.959 -30.706 1.00 72.81 400 ILE A N 1
ATOM 3108 C CA . ILE A 1 400 ? 46.405 24.294 -31.191 1.00 72.81 400 ILE A CA 1
ATOM 3109 C C . ILE A 1 400 ? 47.070 25.360 -30.314 1.00 72.81 400 ILE A C 1
ATOM 3111 O O . ILE A 1 400 ? 47.752 26.244 -30.835 1.00 72.81 400 ILE A O 1
ATOM 3115 N N . SER A 1 401 ? 46.958 25.241 -28.989 1.00 70.12 401 SER A N 1
ATOM 3116 C CA . SER A 1 401 ? 47.600 26.154 -28.035 1.00 70.12 401 SER A CA 1
ATOM 3117 C C . SER A 1 401 ? 49.125 26.218 -28.224 1.00 70.12 401 SER A C 1
ATOM 3119 O O . SER A 1 401 ? 49.713 27.303 -28.220 1.00 70.12 401 SER A O 1
ATOM 3121 N N . ALA A 1 402 ? 49.780 25.080 -28.478 1.00 70.94 402 ALA A N 1
ATOM 3122 C CA . ALA A 1 402 ? 51.215 25.016 -28.755 1.00 70.94 402 ALA A CA 1
ATOM 3123 C C . ALA A 1 402 ? 51.602 25.708 -30.078 1.00 70.94 402 ALA A C 1
ATOM 3125 O O . ALA A 1 402 ? 52.589 26.447 -30.113 1.00 70.94 402 ALA A O 1
ATOM 3126 N N . LYS A 1 403 ? 50.814 25.535 -31.150 1.00 67.00 403 LYS A N 1
ATOM 3127 C CA . LYS A 1 403 ? 51.033 26.216 -32.443 1.00 67.00 403 LYS A CA 1
ATOM 3128 C C . LYS A 1 403 ? 50.874 27.734 -32.335 1.00 67.00 403 LYS A C 1
ATOM 3130 O O . LYS A 1 403 ? 51.668 28.460 -32.929 1.00 67.00 403 LYS A O 1
ATOM 3135 N N . PHE A 1 404 ? 49.922 28.215 -31.534 1.00 57.91 404 PHE A N 1
ATOM 3136 C CA . PHE A 1 404 ? 49.742 29.649 -31.278 1.00 57.91 404 PHE A CA 1
ATOM 3137 C C . PHE A 1 404 ? 50.871 30.254 -30.430 1.00 57.91 404 PHE A C 1
ATOM 3139 O O . PHE A 1 404 ? 51.298 31.372 -30.697 1.00 57.91 404 PHE A O 1
ATOM 3146 N N . LYS A 1 405 ? 51.441 29.513 -29.471 1.00 57.06 405 LYS A N 1
ATOM 3147 C CA . LYS A 1 405 ? 52.631 29.973 -28.726 1.00 57.06 405 LYS A CA 1
ATOM 3148 C C . LYS A 1 405 ? 53.906 30.029 -29.582 1.00 57.06 405 LYS A C 1
ATOM 3150 O O . LYS A 1 405 ? 54.812 30.793 -29.261 1.00 57.06 405 LYS A O 1
ATOM 3155 N N . GLY A 1 406 ? 53.987 29.236 -30.655 1.00 54.09 406 GLY A N 1
ATOM 3156 C CA . GLY A 1 406 ? 55.139 29.180 -31.565 1.00 54.09 406 GLY A CA 1
ATOM 3157 C C . GLY A 1 406 ? 55.131 30.205 -32.708 1.00 54.09 406 GLY A C 1
ATOM 3158 O O . GLY A 1 406 ? 56.152 30.369 -33.375 1.00 54.09 406 GLY A O 1
ATOM 3159 N N . GLY A 1 407 ? 54.015 30.904 -32.945 1.00 53.72 407 GLY A N 1
ATOM 3160 C CA . GLY A 1 407 ? 53.850 31.832 -34.063 1.00 53.72 407 GLY A CA 1
ATOM 3161 C C . GLY A 1 407 ? 53.169 33.134 -33.647 1.00 53.72 407 GLY A C 1
ATOM 3162 O O . GLY A 1 407 ? 51.953 33.183 -33.551 1.00 53.72 407 GLY A O 1
ATOM 3163 N N . MET A 1 408 ? 53.971 34.194 -33.506 1.00 46.50 408 MET A N 1
ATOM 3164 C CA . MET A 1 408 ? 53.591 35.591 -33.223 1.00 46.50 408 MET A CA 1
ATOM 3165 C C . MET A 1 408 ? 53.099 35.885 -31.796 1.00 46.50 408 MET A C 1
ATOM 3167 O O . MET A 1 408 ? 52.094 35.371 -31.322 1.00 46.50 408 MET A O 1
ATOM 3171 N N . GLY A 1 409 ? 53.810 36.799 -31.126 1.00 47.53 409 GLY A N 1
ATOM 3172 C CA . GLY A 1 409 ? 53.453 37.333 -29.813 1.00 47.53 409 GLY A CA 1
ATOM 3173 C C . GLY A 1 409 ? 52.195 38.198 -29.852 1.00 47.53 409 GLY A C 1
ATOM 3174 O O . GLY A 1 409 ? 52.288 39.421 -29.895 1.00 47.53 409 GLY A O 1
ATOM 3175 N N . VAL A 1 410 ? 51.028 37.559 -29.798 1.00 46.69 410 VAL A N 1
ATOM 3176 C CA . VAL A 1 410 ? 49.752 38.202 -29.477 1.00 46.69 410 VAL A CA 1
ATOM 3177 C C . VAL A 1 410 ? 49.195 37.526 -28.229 1.00 46.69 410 VAL A C 1
ATOM 3179 O O . VAL A 1 410 ? 48.862 36.343 -28.241 1.00 46.69 410 VAL A O 1
ATOM 3182 N N . SER A 1 411 ? 49.121 38.277 -27.130 1.00 44.19 411 SER A N 1
ATOM 3183 C CA . SER A 1 411 ? 48.370 37.887 -25.940 1.00 44.19 411 SER A CA 1
ATOM 3184 C C . SER A 1 411 ? 46.880 38.001 -26.250 1.00 44.19 411 SER A C 1
ATOM 3186 O O . SER A 1 411 ? 46.371 39.108 -26.417 1.00 44.19 411 SER A O 1
ATOM 3188 N N . VAL A 1 412 ? 46.184 36.871 -26.339 1.00 45.50 412 VAL A N 1
ATOM 3189 C CA . VAL A 1 412 ? 44.719 36.858 -26.351 1.00 45.50 412 VAL A CA 1
ATOM 3190 C C . VAL A 1 412 ? 44.270 36.653 -24.909 1.00 45.50 412 VAL A C 1
ATOM 3192 O O . VAL A 1 412 ? 44.416 35.565 -24.353 1.00 45.50 412 VAL A O 1
ATOM 3195 N N . GLU A 1 413 ? 43.794 37.725 -24.279 1.00 44.44 413 GLU A N 1
ATOM 3196 C CA . GLU A 1 413 ? 43.081 37.639 -23.008 1.00 44.44 413 GLU A CA 1
ATOM 3197 C C . GLU A 1 413 ? 41.732 36.934 -23.229 1.00 44.44 413 GLU A C 1
ATOM 3199 O O . GLU A 1 413 ? 40.898 37.381 -24.010 1.00 44.44 413 GLU A O 1
ATOM 3204 N N . GLY A 1 414 ? 41.543 35.814 -22.529 1.00 46.94 414 GLY A N 1
ATOM 3205 C CA . GLY A 1 414 ? 40.291 35.446 -21.858 1.00 46.94 414 GLY A CA 1
ATOM 3206 C C . GLY A 1 414 ? 39.083 34.948 -22.658 1.00 46.94 414 GLY A C 1
ATOM 3207 O O . GLY A 1 414 ? 38.375 34.094 -22.136 1.00 46.94 414 GLY A O 1
ATOM 3208 N N . GLU A 1 415 ? 38.808 35.416 -23.874 1.00 44.06 415 GLU A N 1
ATOM 3209 C CA . GLU A 1 415 ? 37.469 35.237 -24.466 1.00 44.06 415 GLU A CA 1
ATOM 3210 C C . GLU A 1 415 ? 37.507 34.933 -25.972 1.00 44.06 415 GLU A C 1
ATOM 3212 O O . GLU A 1 415 ? 37.332 35.830 -26.786 1.00 44.06 415 GLU A O 1
ATOM 3217 N N . ALA A 1 416 ? 37.747 33.671 -26.361 1.00 41.72 416 ALA A N 1
ATOM 3218 C CA . ALA A 1 416 ? 37.316 33.098 -27.656 1.00 41.72 416 ALA A CA 1
ATOM 3219 C C . ALA A 1 416 ? 37.738 31.621 -27.803 1.00 41.72 416 ALA A C 1
ATOM 3221 O O . ALA A 1 416 ? 38.499 31.268 -28.696 1.00 41.72 416 ALA A O 1
ATOM 3222 N N . PHE A 1 417 ? 37.270 30.738 -26.922 1.00 44.62 417 PHE A N 1
ATOM 3223 C CA . PHE A 1 417 ? 37.171 29.300 -27.226 1.00 44.62 417 PHE A CA 1
ATOM 3224 C C . PHE A 1 417 ? 36.023 28.696 -26.407 1.00 44.62 417 PHE A C 1
ATOM 3226 O O . PHE A 1 417 ? 36.167 27.675 -25.738 1.00 44.62 417 PHE A O 1
ATOM 3233 N N . SER A 1 418 ? 34.850 29.337 -26.438 1.00 43.38 418 SER A N 1
ATOM 3234 C CA . SER A 1 418 ? 33.622 28.594 -26.175 1.00 43.38 418 SER A CA 1
ATOM 3235 C C . SER A 1 418 ? 33.428 27.680 -27.378 1.00 43.38 418 SER A C 1
ATOM 3237 O O . SER A 1 418 ? 32.992 28.121 -28.440 1.00 43.38 418 SER A O 1
ATOM 3239 N N . ALA A 1 419 ? 33.834 26.419 -27.240 1.00 43.81 419 ALA A N 1
ATOM 3240 C CA . ALA A 1 419 ? 33.298 25.375 -28.091 1.00 43.81 419 ALA A CA 1
ATOM 3241 C C . ALA A 1 419 ? 31.792 25.342 -27.812 1.00 43.81 419 ALA A C 1
ATOM 3243 O O . ALA A 1 419 ? 31.342 24.716 -26.856 1.00 43.81 419 ALA A O 1
ATOM 3244 N N . GLU A 1 420 ? 31.019 26.101 -28.586 1.00 43.00 420 GLU A N 1
ATOM 3245 C CA . GLU A 1 420 ? 29.635 25.726 -28.803 1.00 43.00 420 GLU A CA 1
ATOM 3246 C C . GLU A 1 420 ? 29.653 24.297 -29.368 1.00 43.00 420 GLU A C 1
ATOM 3248 O O . GLU A 1 420 ? 30.438 23.981 -30.263 1.00 43.00 420 GLU A O 1
ATOM 3253 N N . THR A 1 421 ? 28.812 23.457 -28.762 1.00 45.34 421 THR A N 1
ATOM 3254 C CA . THR A 1 421 ? 28.386 22.120 -29.195 1.00 45.34 421 THR A CA 1
ATOM 3255 C C . THR A 1 421 ? 29.435 21.001 -29.157 1.00 45.34 421 THR A C 1
ATOM 3257 O O . THR A 1 421 ? 30.055 20.660 -30.160 1.00 45.34 421 THR A O 1
ATOM 3260 N N . THR A 1 422 ? 29.544 20.323 -28.015 1.00 44.12 422 THR A N 1
ATOM 3261 C CA . THR A 1 422 ? 29.606 18.855 -28.042 1.00 44.12 422 THR A CA 1
ATOM 3262 C C . THR A 1 422 ? 28.234 18.361 -27.613 1.00 44.12 422 THR A C 1
ATOM 3264 O O . THR A 1 422 ? 27.987 18.223 -26.419 1.00 44.12 422 THR A O 1
ATOM 3267 N N . ASP A 1 423 ? 27.324 18.170 -28.568 1.00 49.94 423 ASP A N 1
ATOM 3268 C CA . ASP A 1 423 ? 26.176 17.307 -28.296 1.00 49.94 423 ASP A CA 1
ATOM 3269 C C . ASP A 1 423 ? 26.721 15.887 -28.049 1.00 49.94 423 ASP A C 1
ATOM 3271 O O . ASP A 1 423 ? 27.649 15.425 -28.735 1.00 49.94 423 ASP A O 1
ATOM 3275 N N . ASP A 1 424 ? 26.182 15.206 -27.037 1.00 51.84 424 ASP A N 1
ATOM 3276 C CA . ASP A 1 424 ? 26.493 13.800 -26.738 1.00 51.84 424 ASP A CA 1
ATOM 3277 C C . ASP A 1 424 ? 26.148 12.872 -27.924 1.00 51.84 424 ASP A C 1
ATOM 3279 O O . ASP A 1 424 ? 26.717 11.787 -28.043 1.00 51.84 424 ASP A O 1
ATOM 3283 N N . ASP A 1 425 ? 25.318 13.349 -28.860 1.00 52.91 425 ASP A N 1
ATOM 3284 C CA . ASP A 1 425 ? 24.821 12.663 -30.062 1.00 52.91 425 ASP A CA 1
ATOM 3285 C C . ASP A 1 425 ? 25.931 12.109 -30.993 1.00 52.91 425 ASP A C 1
ATOM 3287 O O . ASP A 1 425 ? 25.697 11.190 -31.780 1.00 52.91 425 ASP A O 1
ATOM 3291 N N . ASP A 1 426 ? 27.164 12.617 -30.887 1.00 58.47 426 ASP A N 1
ATOM 3292 C CA . ASP A 1 426 ? 28.314 12.186 -31.699 1.00 58.47 426 ASP A CA 1
ATOM 3293 C C . ASP A 1 426 ? 29.193 11.106 -31.025 1.00 58.47 426 ASP A C 1
ATOM 3295 O O . ASP A 1 426 ? 30.224 10.711 -31.579 1.00 58.47 426 ASP A O 1
ATOM 3299 N N . VAL A 1 427 ? 28.870 10.648 -29.808 1.00 67.12 427 VAL A N 1
ATOM 3300 C CA . VAL A 1 427 ? 29.597 9.540 -29.157 1.00 67.12 427 VAL A CA 1
ATOM 3301 C C . VAL A 1 427 ? 29.109 8.208 -29.729 1.00 67.12 427 VAL A C 1
ATOM 3303 O O . VAL A 1 427 ? 27.969 7.807 -29.525 1.00 67.12 427 VAL A O 1
ATOM 3306 N N . GLN A 1 428 ? 29.984 7.498 -30.444 1.00 74.56 428 GLN A N 1
ATOM 3307 C CA . GLN A 1 428 ? 29.646 6.222 -31.079 1.00 74.56 428 GLN A CA 1
ATOM 3308 C C . GLN A 1 428 ? 30.350 5.062 -30.373 1.00 74.56 428 GLN A C 1
ATOM 3310 O O . GLN A 1 428 ? 31.579 4.991 -30.330 1.00 74.56 428 GLN A O 1
ATOM 3315 N N . VAL A 1 429 ? 29.561 4.130 -29.835 1.00 85.50 429 VAL A N 1
ATOM 3316 C CA . VAL A 1 429 ? 30.064 2.854 -29.312 1.00 85.50 429 VAL A CA 1
ATOM 3317 C C . VAL A 1 429 ? 30.645 2.022 -30.458 1.00 85.50 429 VAL A C 1
ATOM 3319 O O . VAL A 1 429 ? 30.082 1.964 -31.550 1.00 85.50 429 VAL A O 1
ATOM 3322 N N . GLU A 1 430 ? 31.758 1.336 -30.192 1.00 86.94 430 GLU A N 1
ATOM 3323 C CA . GLU A 1 430 ? 32.439 0.459 -31.150 1.00 86.94 430 GLU A CA 1
ATOM 3324 C C . GLU A 1 430 ? 31.467 -0.504 -31.873 1.00 86.94 430 GLU A C 1
ATOM 3326 O O . GLU A 1 430 ? 30.760 -1.277 -31.207 1.00 86.94 430 GLU A O 1
ATOM 3331 N N . PRO A 1 431 ? 31.463 -0.559 -33.224 1.00 88.69 431 PRO A N 1
ATOM 3332 C CA . PRO A 1 431 ? 30.525 -1.385 -33.993 1.00 88.69 431 PRO A CA 1
ATOM 3333 C C . PRO A 1 431 ? 30.550 -2.873 -33.627 1.00 88.69 431 PRO A C 1
ATOM 3335 O O . PRO A 1 431 ? 29.527 -3.552 -33.683 1.00 88.69 431 PRO A O 1
ATOM 3338 N N . ALA A 1 432 ? 31.711 -3.395 -33.220 1.00 90.00 432 ALA A N 1
ATOM 3339 C CA . ALA A 1 432 ? 31.848 -4.784 -32.788 1.00 90.00 432 ALA A CA 1
ATOM 3340 C C . ALA A 1 432 ? 31.119 -5.075 -31.464 1.00 90.00 432 ALA A C 1
ATOM 3342 O O . ALA A 1 432 ? 30.658 -6.199 -31.255 1.00 90.00 432 ALA A O 1
ATOM 3343 N N . THR A 1 433 ? 31.013 -4.085 -30.572 1.00 92.06 433 THR A N 1
ATOM 3344 C CA . THR A 1 433 ? 30.223 -4.187 -29.339 1.00 92.06 433 THR A CA 1
ATOM 3345 C C . THR A 1 433 ? 28.740 -4.142 -29.674 1.00 92.06 433 THR A C 1
ATOM 3347 O O . THR A 1 433 ? 28.004 -5.037 -29.261 1.00 92.06 433 THR A O 1
ATOM 3350 N N . LEU A 1 434 ? 28.317 -3.185 -30.507 1.00 92.25 434 LEU A N 1
ATOM 3351 C CA . LEU A 1 434 ? 26.925 -3.076 -30.953 1.00 92.25 434 LEU A CA 1
ATOM 3352 C C . LEU A 1 434 ? 26.447 -4.358 -31.648 1.00 92.25 434 LEU A C 1
ATOM 3354 O O . LEU A 1 434 ? 25.400 -4.892 -31.301 1.00 92.25 434 LEU A O 1
ATOM 3358 N N . ALA A 1 435 ? 27.258 -4.940 -32.536 1.00 94.12 435 ALA A N 1
ATOM 3359 C CA . ALA A 1 435 ? 26.924 -6.187 -33.226 1.00 94.12 435 ALA A CA 1
ATOM 3360 C C . ALA A 1 435 ? 26.702 -7.383 -32.278 1.00 94.12 435 ALA A C 1
ATOM 3362 O O . ALA A 1 435 ? 25.905 -8.269 -32.583 1.00 94.12 435 ALA A O 1
ATOM 3363 N N . LYS A 1 436 ? 27.389 -7.426 -31.126 1.00 95.06 436 LYS A N 1
ATOM 3364 C CA . LYS A 1 436 ? 27.184 -8.471 -30.105 1.00 95.06 436 LYS A CA 1
ATOM 3365 C C . LYS A 1 436 ? 25.896 -8.263 -29.314 1.00 95.06 436 LYS A C 1
ATOM 3367 O O . LYS A 1 436 ? 25.285 -9.244 -28.898 1.00 95.06 436 LYS A O 1
ATOM 3372 N N . LEU A 1 437 ? 25.514 -7.009 -29.086 1.00 96.75 437 LEU A N 1
ATOM 3373 C CA . LEU A 1 437 ? 24.334 -6.641 -28.307 1.00 96.75 437 LEU A CA 1
ATOM 3374 C C . LEU A 1 437 ? 23.055 -6.587 -29.163 1.00 96.75 437 LEU A C 1
ATOM 3376 O O . LEU A 1 437 ? 21.958 -6.705 -28.620 1.00 96.75 437 LEU A O 1
ATOM 3380 N N . GLU A 1 438 ? 23.174 -6.470 -30.489 1.00 95.94 438 GLU A N 1
ATOM 3381 C CA . GLU A 1 438 ? 22.049 -6.332 -31.425 1.00 95.94 438 GLU A CA 1
ATOM 3382 C C . GLU A 1 438 ? 20.945 -7.395 -31.258 1.00 95.94 438 GLU A C 1
ATOM 3384 O O . GLU A 1 438 ? 19.774 -7.022 -31.282 1.00 95.94 438 GLU A O 1
ATOM 3389 N N . PRO A 1 439 ? 21.227 -8.695 -31.015 1.00 97.88 439 PRO A N 1
ATOM 3390 C CA . PRO A 1 439 ? 20.157 -9.669 -30.777 1.00 97.88 439 PRO A CA 1
ATOM 3391 C C . PRO A 1 439 ? 19.292 -9.341 -29.550 1.00 97.88 439 PRO A C 1
ATOM 3393 O O . PRO A 1 439 ? 18.090 -9.605 -29.551 1.00 97.88 439 PRO A O 1
ATOM 3396 N N . ILE A 1 440 ? 19.890 -8.748 -28.513 1.00 97.81 440 ILE A N 1
ATOM 3397 C CA . ILE A 1 440 ? 19.207 -8.363 -27.271 1.00 97.81 440 ILE A CA 1
ATOM 3398 C C . ILE A 1 440 ? 18.386 -7.092 -27.507 1.00 97.81 440 ILE A C 1
ATOM 3400 O O . ILE A 1 440 ? 17.242 -7.011 -27.058 1.00 97.81 440 ILE A O 1
ATOM 3404 N N . LEU A 1 441 ? 18.920 -6.141 -28.279 1.00 95.88 441 LEU A N 1
ATOM 3405 C CA . LEU A 1 441 ? 18.168 -4.973 -28.739 1.00 95.88 441 LEU A CA 1
ATOM 3406 C C . LEU A 1 441 ? 16.979 -5.373 -29.625 1.00 95.88 441 LEU A C 1
ATOM 3408 O O . LEU A 1 441 ? 15.888 -4.824 -29.488 1.00 95.88 441 LEU A O 1
ATOM 3412 N N . GLN A 1 442 ? 17.148 -6.364 -30.501 1.00 96.81 442 GLN A N 1
ATOM 3413 C CA . GLN A 1 442 ? 16.057 -6.851 -31.339 1.00 96.81 442 GLN A CA 1
ATOM 3414 C C . GLN A 1 442 ? 14.939 -7.478 -30.505 1.00 96.81 442 GLN A C 1
ATOM 3416 O O . GLN A 1 442 ? 13.762 -7.273 -30.792 1.00 96.81 442 GLN A O 1
ATOM 3421 N N . GLU A 1 443 ? 15.285 -8.213 -29.453 1.00 96.50 443 GLU A N 1
ATOM 3422 C CA . GLU A 1 443 ? 14.294 -8.729 -28.518 1.00 96.50 443 GLU A CA 1
ATOM 3423 C C . GLU A 1 443 ? 13.608 -7.614 -27.716 1.00 96.50 443 GLU A C 1
ATOM 3425 O O . GLU A 1 443 ? 12.386 -7.644 -27.579 1.00 96.50 443 GLU A O 1
ATOM 3430 N N . PHE A 1 444 ? 14.353 -6.599 -27.264 1.00 95.88 444 PHE A N 1
ATOM 3431 C CA . PHE A 1 444 ? 13.799 -5.402 -26.621 1.00 95.88 444 PHE A CA 1
ATOM 3432 C C . PHE A 1 444 ? 12.775 -4.696 -27.527 1.00 95.88 444 PHE A C 1
ATOM 3434 O O . PHE A 1 444 ? 11.648 -4.436 -27.110 1.00 95.88 444 PHE A O 1
ATOM 3441 N N . ARG A 1 445 ? 13.116 -4.484 -28.803 1.00 94.88 445 ARG A N 1
ATOM 3442 C CA . ARG A 1 445 ? 12.216 -3.940 -29.835 1.00 94.88 445 ARG A CA 1
ATOM 3443 C C . ARG A 1 445 ? 10.960 -4.783 -30.032 1.00 94.88 445 ARG A C 1
ATOM 3445 O O . ARG A 1 445 ? 9.866 -4.237 -30.170 1.00 94.88 445 ARG A O 1
ATOM 3452 N N . ASN A 1 446 ? 11.107 -6.107 -30.035 1.00 93.94 446 ASN A N 1
ATOM 3453 C CA . ASN A 1 446 ? 9.975 -7.015 -30.183 1.00 93.94 446 ASN A CA 1
ATOM 3454 C C . ASN A 1 446 ? 9.029 -6.924 -28.979 1.00 93.94 446 ASN A C 1
ATOM 3456 O O . ASN A 1 446 ? 7.821 -6.832 -29.170 1.00 93.94 446 ASN A O 1
ATOM 3460 N N . ILE A 1 447 ? 9.566 -6.898 -27.752 1.00 94.56 447 ILE A N 1
ATOM 3461 C CA . ILE A 1 447 ? 8.788 -6.686 -26.520 1.00 94.56 447 ILE A CA 1
ATOM 3462 C C . ILE A 1 447 ? 8.028 -5.353 -26.599 1.00 94.56 447 ILE A C 1
ATOM 3464 O O . ILE A 1 447 ? 6.843 -5.291 -26.270 1.00 94.56 447 ILE A O 1
ATOM 3468 N N . ALA A 1 448 ? 8.684 -4.308 -27.105 1.00 92.44 448 ALA A N 1
ATOM 3469 C CA . ALA A 1 448 ? 8.087 -2.990 -27.291 1.00 92.44 448 ALA A CA 1
ATOM 3470 C C . ALA A 1 448 ? 6.986 -2.942 -28.351 1.00 92.44 448 ALA A C 1
ATOM 3472 O O . ALA A 1 448 ? 6.145 -2.045 -28.318 1.00 92.44 448 ALA A O 1
ATOM 3473 N N . GLY A 1 449 ? 7.026 -3.858 -29.323 1.00 91.12 449 GLY A N 1
ATOM 3474 C CA . GLY A 1 449 ? 6.269 -3.747 -30.567 1.00 91.12 449 GLY A CA 1
ATOM 3475 C C . GLY A 1 449 ? 6.709 -2.566 -31.427 1.00 91.12 449 GLY A C 1
ATOM 3476 O O . GLY A 1 449 ? 5.901 -2.029 -32.182 1.00 91.12 449 GLY A O 1
ATOM 3477 N N . ASN A 1 450 ? 7.954 -2.110 -31.278 1.00 91.31 450 ASN A N 1
ATOM 3478 C CA . ASN A 1 450 ? 8.510 -0.990 -32.025 1.00 91.31 450 ASN A CA 1
ATOM 3479 C C . ASN A 1 450 ? 9.925 -1.346 -32.491 1.00 91.31 450 ASN A C 1
ATOM 3481 O O . ASN A 1 450 ? 10.881 -1.345 -31.720 1.00 91.31 450 ASN A O 1
ATOM 3485 N N . HIS A 1 451 ? 10.054 -1.654 -33.781 1.00 91.12 451 HIS A N 1
ATOM 3486 C CA . HIS A 1 451 ? 11.322 -2.065 -34.390 1.00 91.12 451 HIS A CA 1
ATOM 3487 C C . HIS A 1 451 ? 12.273 -0.895 -34.679 1.00 91.12 451 HIS A C 1
ATOM 3489 O O . HIS A 1 451 ? 13.406 -1.132 -35.091 1.00 91.12 451 HIS A O 1
ATOM 3495 N N . SER A 1 452 ? 11.837 0.344 -34.442 1.00 91.94 452 SER A N 1
ATOM 3496 C CA . SER A 1 452 ? 12.623 1.555 -34.686 1.00 91.94 452 SER A CA 1
ATOM 3497 C C . SER A 1 452 ? 13.379 2.054 -33.452 1.00 91.94 452 SER A C 1
ATOM 3499 O O . SER A 1 452 ? 14.087 3.049 -33.569 1.00 91.94 452 SER A O 1
ATOM 3501 N N . LEU A 1 453 ? 13.236 1.401 -32.288 1.00 91.44 453 LEU A N 1
ATOM 3502 C CA . LEU A 1 453 ? 13.888 1.851 -31.052 1.00 91.44 453 LEU A CA 1
ATOM 3503 C C . LEU A 1 453 ? 15.413 1.875 -31.194 1.00 91.44 453 LEU A C 1
ATOM 3505 O O . LEU A 1 453 ? 16.019 0.933 -31.729 1.00 91.44 453 LEU A O 1
ATOM 3509 N N . SER A 1 454 ? 16.012 2.962 -30.718 1.00 91.12 454 SER A N 1
ATOM 3510 C CA . SER A 1 454 ? 17.446 3.224 -30.786 1.00 91.12 454 SER A CA 1
ATOM 3511 C C . SER A 1 454 ? 18.205 2.579 -29.619 1.00 91.12 454 SER A C 1
ATOM 3513 O O . SER A 1 454 ? 17.627 1.945 -28.732 1.00 91.12 454 SER A O 1
ATOM 3515 N N . TRP A 1 455 ? 19.529 2.745 -29.614 1.00 90.25 455 TRP A N 1
ATOM 3516 C CA . TRP A 1 455 ? 20.354 2.400 -28.457 1.00 90.25 455 TRP A CA 1
ATOM 3517 C C . TRP A 1 455 ? 20.091 3.311 -27.247 1.00 90.25 455 TRP A C 1
ATOM 3519 O O . TRP A 1 455 ? 20.262 2.862 -26.118 1.00 90.25 455 TRP A O 1
ATOM 3529 N N . ASP A 1 456 ? 19.592 4.530 -27.454 1.00 86.62 456 ASP A N 1
ATOM 3530 C CA . ASP A 1 456 ? 19.211 5.437 -26.362 1.00 86.62 456 ASP A CA 1
ATOM 3531 C C . ASP A 1 456 ? 17.899 4.996 -25.704 1.00 86.62 456 ASP A C 1
ATOM 3533 O O . ASP A 1 456 ? 17.768 5.019 -24.478 1.00 86.62 456 ASP A O 1
ATOM 3537 N N . ASP A 1 457 ? 16.937 4.512 -26.497 1.00 88.44 457 ASP A N 1
ATOM 3538 C CA . ASP A 1 457 ? 15.718 3.883 -25.972 1.00 88.44 457 ASP A CA 1
ATOM 3539 C C . ASP A 1 457 ? 16.064 2.625 -25.165 1.00 88.44 457 ASP A C 1
ATOM 3541 O O . ASP A 1 457 ? 15.517 2.384 -24.089 1.00 88.44 457 ASP A O 1
ATOM 3545 N N . PHE A 1 458 ? 17.026 1.837 -25.655 1.00 90.50 458 PHE A N 1
ATOM 3546 C CA . PHE A 1 458 ? 17.546 0.677 -24.938 1.00 90.50 458 PHE A CA 1
ATOM 3547 C C . PHE A 1 458 ? 18.231 1.071 -23.627 1.00 90.50 458 PHE A C 1
ATOM 3549 O O . PHE A 1 458 ? 17.970 0.443 -22.601 1.00 90.50 458 PHE A O 1
ATOM 3556 N N . ALA A 1 459 ? 19.064 2.114 -23.641 1.00 87.81 459 ALA A N 1
ATOM 3557 C CA . ALA A 1 459 ? 19.797 2.588 -22.471 1.00 87.81 459 ALA A CA 1
ATOM 3558 C C . ALA A 1 459 ? 18.875 3.186 -21.398 1.00 87.81 459 ALA A C 1
ATOM 3560 O O . ALA A 1 459 ? 19.035 2.907 -20.210 1.00 87.81 459 ALA A O 1
ATOM 3561 N N . SER A 1 460 ? 17.868 3.952 -21.820 1.00 83.94 460 SER A N 1
ATOM 3562 C CA . SER A 1 460 ? 16.832 4.506 -20.939 1.00 83.94 460 SER A CA 1
ATOM 3563 C C . SER A 1 460 ? 15.796 3.467 -20.493 1.00 83.94 460 SER A C 1
ATOM 3565 O O . SER A 1 460 ? 15.088 3.680 -19.511 1.00 83.94 460 SER A O 1
ATOM 3567 N N . GLY A 1 461 ? 15.691 2.337 -21.201 1.00 85.19 461 GLY A N 1
ATOM 3568 C CA . GLY A 1 461 ? 14.627 1.337 -21.047 1.00 85.19 461 GLY A CA 1
ATOM 3569 C C . GLY A 1 461 ? 13.238 1.865 -21.389 1.00 85.19 461 GLY A C 1
ATOM 3570 O O . GLY A 1 461 ? 12.232 1.285 -20.971 1.00 85.19 461 GLY A O 1
ATOM 3571 N N . ASN A 1 462 ? 13.170 2.946 -22.165 1.00 78.62 462 ASN A N 1
ATOM 3572 C CA . ASN A 1 462 ? 11.923 3.501 -22.655 1.00 78.62 462 ASN A CA 1
ATOM 3573 C C . ASN A 1 462 ? 11.299 2.565 -23.701 1.00 78.62 462 ASN A C 1
ATOM 3575 O O . ASN A 1 462 ? 11.590 2.632 -24.893 1.00 78.62 462 ASN A O 1
ATOM 3579 N N . ILE A 1 463 ? 10.433 1.665 -23.238 1.00 86.62 463 ILE A N 1
ATOM 3580 C CA . ILE A 1 463 ? 9.777 0.665 -24.087 1.00 86.62 463 ILE A CA 1
ATOM 3581 C C . ILE A 1 463 ? 8.309 1.005 -24.393 1.00 86.62 463 ILE A C 1
ATOM 3583 O O . ILE A 1 463 ? 7.720 0.467 -25.334 1.00 86.62 463 ILE A O 1
ATOM 3587 N N . LEU A 1 464 ? 7.706 1.935 -23.644 1.00 83.81 464 LEU A N 1
ATOM 3588 C CA . LEU A 1 464 ? 6.278 2.263 -23.710 1.00 83.81 464 LEU A CA 1
ATOM 3589 C C . LEU A 1 464 ? 5.946 3.247 -24.850 1.00 83.81 464 LEU A C 1
ATOM 3591 O O . LEU A 1 464 ? 5.303 4.274 -24.657 1.00 83.81 464 LEU A O 1
ATOM 3595 N N . THR A 1 465 ? 6.377 2.925 -26.068 1.00 80.56 465 THR A N 1
ATOM 3596 C CA . THR A 1 465 ? 6.250 3.814 -27.240 1.00 80.56 465 THR A CA 1
ATOM 3597 C C . THR A 1 465 ? 4.935 3.670 -28.005 1.00 80.56 465 THR A C 1
ATOM 3599 O O . THR A 1 465 ? 4.556 4.561 -28.757 1.00 80.56 465 THR A O 1
ATOM 3602 N N . ASN A 1 466 ? 4.202 2.579 -27.771 1.00 77.69 466 ASN A N 1
ATOM 3603 C CA . ASN A 1 466 ? 2.917 2.288 -28.414 1.00 77.69 466 ASN A CA 1
ATOM 3604 C C . ASN A 1 466 ? 1.702 2.794 -27.617 1.00 77.69 466 ASN A C 1
ATOM 3606 O O . ASN A 1 466 ? 0.560 2.443 -27.922 1.00 77.69 466 ASN A O 1
ATOM 3610 N N . ARG A 1 467 ? 1.933 3.603 -26.579 1.00 82.94 467 ARG A N 1
ATOM 3611 C CA . ARG A 1 467 ? 0.858 4.191 -25.781 1.00 82.94 467 ARG A CA 1
ATOM 3612 C C . ARG A 1 467 ? 0.068 5.200 -26.631 1.00 82.94 467 ARG A C 1
ATOM 3614 O O . ARG A 1 467 ? 0.687 6.029 -27.300 1.00 82.94 467 ARG A O 1
ATOM 3621 N N . PRO A 1 468 ? -1.278 5.162 -26.626 1.00 80.69 468 PRO A N 1
ATOM 3622 C CA . PRO A 1 468 ? -2.089 6.134 -27.344 1.00 80.69 468 PRO A CA 1
ATOM 3623 C C . PRO A 1 468 ? -1.753 7.560 -26.913 1.00 80.69 468 PRO A C 1
ATOM 3625 O O . PRO A 1 468 ? -1.629 7.837 -25.721 1.00 80.69 468 PRO A O 1
ATOM 3628 N N . ALA A 1 469 ? -1.660 8.472 -27.881 1.00 82.38 469 ALA A N 1
ATOM 3629 C CA . ALA A 1 469 ? -1.627 9.891 -27.570 1.00 82.38 469 ALA A CA 1
ATOM 3630 C C . ALA A 1 469 ? -2.964 10.285 -26.928 1.00 82.38 469 ALA A C 1
ATOM 3632 O O . ALA A 1 469 ? -4.024 10.067 -27.516 1.00 82.38 469 ALA A O 1
ATOM 3633 N N . ALA A 1 470 ? -2.897 10.857 -25.733 1.00 80.62 470 ALA A N 1
ATOM 3634 C CA . ALA A 1 470 ? -4.039 11.382 -25.002 1.00 80.62 470 ALA A CA 1
ATOM 3635 C C . ALA A 1 470 ? -3.601 12.617 -24.213 1.00 80.62 470 ALA A C 1
ATOM 3637 O O . ALA A 1 470 ? -2.408 12.808 -23.962 1.00 80.62 470 ALA A O 1
ATOM 3638 N N . LYS A 1 471 ? -4.551 13.464 -23.811 1.00 80.75 471 LYS A N 1
ATOM 3639 C CA . LYS A 1 471 ? -4.227 14.637 -22.975 1.00 80.75 471 LYS A CA 1
ATOM 3640 C C . LYS A 1 471 ? -3.774 14.274 -21.562 1.00 80.75 471 LYS A C 1
ATOM 3642 O O . LYS A 1 471 ? -3.057 15.061 -20.955 1.00 80.75 471 LYS A O 1
ATOM 3647 N N . SER A 1 472 ? -4.206 13.126 -21.048 1.00 81.50 472 SER A N 1
ATOM 3648 C CA . SER A 1 472 ? -3.810 12.587 -19.752 1.00 81.50 472 SER A CA 1
ATOM 3649 C C . SER A 1 472 ? -3.468 11.111 -19.881 1.00 81.50 472 SER A C 1
ATOM 3651 O O . SER A 1 472 ? -4.198 10.336 -20.503 1.00 81.50 472 SER A O 1
ATOM 3653 N N . LEU A 1 473 ? -2.361 10.730 -19.260 1.00 84.94 473 LEU A N 1
ATOM 3654 C CA . LEU A 1 473 ? -1.826 9.380 -19.203 1.00 84.94 473 LEU A CA 1
ATOM 3655 C C . LEU A 1 473 ? -1.687 9.006 -17.726 1.00 84.94 473 LEU A C 1
ATOM 3657 O O . LEU A 1 473 ? -1.217 9.825 -16.952 1.00 84.94 473 LEU A O 1
ATOM 3661 N N . GLY A 1 474 ? -2.159 7.821 -17.331 1.00 86.56 474 GLY A N 1
ATOM 3662 C CA . GLY A 1 474 ? -2.055 7.346 -15.951 1.00 86.56 474 GLY A CA 1
ATOM 3663 C C . GLY A 1 474 ? -0.646 6.871 -15.594 1.00 86.56 474 GLY A C 1
ATOM 3664 O O . GLY A 1 474 ? -0.096 6.027 -16.308 1.00 86.56 474 GLY A O 1
ATOM 3665 N N . ASP A 1 475 ? -0.111 7.378 -14.493 1.00 85.31 475 ASP A N 1
ATOM 3666 C CA . ASP A 1 475 ? 1.134 6.949 -13.854 1.00 85.31 475 ASP A CA 1
ATOM 3667 C C . ASP A 1 475 ? 0.869 5.859 -12.802 1.00 85.31 475 ASP A C 1
ATOM 3669 O O . ASP A 1 475 ? 1.713 4.999 -12.567 1.00 85.31 475 ASP A O 1
ATOM 3673 N N . TYR A 1 476 ? -0.327 5.820 -12.209 1.00 89.25 476 TYR A N 1
ATOM 3674 C CA . TYR A 1 476 ? -0.706 4.762 -11.260 1.00 89.25 476 TYR A CA 1
ATOM 3675 C C . TYR A 1 476 ? -1.225 3.490 -11.946 1.00 89.25 476 TYR A C 1
ATOM 3677 O O . TYR A 1 476 ? -1.142 2.405 -11.380 1.00 89.25 476 TYR A O 1
ATOM 3685 N N . ASP A 1 477 ? -1.743 3.589 -13.171 1.00 92.56 477 ASP A N 1
ATOM 3686 C CA . ASP A 1 477 ? -2.034 2.448 -14.047 1.00 92.56 477 ASP A CA 1
ATOM 3687 C C . ASP A 1 477 ? -1.664 2.840 -15.479 1.00 92.56 477 ASP A C 1
ATOM 3689 O O . ASP A 1 477 ? -2.368 3.614 -16.138 1.00 92.56 477 ASP A O 1
ATOM 3693 N N . ALA A 1 478 ? -0.562 2.278 -15.976 1.00 91.50 478 ALA A N 1
ATOM 3694 C CA . ALA A 1 478 ? 0.010 2.628 -17.273 1.00 91.50 478 ALA A CA 1
ATOM 3695 C C . ALA A 1 478 ? -0.938 2.389 -18.465 1.00 91.50 478 ALA A C 1
ATOM 3697 O O . ALA A 1 478 ? -0.694 2.894 -19.564 1.00 91.50 478 ALA A O 1
ATOM 3698 N N . ARG A 1 479 ? -2.033 1.640 -18.276 1.00 90.88 479 ARG A N 1
ATOM 3699 C CA . ARG A 1 479 ? -3.056 1.408 -19.306 1.00 90.88 479 ARG A CA 1
ATOM 3700 C C . ARG A 1 479 ? -4.026 2.571 -19.457 1.00 90.88 479 ARG A C 1
ATOM 3702 O O . ARG A 1 479 ? -4.660 2.688 -20.506 1.00 90.88 479 ARG A O 1
ATOM 3709 N N . MET A 1 480 ? -4.187 3.398 -18.424 1.00 88.38 480 MET A N 1
ATOM 3710 C CA . MET A 1 480 ? -5.145 4.499 -18.438 1.00 88.38 480 MET A CA 1
ATOM 3711 C C . MET A 1 480 ? -4.673 5.614 -19.373 1.00 88.38 480 MET A C 1
ATOM 3713 O O . MET A 1 480 ? -3.518 6.041 -19.332 1.00 88.38 480 MET A O 1
ATOM 3717 N N . ALA A 1 481 ? -5.583 6.083 -20.222 1.00 86.75 481 ALA A N 1
ATOM 3718 C CA . ALA A 1 481 ? -5.381 7.208 -21.124 1.00 86.75 481 ALA A CA 1
ATOM 3719 C C . ALA A 1 481 ? -6.730 7.900 -21.357 1.00 86.75 481 ALA A C 1
ATOM 3721 O O . ALA A 1 481 ? -7.722 7.228 -21.650 1.00 86.75 481 ALA A O 1
ATOM 3722 N N . ALA A 1 482 ? -6.775 9.224 -21.214 1.00 83.50 482 ALA A N 1
ATOM 3723 C CA . ALA A 1 482 ? -8.003 10.002 -21.347 1.00 83.50 482 ALA A CA 1
ATOM 3724 C C . ALA A 1 482 ? -7.754 11.399 -21.929 1.00 83.50 482 ALA A C 1
ATOM 3726 O O . ALA A 1 482 ? -6.725 12.023 -21.682 1.00 83.50 482 ALA A O 1
ATOM 3727 N N . ASP A 1 483 ? -8.727 11.914 -22.683 1.00 83.81 483 ASP A N 1
ATOM 3728 C CA . ASP A 1 483 ? -8.676 13.259 -23.283 1.00 83.81 483 ASP A CA 1
ATOM 3729 C C . ASP A 1 483 ? -9.475 14.313 -22.507 1.00 83.81 483 ASP A C 1
ATOM 3731 O O . ASP A 1 483 ? -9.439 15.509 -22.830 1.00 83.81 483 ASP A O 1
ATOM 3735 N N . ASP A 1 484 ? -10.260 13.868 -21.533 1.00 78.19 484 ASP A N 1
ATOM 3736 C CA . ASP A 1 484 ? -11.338 14.627 -20.910 1.00 78.19 484 ASP A CA 1
ATOM 3737 C C . ASP A 1 484 ? -11.338 14.589 -19.377 1.00 78.19 484 ASP A C 1
ATOM 3739 O O . ASP A 1 484 ? -12.115 15.325 -18.769 1.00 78.19 484 ASP A O 1
ATOM 3743 N N . TYR A 1 485 ? -10.454 13.811 -18.749 1.00 79.19 485 TYR A N 1
ATOM 3744 C CA . TYR A 1 485 ? -10.200 13.855 -17.309 1.00 79.19 485 TYR A CA 1
ATOM 3745 C C . TYR A 1 485 ? -8.731 13.546 -16.994 1.00 79.19 485 TYR A C 1
ATOM 3747 O O . TYR A 1 485 ? -8.015 12.979 -17.819 1.00 79.19 485 TYR A O 1
ATOM 3755 N N . GLN A 1 486 ? -8.291 13.944 -15.798 1.00 82.44 486 GLN A N 1
ATOM 3756 C CA . GLN A 1 486 ? -6.954 13.641 -15.295 1.00 82.44 486 GLN A CA 1
ATOM 3757 C C . GLN A 1 486 ? -6.951 12.215 -14.720 1.00 82.44 486 GLN A C 1
ATOM 3759 O O . GLN A 1 486 ? -7.794 11.886 -13.894 1.00 82.44 486 GLN A O 1
ATOM 3764 N N . THR A 1 487 ? -6.043 11.366 -15.189 1.00 84.00 487 THR A N 1
ATOM 3765 C CA . THR A 1 487 ? -6.039 9.908 -14.966 1.00 84.00 487 THR A CA 1
ATOM 3766 C C . THR A 1 487 ? -5.458 9.417 -13.639 1.00 84.00 487 THR A C 1
ATOM 3768 O O . THR A 1 487 ? -5.690 8.258 -13.317 1.00 84.00 487 THR A O 1
ATOM 3771 N N . ASP A 1 488 ? -4.754 10.255 -12.883 1.00 81.56 488 ASP A N 1
ATOM 3772 C CA . ASP A 1 488 ? -4.068 9.898 -11.627 1.00 81.56 488 ASP A CA 1
ATOM 3773 C C . ASP A 1 488 ? -4.830 10.302 -10.364 1.00 81.56 488 ASP A C 1
ATOM 3775 O O . ASP A 1 488 ? -4.644 9.688 -9.326 1.00 81.56 488 ASP A O 1
ATOM 3779 N N . TRP A 1 489 ? -5.691 11.315 -10.459 1.00 77.56 489 TRP A N 1
ATOM 3780 C CA . TRP A 1 489 ? -6.391 11.950 -9.335 1.00 77.56 489 TRP A CA 1
ATOM 3781 C C . TRP A 1 489 ? -7.907 11.992 -9.557 1.00 77.56 489 TRP A C 1
ATOM 3783 O O . TRP A 1 489 ? -8.642 12.743 -8.910 1.00 77.56 489 TRP A O 1
ATOM 3793 N N . PHE A 1 490 ? -8.410 11.241 -10.542 1.00 79.19 490 PHE A N 1
ATOM 3794 C CA . PHE A 1 490 ? -9.846 11.190 -10.828 1.00 79.19 490 PHE A CA 1
ATOM 3795 C C . PHE A 1 490 ? -10.641 10.682 -9.621 1.00 79.19 490 PHE A C 1
ATOM 3797 O O . PHE A 1 490 ? -11.778 11.101 -9.392 1.00 79.19 490 PHE A O 1
ATOM 3804 N N . ASP A 1 491 ? -10.045 9.769 -8.866 1.00 80.69 491 ASP A N 1
ATOM 3805 C CA . ASP A 1 491 ? -10.607 9.072 -7.726 1.00 80.69 491 ASP A CA 1
ATOM 3806 C C . ASP A 1 491 ? -10.740 9.948 -6.479 1.00 80.69 491 ASP A C 1
ATOM 3808 O O . ASP A 1 491 ? -11.700 9.747 -5.739 1.00 80.69 491 ASP A O 1
ATOM 3812 N N . ASP A 1 492 ? -9.930 10.994 -6.304 1.00 78.31 492 ASP A N 1
ATOM 3813 C CA . ASP A 1 492 ? -10.112 11.991 -5.232 1.00 78.31 492 ASP A CA 1
ATOM 3814 C C . ASP A 1 492 ? -11.534 12.571 -5.241 1.00 78.31 492 ASP A C 1
ATOM 3816 O O . ASP A 1 492 ? -12.209 12.695 -4.214 1.00 78.31 492 ASP A O 1
ATOM 3820 N N . THR A 1 493 ? -12.047 12.881 -6.433 1.00 73.88 493 THR A N 1
ATOM 3821 C CA . THR A 1 493 ? -13.416 13.388 -6.587 1.00 73.88 493 THR A CA 1
ATOM 3822 C C . THR A 1 493 ? -14.455 12.297 -6.331 1.00 73.88 493 THR A C 1
ATOM 3824 O O . THR A 1 493 ? -15.473 12.547 -5.680 1.00 73.88 493 THR A O 1
ATOM 3827 N N . ILE A 1 494 ? -14.208 11.086 -6.833 1.00 78.25 494 ILE A N 1
ATOM 3828 C CA . ILE A 1 494 ? -15.110 9.934 -6.699 1.00 78.25 494 ILE A CA 1
ATOM 3829 C C . ILE A 1 494 ? -15.283 9.555 -5.231 1.00 78.25 494 ILE A C 1
ATOM 3831 O O . ILE A 1 494 ? -16.402 9.499 -4.716 1.00 78.25 494 ILE A O 1
ATOM 3835 N N . LEU A 1 495 ? -14.163 9.297 -4.565 1.00 81.62 495 LEU A N 1
ATOM 3836 C CA . LEU A 1 495 ? -14.099 8.846 -3.187 1.00 81.62 495 LEU A CA 1
ATOM 3837 C C . LEU A 1 495 ? -14.521 9.973 -2.248 1.00 81.62 495 LEU A C 1
ATOM 3839 O O . LEU A 1 495 ? -15.313 9.732 -1.341 1.00 81.62 495 LEU A O 1
ATOM 3843 N N . GLY A 1 496 ? -14.114 11.218 -2.517 1.00 74.69 496 GLY A N 1
ATOM 3844 C CA . GLY A 1 496 ? -14.515 12.381 -1.725 1.00 74.69 496 GLY A CA 1
ATOM 3845 C C . GLY A 1 496 ? -16.028 12.612 -1.725 1.00 74.69 496 GLY A C 1
ATOM 3846 O O . GLY A 1 496 ? -16.609 12.932 -0.687 1.00 74.69 496 GLY A O 1
ATOM 3847 N N . ASN A 1 497 ? -16.700 12.398 -2.860 1.00 73.19 497 ASN A N 1
ATOM 3848 C CA . ASN A 1 497 ? -18.164 12.425 -2.916 1.00 73.19 497 ASN A CA 1
ATOM 3849 C C . ASN A 1 497 ? -18.786 11.206 -2.222 1.00 73.19 497 ASN A C 1
ATOM 3851 O O . ASN A 1 497 ? -19.743 11.359 -1.469 1.00 73.19 497 ASN A O 1
ATOM 3855 N N . GLY A 1 498 ? -18.200 10.021 -2.398 1.00 75.38 498 GLY A N 1
ATOM 3856 C CA . GLY A 1 498 ? -18.625 8.805 -1.709 1.00 75.38 498 GLY A CA 1
ATOM 3857 C C . GLY A 1 498 ? -18.635 8.925 -0.185 1.00 75.38 498 GLY A C 1
ATOM 3858 O O . GLY A 1 498 ? -19.583 8.484 0.464 1.00 75.38 498 GLY A O 1
ATOM 3859 N N . VAL A 1 499 ? -17.603 9.541 0.393 1.00 77.25 499 VAL A N 1
ATOM 3860 C CA . VAL A 1 499 ? -17.469 9.751 1.845 1.00 77.25 499 VAL A CA 1
ATOM 3861 C C . VAL A 1 499 ? -18.622 10.566 2.407 1.00 77.25 499 VAL A C 1
ATOM 3863 O O . VAL A 1 499 ? -19.143 10.235 3.474 1.00 77.25 499 VAL A O 1
ATOM 3866 N N . LYS A 1 500 ? -19.033 11.619 1.687 1.00 71.31 500 LYS A N 1
ATOM 3867 C CA . LYS A 1 500 ? -20.122 12.518 2.100 1.00 71.31 500 LYS A CA 1
ATOM 3868 C C . LYS A 1 500 ? -21.446 11.767 2.244 1.00 71.31 500 LYS A C 1
ATOM 3870 O O . LYS A 1 500 ? -22.221 12.091 3.139 1.00 71.31 500 LYS A O 1
ATOM 3875 N N . ASP A 1 501 ? -21.660 10.738 1.428 1.00 72.38 501 ASP A N 1
ATOM 3876 C CA . ASP A 1 501 ? -22.836 9.874 1.518 1.00 72.38 501 ASP A CA 1
ATOM 3877 C C . ASP A 1 501 ? -22.653 8.767 2.569 1.00 72.38 501 ASP A C 1
ATOM 3879 O O . ASP A 1 501 ? -23.572 8.457 3.332 1.00 72.38 501 ASP A O 1
ATOM 3883 N N . LEU A 1 502 ? -21.458 8.174 2.646 1.00 81.06 502 LEU A N 1
ATOM 3884 C CA . LEU A 1 502 ? -21.174 7.040 3.522 1.00 81.06 502 LEU A CA 1
ATOM 3885 C C . LEU A 1 502 ? -21.208 7.411 5.011 1.00 81.06 502 LEU A C 1
ATOM 3887 O O . LEU A 1 502 ? -21.817 6.683 5.799 1.00 81.06 502 LEU A O 1
ATOM 3891 N N . LEU A 1 503 ? -20.562 8.512 5.416 1.00 79.00 503 LEU A N 1
ATOM 3892 C CA . LEU A 1 503 ? -20.430 8.862 6.836 1.00 79.00 503 LEU A CA 1
ATOM 3893 C C . LEU A 1 503 ? -21.799 9.057 7.515 1.00 79.00 503 LEU A C 1
ATOM 3895 O O . LEU A 1 503 ? -22.047 8.385 8.521 1.00 79.00 503 LEU A O 1
ATOM 3899 N N . PRO A 1 504 ? -22.740 9.857 6.976 1.00 73.50 504 PRO A N 1
ATOM 3900 C CA . PRO A 1 504 ? -24.041 10.033 7.612 1.00 73.50 504 PRO A CA 1
ATOM 3901 C C . PRO A 1 504 ? -24.933 8.799 7.449 1.00 73.50 504 PRO A C 1
ATOM 3903 O O . PRO A 1 504 ? -25.504 8.316 8.426 1.00 73.50 504 PRO A O 1
ATOM 3906 N N . ALA A 1 505 ? -25.048 8.260 6.229 1.00 73.88 505 ALA A N 1
ATOM 3907 C CA . ALA A 1 505 ? -26.049 7.236 5.929 1.00 73.88 505 ALA A CA 1
ATOM 3908 C C . ALA A 1 505 ? -25.671 5.848 6.461 1.00 73.88 505 ALA A C 1
ATOM 3910 O O . ALA A 1 505 ? -26.543 5.074 6.860 1.00 73.88 505 ALA A O 1
ATOM 3911 N N . PHE A 1 506 ? -24.379 5.514 6.459 1.00 80.38 506 PHE A N 1
ATOM 3912 C CA . PHE A 1 506 ? -23.900 4.187 6.835 1.00 80.38 506 PHE A CA 1
ATOM 3913 C C . PHE A 1 506 ? -23.243 4.167 8.214 1.00 80.38 506 PHE A C 1
ATOM 3915 O O . PHE A 1 506 ? -23.408 3.192 8.946 1.00 80.38 506 PHE A O 1
ATOM 3922 N N . LEU A 1 507 ? -22.539 5.231 8.600 1.00 79.31 507 LEU A N 1
ATOM 3923 C CA . LEU A 1 507 ? -21.826 5.287 9.879 1.00 79.31 507 LEU A CA 1
ATOM 3924 C C . LEU A 1 507 ? -22.554 6.117 10.946 1.00 79.31 507 LEU A C 1
ATOM 3926 O O . LEU A 1 507 ? -22.214 5.995 12.118 1.00 79.31 507 LEU A O 1
ATOM 3930 N N . ASN A 1 508 ? -23.594 6.881 10.581 1.00 78.06 508 ASN A N 1
ATOM 3931 C CA . ASN A 1 508 ? -24.258 7.853 11.462 1.00 78.06 508 ASN A CA 1
ATOM 3932 C C . ASN A 1 508 ? -23.261 8.840 12.091 1.00 78.06 508 ASN A C 1
ATOM 3934 O O . ASN A 1 508 ? -23.388 9.236 13.252 1.00 78.06 508 ASN A O 1
ATOM 3938 N N . TYR A 1 509 ? -22.235 9.197 11.323 1.00 77.50 509 TYR A N 1
ATOM 3939 C CA . TYR A 1 509 ? -21.193 10.117 11.733 1.00 77.50 509 TYR A CA 1
ATOM 3940 C C . TYR A 1 509 ? -21.408 11.482 11.087 1.00 77.50 509 TYR A C 1
ATOM 3942 O O . TYR A 1 509 ? -21.562 11.593 9.871 1.00 77.50 509 TYR A O 1
ATOM 3950 N N . TYR A 1 510 ? -21.371 12.517 11.922 1.00 69.75 510 TYR A N 1
ATOM 3951 C CA . TYR A 1 510 ? -21.429 13.915 11.518 1.00 69.75 510 TYR A CA 1
ATOM 3952 C C . TYR A 1 510 ? -20.254 14.631 12.181 1.00 69.75 510 TYR A C 1
ATOM 3954 O O . TYR A 1 510 ? -20.163 14.662 13.407 1.00 69.75 510 TYR A O 1
ATOM 3962 N N . SER A 1 511 ? -19.345 15.205 11.397 1.00 60.78 511 SER A N 1
ATOM 3963 C CA . SER A 1 511 ? -18.239 15.990 11.948 1.00 60.78 511 SER A CA 1
ATOM 3964 C C . SER A 1 511 ? -18.758 17.359 12.412 1.00 60.78 511 SER A C 1
ATOM 3966 O O . SER A 1 511 ? -19.184 18.163 11.582 1.00 60.78 511 SER A O 1
ATOM 3968 N N . SER A 1 512 ? -18.733 17.637 13.720 1.00 43.62 512 SER A N 1
ATOM 3969 C CA . SER A 1 512 ? -19.213 18.901 14.310 1.00 43.62 512 SER A CA 1
ATOM 3970 C C . SER A 1 512 ? -18.117 19.940 14.601 1.00 43.62 512 SER A C 1
ATOM 3972 O O . SER A 1 512 ? -18.435 21.011 15.103 1.00 43.62 512 SER A O 1
ATOM 3974 N N . GLY A 1 513 ? -16.839 19.672 14.300 1.00 43.03 513 GLY A N 1
ATOM 3975 C CA . GLY A 1 513 ? -15.755 20.562 14.754 1.00 43.03 513 GLY A CA 1
ATOM 3976 C C . GLY A 1 513 ? -14.401 20.463 14.051 1.00 43.03 513 GLY A C 1
ATOM 3977 O O . GLY A 1 513 ? -13.486 21.189 14.427 1.00 43.03 513 GLY A O 1
ATOM 3978 N N . VAL A 1 514 ? -14.249 19.632 13.018 1.00 35.31 514 VAL A N 1
ATOM 3979 C CA . VAL A 1 514 ? -13.048 19.655 12.171 1.00 35.31 514 VAL A CA 1
ATOM 3980 C C . VAL A 1 514 ? -13.391 20.494 10.948 1.00 35.31 514 VAL A C 1
ATOM 3982 O O . VAL A 1 514 ? -14.241 20.107 10.145 1.00 35.31 514 VAL A O 1
ATOM 3985 N N . LYS A 1 515 ? -12.797 21.688 10.837 1.00 35.06 515 LYS A N 1
ATOM 3986 C CA . LYS A 1 515 ? -12.865 22.458 9.591 1.00 35.06 515 LYS A CA 1
ATOM 3987 C C . LYS A 1 515 ? -12.216 21.594 8.512 1.00 35.06 515 LYS A C 1
ATOM 3989 O O . LYS A 1 515 ? -11.042 21.279 8.645 1.00 35.06 515 LYS A O 1
ATOM 3994 N N . ALA A 1 516 ? -12.971 21.228 7.478 1.00 35.91 516 ALA A N 1
ATOM 3995 C CA . ALA A 1 516 ? -12.383 20.783 6.220 1.00 35.91 516 ALA A CA 1
ATOM 3996 C C . ALA A 1 516 ? -11.354 21.850 5.801 1.00 35.91 516 ALA A C 1
ATOM 3998 O O . ALA A 1 516 ? -11.706 23.033 5.689 1.00 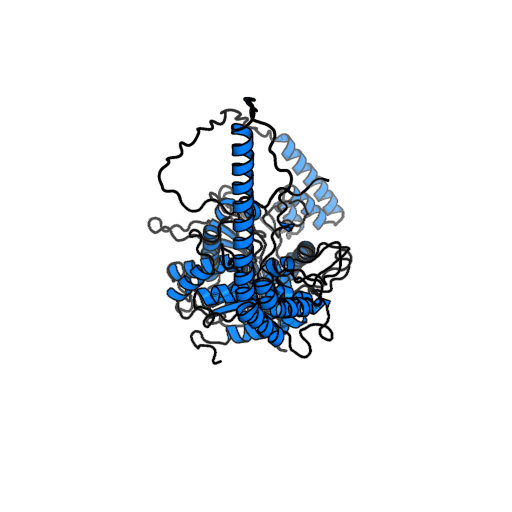35.91 516 ALA A O 1
ATOM 3999 N N . VAL A 1 517 ? -10.077 21.474 5.745 1.00 34.16 517 VAL A N 1
ATOM 4000 C CA . VAL A 1 517 ? -8.971 22.393 5.461 1.00 34.16 517 VAL A CA 1
ATOM 4001 C C . VAL A 1 517 ? -8.959 22.663 3.965 1.00 34.16 517 VAL A C 1
ATOM 4003 O O . VAL A 1 517 ? -8.394 21.889 3.225 1.00 34.16 517 VAL A O 1
ATOM 4006 N N . LYS A 1 518 ? -9.637 23.729 3.528 1.00 30.16 518 LYS A N 1
ATOM 4007 C CA . LYS A 1 518 ? -9.723 24.136 2.113 1.00 30.16 518 LYS A CA 1
ATOM 4008 C C . LYS A 1 518 ? -8.372 24.225 1.416 1.00 30.16 518 LYS A C 1
ATOM 4010 O O . LYS A 1 518 ? -7.732 25.272 1.488 1.00 30.16 518 LYS A O 1
ATOM 4015 N N . ASP A 1 519 ? -8.080 23.211 0.616 1.00 38.44 519 ASP A N 1
ATOM 4016 C CA . ASP A 1 519 ? -7.002 23.165 -0.350 1.00 38.44 519 ASP A CA 1
ATOM 4017 C C . ASP A 1 519 ? -7.578 23.377 -1.761 1.00 38.44 519 ASP A C 1
ATOM 4019 O O . ASP A 1 519 ? -8.791 23.354 -2.014 1.00 38.44 519 ASP A O 1
ATOM 4023 N N . TRP A 1 520 ? -6.682 23.653 -2.706 1.00 32.56 520 TRP A N 1
ATOM 4024 C CA . TRP A 1 520 ? -6.919 24.349 -3.980 1.00 32.56 520 TRP A CA 1
ATOM 4025 C C . TRP A 1 520 ? -7.968 23.708 -4.928 1.00 32.56 520 TRP A C 1
ATOM 4027 O O . TRP A 1 520 ? -8.395 24.354 -5.889 1.00 32.56 520 TRP A O 1
ATOM 4037 N N . HIS A 1 521 ? -8.435 22.481 -4.649 1.00 37.78 521 HIS A N 1
ATOM 4038 C CA . HIS A 1 521 ? -9.364 21.695 -5.480 1.00 37.78 521 HIS A CA 1
ATOM 4039 C C . HIS A 1 521 ? -10.707 21.323 -4.816 1.00 37.78 521 HIS A C 1
ATOM 4041 O O . HIS A 1 521 ? -11.561 20.719 -5.467 1.00 37.78 521 HIS A O 1
ATOM 4047 N N . GLY A 1 522 ? -10.954 21.725 -3.563 1.00 40.66 522 GLY A N 1
ATOM 4048 C CA . GLY A 1 522 ? -12.279 21.629 -2.935 1.00 40.66 522 GLY A CA 1
ATOM 4049 C C . GLY A 1 522 ? -12.711 20.247 -2.417 1.00 40.66 522 GLY A C 1
ATOM 4050 O O . GLY A 1 522 ? -13.917 20.025 -2.288 1.00 40.66 522 GLY A O 1
ATOM 4051 N N . ASN A 1 523 ? -11.776 19.342 -2.093 1.00 47.59 523 ASN A N 1
ATOM 4052 C CA . ASN A 1 523 ? -12.033 18.066 -1.396 1.00 47.59 523 ASN A CA 1
ATOM 4053 C C . ASN A 1 523 ? -10.926 17.749 -0.363 1.00 47.59 523 ASN A C 1
ATOM 4055 O O . ASN A 1 523 ? -10.167 16.795 -0.471 1.00 47.59 523 ASN A O 1
ATOM 4059 N N . ASP A 1 524 ? -10.906 18.554 0.684 1.00 52.66 524 ASP A N 1
ATOM 4060 C CA . ASP A 1 524 ? -9.878 18.656 1.734 1.00 52.66 524 ASP A CA 1
ATOM 4061 C C . ASP A 1 524 ? -9.788 17.515 2.743 1.00 52.66 524 ASP A C 1
ATOM 4063 O O . ASP A 1 524 ? -8.939 17.501 3.625 1.00 52.66 524 ASP A O 1
ATOM 4067 N N . VAL A 1 525 ? -10.749 16.599 2.707 1.00 52.25 525 VAL A N 1
ATOM 4068 C CA . VAL A 1 525 ? -10.808 15.512 3.691 1.00 52.25 525 VAL A CA 1
ATOM 4069 C C . VAL A 1 525 ? -9.794 14.428 3.333 1.00 52.25 525 VAL A C 1
ATOM 4071 O O . VAL A 1 525 ? -9.481 13.581 4.154 1.00 52.25 525 VAL A O 1
ATOM 4074 N N . LEU A 1 526 ? -9.301 14.402 2.095 1.00 57.91 526 LEU A N 1
ATOM 4075 C CA . LEU A 1 526 ? -8.579 13.242 1.600 1.00 57.91 526 LEU A CA 1
ATOM 4076 C C . LEU A 1 526 ? -7.070 13.356 1.676 1.00 57.91 526 LEU A C 1
ATOM 4078 O O . LEU A 1 526 ? -6.463 12.299 1.726 1.00 57.91 526 LEU A O 1
ATOM 4082 N N . ARG A 1 527 ? -6.481 14.556 1.684 1.00 61.75 527 ARG A N 1
ATOM 4083 C CA . ARG A 1 527 ? -5.038 14.756 1.496 1.00 61.75 527 ARG A CA 1
ATOM 4084 C C . ARG A 1 527 ? -4.489 15.819 2.450 1.00 61.75 527 ARG A C 1
ATOM 4086 O O . ARG A 1 527 ? -5.140 16.834 2.658 1.00 61.75 527 ARG A O 1
ATOM 4093 N N . ASN A 1 528 ? -3.286 15.596 2.976 1.00 60.56 528 ASN A N 1
ATOM 4094 C CA . ASN A 1 528 ? -2.472 16.604 3.649 1.00 60.56 528 ASN A CA 1
ATOM 4095 C C . ASN A 1 528 ? -1.328 17.093 2.746 1.00 60.56 528 ASN A C 1
ATOM 4097 O O . ASN A 1 528 ? -0.401 16.333 2.451 1.00 60.56 528 ASN A O 1
ATOM 4101 N N . ASP A 1 529 ? -1.336 18.377 2.395 1.00 55.16 529 ASP A N 1
ATOM 4102 C CA . ASP A 1 529 ? -0.270 18.997 1.604 1.00 55.16 529 ASP A CA 1
ATOM 4103 C C . ASP A 1 529 ? 1.021 19.268 2.403 1.00 55.16 529 ASP A C 1
ATOM 4105 O O . ASP A 1 529 ? 2.101 19.265 1.813 1.00 55.16 529 ASP A O 1
ATOM 4109 N N . ASP A 1 530 ? 0.977 19.399 3.736 1.00 51.34 530 ASP A N 1
ATOM 4110 C CA . ASP A 1 530 ? 2.188 19.623 4.550 1.00 51.34 530 ASP A CA 1
ATOM 4111 C C . ASP A 1 530 ? 3.141 18.415 4.500 1.00 51.34 530 ASP A C 1
ATOM 4113 O O . ASP A 1 530 ? 4.363 18.579 4.486 1.00 51.34 530 ASP A O 1
ATOM 4117 N N . TYR A 1 531 ? 2.595 17.194 4.416 1.00 51.09 531 TYR A N 1
ATOM 4118 C CA . TYR A 1 531 ? 3.390 15.970 4.259 1.00 51.09 531 TYR A CA 1
ATOM 4119 C C . TYR A 1 531 ? 4.062 15.903 2.879 1.00 51.09 531 TYR A C 1
ATOM 4121 O O . TYR A 1 531 ? 5.169 15.376 2.746 1.00 51.09 531 TYR A O 1
ATOM 4129 N N . ALA A 1 532 ? 3.432 16.488 1.853 1.00 45.66 532 ALA A N 1
ATOM 4130 C CA . ALA A 1 532 ? 3.996 16.569 0.508 1.00 45.66 532 ALA A CA 1
ATOM 4131 C C . ALA A 1 532 ? 5.215 17.510 0.434 1.00 45.66 532 ALA A C 1
ATOM 4133 O O . ALA A 1 532 ? 6.046 17.358 -0.458 1.00 45.66 532 ALA A O 1
ATOM 4134 N N . VAL A 1 533 ? 5.359 18.449 1.379 1.00 37.25 533 VAL A N 1
ATOM 4135 C CA . VAL A 1 533 ? 6.481 19.403 1.424 1.00 37.25 533 VAL A CA 1
ATOM 4136 C C . VAL A 1 533 ? 7.702 18.841 2.173 1.00 37.25 533 VAL A C 1
ATOM 4138 O O . VAL A 1 533 ? 8.822 19.269 1.903 1.00 37.25 533 VAL A O 1
ATOM 4141 N N . THR A 1 534 ? 7.529 17.862 3.074 1.00 43.00 534 THR A N 1
ATOM 4142 C CA . THR A 1 534 ? 8.626 17.290 3.892 1.00 43.00 534 THR A CA 1
ATOM 4143 C C . THR A 1 534 ? 9.006 15.844 3.541 1.00 43.00 534 THR A C 1
ATOM 4145 O O . THR A 1 534 ? 9.934 15.297 4.133 1.00 43.00 534 THR A O 1
ATOM 4148 N N . GLY A 1 535 ? 8.294 15.214 2.601 1.00 42.94 535 GLY A N 1
ATOM 4149 C CA . GLY A 1 535 ? 8.243 13.764 2.363 1.00 42.94 535 GLY A CA 1
ATOM 4150 C C . GLY A 1 535 ? 9.465 13.067 1.746 1.00 42.94 535 GLY A C 1
ATOM 4151 O O . GLY A 1 535 ? 9.274 12.224 0.874 1.00 42.94 535 GLY A O 1
ATOM 4152 N N . GLN A 1 536 ? 10.696 13.357 2.180 1.00 47.12 536 GLN A N 1
ATOM 4153 C CA . GLN A 1 536 ? 11.889 12.622 1.717 1.00 47.12 536 GLN A CA 1
ATOM 4154 C C . GLN A 1 536 ? 12.536 11.680 2.744 1.00 47.12 536 GLN A C 1
ATOM 4156 O O . GLN A 1 536 ? 13.305 10.814 2.337 1.00 47.12 536 GLN A O 1
ATOM 4161 N N . ASP A 1 537 ? 12.198 11.759 4.032 1.00 48.28 537 ASP A N 1
ATOM 4162 C CA . ASP A 1 537 ? 12.825 10.890 5.037 1.00 48.28 537 ASP A CA 1
ATOM 4163 C C . ASP A 1 537 ? 12.048 9.579 5.207 1.00 48.28 537 ASP A C 1
ATOM 4165 O O . ASP A 1 537 ? 11.117 9.464 6.009 1.00 48.28 537 ASP A O 1
ATOM 4169 N N . VAL A 1 538 ? 12.433 8.573 4.423 1.00 51.84 538 VAL A N 1
ATOM 4170 C CA . VAL A 1 538 ? 12.136 7.164 4.704 1.00 51.84 538 VAL A CA 1
ATOM 4171 C C . VAL A 1 538 ? 12.971 6.690 5.895 1.00 51.84 538 VAL A C 1
ATOM 4173 O O . VAL A 1 538 ? 14.174 6.513 5.765 1.00 51.84 538 VAL A O 1
ATOM 4176 N N . SER A 1 539 ? 12.299 6.480 7.031 1.00 47.22 539 SER A N 1
ATOM 4177 C CA . SER A 1 539 ? 12.856 6.049 8.326 1.00 47.22 539 SER A CA 1
ATOM 4178 C C . SER A 1 539 ? 13.942 6.975 8.919 1.00 47.22 539 SER A C 1
ATOM 4180 O O . SER A 1 539 ? 14.775 7.546 8.228 1.00 47.22 539 SER A O 1
ATOM 4182 N N . ALA A 1 540 ? 13.960 7.152 10.247 1.00 39.34 540 ALA A N 1
ATOM 4183 C CA . ALA A 1 540 ? 14.977 7.973 10.933 1.00 39.34 540 ALA A CA 1
ATOM 4184 C C . ALA A 1 540 ? 16.431 7.494 10.724 1.00 39.34 540 ALA A C 1
ATOM 4186 O O . ALA A 1 540 ? 17.363 8.201 11.104 1.00 39.34 540 ALA A O 1
ATOM 4187 N N . ASP A 1 541 ? 16.633 6.304 10.154 1.00 45.56 541 ASP A N 1
ATOM 4188 C CA . ASP A 1 541 ? 17.935 5.719 9.839 1.00 45.56 541 ASP A CA 1
ATOM 4189 C C . ASP A 1 541 ? 18.257 5.674 8.331 1.00 45.56 541 ASP A C 1
ATOM 4191 O O . ASP A 1 541 ? 19.370 5.284 7.973 1.00 45.56 541 ASP A O 1
ATOM 4195 N N . GLY A 1 542 ? 17.326 6.068 7.449 1.00 50.47 542 GLY A N 1
ATOM 4196 C CA . GLY A 1 542 ? 17.502 6.027 5.993 1.00 50.47 542 GLY A CA 1
ATOM 4197 C C . GLY A 1 542 ? 17.575 4.618 5.388 1.00 50.47 542 GLY A C 1
ATOM 4198 O O . GLY A 1 542 ? 17.878 4.485 4.204 1.00 50.47 542 GLY A O 1
ATOM 4199 N N . LEU A 1 543 ? 17.333 3.555 6.169 1.00 57.06 543 LEU A N 1
ATOM 4200 C CA . LEU A 1 543 ? 17.506 2.166 5.719 1.00 57.06 543 LEU A CA 1
ATOM 4201 C C . LEU A 1 543 ? 16.311 1.631 4.906 1.00 57.06 543 LEU A C 1
ATOM 4203 O O . LEU A 1 543 ? 16.461 0.655 4.165 1.00 57.06 543 LEU A O 1
ATOM 4207 N N . GLY A 1 544 ? 15.142 2.275 5.007 1.00 75.62 544 GLY A N 1
ATOM 4208 C CA . GLY A 1 544 ? 13.937 1.947 4.244 1.00 75.62 544 GLY A CA 1
ATOM 4209 C C . GLY A 1 544 ? 13.128 0.759 4.786 1.00 75.62 544 GLY A C 1
ATOM 4210 O O . GLY A 1 544 ? 13.584 -0.041 5.601 1.00 75.62 544 GLY A O 1
ATOM 4211 N N . GLY A 1 545 ? 11.902 0.608 4.274 1.00 83.56 545 GLY A N 1
ATOM 4212 C CA . GLY A 1 545 ? 10.928 -0.385 4.737 1.00 83.56 545 GLY A CA 1
ATOM 4213 C C . GLY A 1 545 ? 11.413 -1.842 4.713 1.00 83.56 545 GLY A C 1
ATOM 4214 O O . GLY A 1 545 ? 10.969 -2.639 5.535 1.00 83.56 545 GLY A O 1
ATOM 4215 N N . VAL A 1 546 ? 12.353 -2.226 3.840 1.00 87.19 546 VAL A N 1
ATOM 4216 C CA . VAL A 1 546 ? 12.927 -3.590 3.872 1.00 87.19 546 VAL A CA 1
ATOM 4217 C C . VAL A 1 546 ? 13.735 -3.853 5.146 1.00 87.19 546 VAL A C 1
ATOM 4219 O O . VAL A 1 546 ? 13.645 -4.946 5.720 1.00 87.19 546 VAL A O 1
ATOM 4222 N N . ALA A 1 547 ? 14.504 -2.869 5.614 1.00 86.44 547 ALA A N 1
ATOM 4223 C CA . ALA A 1 547 ? 15.252 -2.988 6.861 1.00 86.44 547 ALA A CA 1
ATOM 4224 C C . ALA A 1 547 ? 14.299 -3.094 8.057 1.00 86.44 547 ALA A C 1
ATOM 4226 O O . ALA A 1 547 ? 14.473 -3.971 8.905 1.00 86.44 547 ALA A O 1
ATOM 4227 N N . ASP A 1 548 ? 13.225 -2.304 8.056 1.00 89.94 548 ASP A N 1
ATOM 4228 C CA . ASP A 1 548 ? 12.193 -2.352 9.092 1.00 89.94 548 ASP A CA 1
ATOM 4229 C C . ASP A 1 548 ? 11.488 -3.712 9.161 1.00 89.94 548 ASP A C 1
ATOM 4231 O O . ASP A 1 548 ? 11.305 -4.272 10.244 1.00 89.94 548 ASP A O 1
ATOM 4235 N N . LEU A 1 549 ? 11.145 -4.302 8.011 1.00 92.12 549 LEU A N 1
ATOM 4236 C CA . LEU A 1 549 ? 10.566 -5.650 7.955 1.00 92.12 549 LEU A CA 1
ATOM 4237 C C . LEU A 1 549 ? 11.552 -6.709 8.460 1.00 92.12 549 LEU A C 1
ATOM 4239 O O . LEU A 1 549 ? 11.148 -7.652 9.144 1.00 92.12 549 LEU A O 1
ATOM 4243 N N . THR A 1 550 ? 12.842 -6.552 8.150 1.00 91.94 550 THR A N 1
ATOM 4244 C CA . THR A 1 550 ? 13.904 -7.429 8.663 1.00 91.94 550 THR A CA 1
ATOM 4245 C C . THR A 1 550 ? 13.987 -7.341 10.185 1.00 91.94 550 THR A C 1
ATOM 4247 O O . THR A 1 550 ? 14.052 -8.371 10.856 1.00 91.94 550 THR A O 1
ATOM 4250 N N . LEU A 1 551 ? 13.923 -6.128 10.738 1.00 92.62 551 LEU A N 1
ATOM 4251 C CA . LEU A 1 551 ? 13.941 -5.889 12.177 1.00 92.62 551 LEU A CA 1
ATOM 4252 C C . LEU A 1 551 ? 12.694 -6.464 12.865 1.00 92.62 551 LEU A C 1
ATOM 4254 O O . LEU A 1 551 ? 12.818 -7.172 13.863 1.00 92.62 551 LEU A O 1
ATOM 4258 N N . ALA A 1 552 ? 11.503 -6.251 12.303 1.00 94.25 552 ALA A N 1
ATOM 4259 C CA . ALA A 1 552 ? 10.265 -6.839 12.817 1.00 94.25 552 ALA A CA 1
ATOM 4260 C C . ALA A 1 552 ? 10.332 -8.379 12.847 1.00 94.25 552 ALA A C 1
ATOM 4262 O O . ALA A 1 552 ? 9.964 -9.003 13.842 1.00 94.25 552 ALA A O 1
ATOM 4263 N N . LEU A 1 553 ? 10.862 -9.005 11.789 1.00 94.81 553 LEU A N 1
ATOM 4264 C CA . LEU A 1 553 ? 11.075 -10.457 11.727 1.00 94.81 553 LEU A CA 1
ATOM 4265 C C . LEU A 1 553 ? 12.161 -10.954 12.691 1.00 94.81 553 LEU A C 1
ATOM 4267 O O . LEU A 1 553 ? 12.107 -12.110 13.112 1.00 94.81 553 LEU A O 1
ATOM 4271 N N . ALA A 1 554 ? 13.143 -10.118 13.033 1.00 94.75 554 ALA A N 1
ATOM 4272 C CA . ALA A 1 554 ? 14.144 -10.447 14.042 1.00 94.75 554 ALA A CA 1
ATOM 4273 C C . ALA A 1 554 ? 13.532 -10.489 15.452 1.00 94.75 554 ALA A C 1
ATOM 4275 O O . ALA A 1 554 ? 13.910 -11.353 16.246 1.00 94.75 554 ALA A O 1
ATOM 4276 N N . PHE A 1 555 ? 12.567 -9.609 15.746 1.00 95.56 555 PHE A N 1
ATOM 4277 C CA . PHE A 1 555 ? 11.810 -9.643 16.999 1.00 95.56 555 PHE A CA 1
ATOM 4278 C C . PHE A 1 555 ? 10.803 -10.802 17.052 1.00 95.56 555 PHE A C 1
ATOM 4280 O O . PHE A 1 555 ? 10.796 -11.549 18.033 1.00 95.56 555 PHE A O 1
ATOM 4287 N N . ASP A 1 556 ? 9.996 -11.004 16.002 1.00 94.88 556 ASP A N 1
ATOM 4288 C CA . ASP A 1 556 ? 9.103 -12.164 15.889 1.00 94.88 556 ASP A CA 1
ATOM 4289 C C . ASP A 1 556 ? 9.218 -12.855 14.512 1.00 94.88 556 ASP A C 1
ATOM 4291 O O . ASP A 1 556 ? 8.551 -12.476 13.539 1.00 94.88 556 ASP A O 1
ATOM 4295 N N . PRO A 1 557 ? 9.982 -13.964 14.412 1.00 93.50 557 PRO A N 1
ATOM 4296 C CA . PRO A 1 557 ? 10.150 -14.693 13.155 1.00 93.50 557 PRO A CA 1
ATOM 4297 C C . PRO A 1 557 ? 8.858 -15.364 12.665 1.00 93.50 557 PRO A C 1
ATOM 4299 O O . PRO A 1 557 ? 8.815 -15.880 11.541 1.00 93.50 557 PRO A O 1
ATOM 4302 N N . ARG A 1 558 ? 7.789 -15.362 13.472 1.00 92.69 558 ARG A N 1
ATOM 4303 C CA . ARG A 1 558 ? 6.464 -15.882 13.124 1.00 92.69 558 ARG A CA 1
ATOM 4304 C C . ARG A 1 558 ? 5.579 -14.829 12.452 1.00 92.69 558 ARG A C 1
ATOM 4306 O O . ARG A 1 558 ? 4.448 -15.157 12.129 1.00 92.69 558 ARG A O 1
ATOM 4313 N N . LEU A 1 559 ? 6.006 -13.592 12.201 1.00 94.81 559 LEU A N 1
ATOM 4314 C CA . LEU A 1 559 ? 5.129 -12.626 11.518 1.00 94.81 559 LEU A CA 1
ATOM 4315 C C . LEU A 1 559 ? 4.819 -13.039 10.078 1.00 94.81 559 LEU A C 1
ATOM 4317 O O . LEU A 1 559 ? 5.719 -13.258 9.270 1.00 94.81 559 LEU A O 1
ATOM 4321 N N . LYS A 1 560 ? 3.546 -13.134 9.697 1.00 94.81 560 LYS A N 1
ATOM 4322 C CA . LYS A 1 560 ? 3.193 -13.367 8.287 1.00 94.81 560 LYS A CA 1
ATOM 4323 C C . LYS A 1 560 ? 3.360 -12.073 7.513 1.00 94.81 560 LYS A C 1
ATOM 4325 O O . LYS A 1 560 ? 2.836 -11.056 7.938 1.00 94.81 560 LYS A O 1
ATOM 4330 N N . ILE A 1 561 ? 4.051 -12.098 6.384 1.00 97.19 561 ILE A N 1
ATOM 4331 C CA . ILE A 1 561 ? 4.212 -10.903 5.557 1.00 97.19 561 ILE A CA 1
ATOM 4332 C C . ILE A 1 561 ? 3.973 -11.307 4.111 1.00 97.19 561 ILE A C 1
ATOM 4334 O O . ILE A 1 561 ? 4.450 -12.362 3.702 1.00 97.19 561 ILE A O 1
ATOM 4338 N N . MET A 1 562 ? 3.208 -10.512 3.369 1.00 97.31 562 MET A N 1
ATOM 4339 C CA . MET A 1 562 ? 3.025 -10.669 1.925 1.00 97.31 562 MET A CA 1
ATOM 4340 C C . MET A 1 562 ? 2.993 -9.302 1.248 1.00 97.31 562 MET A C 1
ATOM 4342 O O . MET A 1 562 ? 2.569 -8.322 1.867 1.00 97.31 562 MET A O 1
ATOM 4346 N N . ALA A 1 563 ? 3.390 -9.264 -0.021 1.00 97.81 563 ALA A N 1
ATOM 4347 C CA . ALA A 1 563 ? 3.231 -8.104 -0.881 1.00 97.81 563 ALA A CA 1
ATOM 4348 C C . ALA A 1 563 ? 2.258 -8.397 -2.029 1.00 97.81 563 ALA A C 1
ATOM 4350 O O . ALA A 1 563 ? 2.210 -9.512 -2.549 1.00 97.81 563 ALA A O 1
ATOM 4351 N N . LEU A 1 564 ? 1.480 -7.393 -2.419 1.00 98.00 564 LEU A N 1
ATOM 4352 C CA . LEU A 1 564 ? 0.544 -7.421 -3.539 1.00 98.00 564 LEU A CA 1
ATOM 4353 C C . LEU A 1 564 ? 0.925 -6.306 -4.513 1.00 98.00 564 LEU A C 1
ATOM 4355 O O . LEU A 1 564 ? 1.324 -5.241 -4.063 1.00 98.00 564 LEU A O 1
ATOM 4359 N N . HIS A 1 565 ? 0.768 -6.526 -5.812 1.00 97.44 565 HIS A N 1
ATOM 4360 C CA . HIS A 1 565 ? 1.072 -5.544 -6.854 1.00 97.44 565 HIS A CA 1
ATOM 4361 C C . HIS A 1 565 ? 0.132 -5.666 -8.051 1.00 97.44 565 HIS A C 1
ATOM 4363 O O . HIS A 1 565 ? -0.450 -6.728 -8.299 1.00 97.44 565 HIS A O 1
ATOM 4369 N N . GLY A 1 566 ? 0.058 -4.599 -8.841 1.00 96.81 566 GLY A N 1
ATOM 4370 C CA . GLY A 1 566 ? -0.490 -4.623 -10.190 1.00 96.81 566 GLY A CA 1
ATOM 4371 C C . GLY A 1 566 ? 0.607 -4.761 -11.253 1.00 96.81 566 GLY A C 1
ATOM 4372 O O . GLY A 1 566 ? 1.675 -4.168 -11.122 1.00 96.81 566 GLY A O 1
ATOM 4373 N N . TYR A 1 567 ? 0.366 -5.501 -12.341 1.00 96.12 567 TYR A N 1
ATOM 4374 C CA . TYR A 1 567 ? 1.328 -5.593 -13.458 1.00 96.12 567 TYR A CA 1
ATOM 4375 C C . TYR A 1 567 ? 1.620 -4.250 -14.141 1.00 96.12 567 TYR A C 1
ATOM 4377 O O . TYR A 1 567 ? 2.643 -4.120 -14.810 1.00 96.12 567 TYR A O 1
ATOM 4385 N N . TYR A 1 568 ? 0.700 -3.292 -14.032 1.00 95.00 568 TYR A N 1
ATOM 4386 C CA . TYR A 1 568 ? 0.726 -2.001 -14.722 1.00 95.00 568 TYR A CA 1
ATOM 4387 C C . TYR A 1 568 ? 1.048 -0.839 -13.776 1.00 95.00 568 TYR A C 1
ATOM 4389 O O . TYR A 1 568 ? 0.833 0.317 -14.139 1.00 95.00 568 TYR A O 1
ATOM 4397 N N . ASP A 1 569 ? 1.528 -1.148 -12.570 1.00 93.94 569 ASP A N 1
ATOM 4398 C CA . ASP A 1 569 ? 1.974 -0.166 -11.589 1.00 93.94 569 ASP A CA 1
ATOM 4399 C C . ASP A 1 569 ? 3.361 0.378 -11.959 1.00 93.94 569 ASP A C 1
ATOM 4401 O O . ASP A 1 569 ? 4.371 -0.333 -11.863 1.00 93.94 569 ASP A O 1
ATOM 4405 N N . THR A 1 570 ? 3.388 1.633 -12.416 1.00 89.81 570 THR A N 1
ATOM 4406 C CA . THR A 1 570 ? 4.610 2.373 -12.764 1.00 89.81 570 THR A CA 1
ATOM 4407 C C . THR A 1 570 ? 5.141 3.261 -11.641 1.00 89.81 570 THR A C 1
ATOM 4409 O O . THR A 1 570 ? 6.210 3.842 -11.810 1.00 89.81 570 THR A O 1
ATOM 4412 N N . VAL A 1 571 ? 4.445 3.351 -10.506 1.00 87.00 571 VAL A N 1
ATOM 4413 C CA . VAL A 1 571 ? 4.851 4.170 -9.355 1.00 87.00 571 VAL A CA 1
ATOM 4414 C C . VAL A 1 571 ? 5.613 3.312 -8.350 1.00 87.00 571 VAL A C 1
ATOM 4416 O O . VAL A 1 571 ? 6.725 3.665 -7.966 1.00 87.00 571 VAL A O 1
ATOM 4419 N N . THR A 1 572 ? 5.069 2.154 -7.977 1.00 88.62 572 THR A N 1
ATOM 4420 C CA . THR A 1 572 ? 5.785 1.138 -7.197 1.00 88.62 572 THR A CA 1
ATOM 4421 C C . THR A 1 572 ? 5.830 -0.162 -7.978 1.00 88.62 572 THR A C 1
ATOM 4423 O O . THR A 1 572 ? 4.877 -0.926 -8.010 1.00 88.62 572 THR A O 1
ATOM 4426 N N . THR A 1 573 ? 6.937 -0.444 -8.657 1.00 91.50 573 THR A N 1
ATOM 4427 C CA . THR A 1 573 ? 6.949 -1.580 -9.589 1.00 91.50 573 THR A CA 1
ATOM 4428 C C . THR A 1 573 ? 7.088 -2.912 -8.845 1.00 91.50 573 THR A C 1
ATOM 4430 O O . THR A 1 573 ? 7.892 -3.055 -7.918 1.00 91.50 573 THR A O 1
ATOM 4433 N N . PHE A 1 574 ? 6.351 -3.938 -9.285 1.00 93.81 574 PHE A N 1
ATOM 4434 C CA . PHE A 1 574 ? 6.415 -5.268 -8.661 1.00 93.81 574 PHE A CA 1
ATOM 4435 C C . PHE A 1 574 ? 7.832 -5.844 -8.654 1.00 93.81 574 PHE A C 1
ATOM 4437 O O . PHE A 1 574 ? 8.264 -6.475 -7.689 1.00 93.81 574 PHE A O 1
ATOM 4444 N N . PHE A 1 575 ? 8.572 -5.600 -9.733 1.00 92.81 575 PHE A N 1
ATOM 4445 C CA . PHE A 1 575 ? 9.908 -6.135 -9.904 1.00 92.81 575 PHE A CA 1
ATOM 4446 C C . PHE A 1 575 ? 10.925 -5.449 -8.993 1.00 92.81 575 PHE A C 1
ATOM 4448 O O . PHE A 1 575 ? 11.843 -6.104 -8.508 1.00 92.81 575 PHE A O 1
ATOM 4455 N N . GLU A 1 576 ? 10.752 -4.160 -8.702 1.00 89.31 576 GLU A N 1
ATOM 4456 C CA . GLU A 1 576 ? 11.570 -3.474 -7.706 1.00 89.31 576 GLU A CA 1
ATOM 4457 C C . GLU A 1 576 ? 11.398 -4.089 -6.319 1.00 89.31 576 GLU A C 1
ATOM 4459 O O . GLU A 1 576 ? 12.392 -4.456 -5.694 1.00 89.31 576 GLU A O 1
ATOM 4464 N N . THR A 1 577 ? 10.155 -4.315 -5.883 1.00 91.38 577 THR A N 1
ATOM 4465 C CA . THR A 1 577 ? 9.884 -4.998 -4.608 1.00 91.38 577 THR A CA 1
ATOM 4466 C C . THR A 1 577 ? 10.537 -6.382 -4.565 1.00 91.38 577 THR A C 1
ATOM 4468 O O . THR A 1 577 ? 11.213 -6.719 -3.594 1.00 91.38 577 THR A O 1
ATOM 4471 N N . GLU A 1 578 ? 10.404 -7.182 -5.628 1.00 92.56 578 GLU A N 1
ATOM 4472 C CA . GLU A 1 578 ? 11.058 -8.495 -5.725 1.00 92.56 578 GLU A CA 1
ATOM 4473 C C . GLU A 1 578 ? 12.586 -8.393 -5.591 1.00 92.56 578 GLU A C 1
ATOM 4475 O O . GLU A 1 578 ? 13.203 -9.219 -4.914 1.00 92.56 578 GLU A O 1
ATOM 4480 N N . LYS A 1 579 ? 13.213 -7.381 -6.207 1.00 89.44 579 LYS A N 1
ATOM 4481 C CA . LYS A 1 579 ? 14.667 -7.172 -6.136 1.00 89.44 579 LYS A CA 1
ATOM 4482 C C . LYS A 1 579 ? 15.125 -6.743 -4.755 1.00 89.44 579 LYS A C 1
ATOM 4484 O O . LYS A 1 579 ? 16.109 -7.290 -4.265 1.00 89.44 579 LYS A O 1
ATOM 4489 N N . GLN A 1 580 ? 14.410 -5.824 -4.124 1.00 87.19 580 GLN A N 1
ATOM 4490 C CA . GLN A 1 580 ? 14.733 -5.344 -2.784 1.00 87.19 580 GLN A CA 1
ATOM 4491 C C . GLN A 1 580 ? 14.608 -6.472 -1.751 1.00 87.19 580 GLN A C 1
ATOM 4493 O O . GLN A 1 580 ? 15.512 -6.691 -0.944 1.00 87.19 580 GLN A O 1
ATOM 4498 N N . LEU A 1 581 ? 13.541 -7.273 -1.838 1.00 90.50 581 LEU A N 1
ATOM 4499 C CA . LEU A 1 581 ? 13.375 -8.459 -0.997 1.00 90.50 581 LEU A CA 1
ATOM 4500 C C . LEU A 1 581 ? 14.470 -9.499 -1.254 1.00 90.50 581 LEU A C 1
ATOM 4502 O O . LEU A 1 581 ? 15.003 -10.072 -0.305 1.00 90.50 581 LEU A O 1
ATOM 4506 N N . GLN A 1 582 ? 14.851 -9.725 -2.513 1.00 90.31 582 GLN A N 1
ATOM 4507 C CA . GLN A 1 582 ? 15.944 -10.634 -2.862 1.00 90.31 582 GLN A CA 1
ATOM 4508 C C . GLN A 1 582 ? 17.294 -10.162 -2.306 1.00 90.31 582 GLN A C 1
ATOM 4510 O O . GLN A 1 582 ? 18.043 -10.976 -1.768 1.00 90.31 582 GLN A O 1
ATOM 4515 N N . GLN A 1 583 ? 17.603 -8.867 -2.402 1.00 86.38 583 GLN A N 1
ATOM 4516 C CA . GLN A 1 583 ? 18.834 -8.278 -1.862 1.00 86.38 583 GLN A CA 1
ATOM 4517 C C . GLN A 1 583 ? 18.935 -8.453 -0.341 1.00 86.38 583 GLN A C 1
ATOM 4519 O O . GLN A 1 583 ? 20.022 -8.712 0.170 1.00 86.38 583 GLN A O 1
ATOM 4524 N N . ALA A 1 584 ? 17.804 -8.395 0.367 1.00 86.38 584 ALA A N 1
ATOM 4525 C CA . ALA A 1 584 ? 17.727 -8.645 1.806 1.00 86.38 584 ALA A CA 1
ATOM 4526 C C . ALA A 1 584 ? 17.589 -10.135 2.190 1.00 86.38 584 ALA A C 1
ATOM 4528 O O . ALA A 1 584 ? 17.518 -10.462 3.373 1.00 86.38 584 ALA A O 1
ATOM 4529 N N . GLY A 1 585 ? 17.531 -11.059 1.222 1.00 89.88 585 GLY A N 1
ATOM 4530 C CA . GLY A 1 585 ? 17.314 -12.490 1.482 1.00 89.88 585 GLY A CA 1
ATOM 4531 C C . GLY A 1 585 ? 15.912 -12.829 2.013 1.00 89.88 585 GLY A C 1
ATOM 4532 O O . GLY A 1 585 ? 15.725 -13.860 2.663 1.00 89.88 585 GLY A O 1
ATOM 4533 N N . LEU A 1 586 ? 14.929 -11.961 1.757 1.00 91.44 586 LEU A N 1
ATOM 4534 C CA . LEU A 1 586 ? 13.535 -12.085 2.188 1.00 91.44 586 LEU A CA 1
ATOM 4535 C C . LEU A 1 586 ? 12.586 -12.564 1.080 1.00 91.44 586 LEU A C 1
ATOM 4537 O O . LEU A 1 586 ? 11.421 -12.829 1.367 1.00 91.44 586 LEU A O 1
ATOM 4541 N N . ASP A 1 587 ? 13.054 -12.737 -0.156 1.00 91.44 587 ASP A N 1
ATOM 4542 C CA . ASP A 1 587 ? 12.265 -13.182 -1.319 1.00 91.44 587 ASP A CA 1
ATOM 4543 C C . ASP A 1 587 ? 11.524 -14.509 -1.088 1.00 91.44 587 ASP A C 1
ATOM 4545 O O . ASP A 1 587 ? 10.385 -14.684 -1.512 1.00 91.44 587 ASP A O 1
ATOM 4549 N N . LYS A 1 588 ? 12.133 -15.442 -0.348 1.00 91.69 588 LYS A N 1
ATOM 4550 C CA . LYS A 1 588 ? 11.486 -16.713 0.037 1.00 91.69 588 LYS A CA 1
ATOM 4551 C C . LYS A 1 588 ? 10.577 -16.593 1.259 1.00 91.69 588 LYS A C 1
ATOM 4553 O O . LYS A 1 588 ? 9.815 -17.514 1.553 1.00 91.69 588 LYS A O 1
ATOM 4558 N N . ARG A 1 589 ? 10.701 -15.500 2.016 1.00 92.00 589 ARG A N 1
ATOM 4559 C CA . ARG A 1 589 ? 9.986 -15.263 3.277 1.00 92.00 589 ARG A CA 1
ATOM 4560 C C . ARG A 1 589 ? 8.740 -14.402 3.099 1.00 92.00 589 ARG A C 1
ATOM 4562 O O . ARG A 1 589 ? 7.804 -14.538 3.894 1.00 92.00 589 ARG A O 1
ATOM 4569 N N . ILE A 1 590 ? 8.756 -13.531 2.098 1.00 95.19 590 ILE A N 1
ATOM 4570 C CA . ILE A 1 590 ? 7.717 -12.558 1.786 1.00 95.19 590 ILE A CA 1
ATOM 4571 C C . ILE A 1 590 ? 7.288 -12.799 0.334 1.00 95.19 590 ILE A C 1
ATOM 4573 O O . ILE A 1 590 ? 7.943 -12.302 -0.581 1.00 95.19 590 ILE A O 1
ATOM 4577 N N . PRO A 1 591 ? 6.223 -13.588 0.093 1.00 95.56 591 PRO A N 1
ATOM 4578 C CA . PRO A 1 591 ? 5.716 -13.783 -1.256 1.00 95.56 591 PRO A CA 1
ATOM 4579 C C . PRO A 1 591 ? 5.194 -12.463 -1.834 1.00 95.56 591 PRO A C 1
ATOM 4581 O O . PRO A 1 591 ? 4.502 -11.702 -1.150 1.00 95.56 591 PRO A O 1
ATOM 4584 N N . VAL A 1 592 ? 5.507 -12.231 -3.108 1.00 96.81 592 VAL A N 1
ATOM 4585 C CA . VAL A 1 592 ? 4.968 -11.135 -3.918 1.00 96.81 592 VAL A CA 1
ATOM 4586 C C . VAL A 1 592 ? 3.915 -11.715 -4.856 1.00 96.81 592 VAL A C 1
ATOM 4588 O O . VAL A 1 592 ? 4.205 -12.608 -5.651 1.00 96.81 592 VAL A O 1
ATOM 4591 N N . HIS A 1 593 ? 2.685 -11.220 -4.763 1.00 97.56 593 HIS A N 1
ATOM 4592 C CA . HIS A 1 593 ? 1.588 -11.592 -5.650 1.00 97.56 593 HIS A CA 1
ATOM 4593 C C . HIS A 1 593 ? 1.294 -10.438 -6.603 1.00 97.56 593 HIS A C 1
ATOM 4595 O O . HIS A 1 593 ? 1.117 -9.307 -6.160 1.00 97.56 593 HIS A O 1
ATOM 4601 N N . VAL A 1 594 ? 1.212 -10.718 -7.901 1.00 97.62 594 VAL A N 1
ATOM 4602 C CA . VAL A 1 594 ? 0.964 -9.697 -8.926 1.00 97.62 594 VAL A CA 1
ATOM 4603 C C . VAL A 1 594 ? -0.336 -10.021 -9.653 1.00 97.62 594 VAL A C 1
ATOM 4605 O O . VAL A 1 594 ? -0.594 -11.181 -9.968 1.00 97.62 594 VAL A O 1
ATOM 4608 N N . PHE A 1 595 ? -1.169 -9.012 -9.895 1.00 96.75 595 PHE A N 1
ATOM 4609 C CA . PHE A 1 595 ? -2.479 -9.170 -10.522 1.00 96.75 595 PHE A CA 1
ATOM 4610 C C . PHE A 1 595 ? -2.695 -8.157 -11.646 1.00 96.75 595 PHE A C 1
ATOM 4612 O O . PHE A 1 595 ? -1.930 -7.212 -11.836 1.00 96.75 595 PHE A O 1
ATOM 4619 N N . ASP A 1 596 ? -3.782 -8.342 -12.391 1.00 94.69 596 ASP A N 1
ATOM 4620 C CA . ASP A 1 596 ? -4.217 -7.390 -13.406 1.00 94.69 596 ASP A CA 1
ATOM 4621 C C . ASP A 1 596 ? -4.625 -6.050 -12.758 1.00 94.69 596 ASP A C 1
ATOM 4623 O O . ASP A 1 596 ? -5.578 -5.973 -11.987 1.00 94.69 596 ASP A O 1
ATOM 4627 N N . GLY A 1 597 ? -3.889 -4.978 -13.027 1.00 94.88 597 GLY A N 1
ATOM 4628 C CA . GLY A 1 597 ? -4.122 -3.676 -12.402 1.00 94.88 597 GLY A CA 1
ATOM 4629 C C . GLY A 1 597 ? -2.876 -2.821 -12.334 1.00 94.88 597 GLY A C 1
ATOM 4630 O O . GLY A 1 597 ? -1.776 -3.304 -12.594 1.00 94.88 597 GLY A O 1
ATOM 4631 N N . GLY A 1 598 ? -3.070 -1.551 -11.999 1.00 94.69 598 GLY A N 1
ATOM 4632 C CA . GLY A 1 598 ? -2.009 -0.662 -11.545 1.00 94.69 598 GLY A CA 1
ATOM 4633 C C . GLY A 1 598 ? -1.836 -0.694 -10.023 1.00 94.69 598 GLY A C 1
ATOM 4634 O O . GLY A 1 598 ? -2.198 -1.679 -9.367 1.00 94.69 598 GLY A O 1
ATOM 4635 N N . GLN A 1 599 ? -1.352 0.419 -9.475 1.00 93.69 599 GLN A N 1
ATOM 4636 C CA . GLN A 1 599 ? -1.127 0.671 -8.050 1.00 93.69 599 GLN A CA 1
ATOM 4637 C C . GLN A 1 599 ? -2.363 0.332 -7.207 1.00 93.69 599 GLN A C 1
ATOM 4639 O O . GLN A 1 599 ? -2.283 -0.446 -6.255 1.00 93.69 599 GLN A O 1
ATOM 4644 N N . MET A 1 600 ? -3.531 0.843 -7.599 1.00 93.50 600 MET A N 1
ATOM 4645 C CA . MET A 1 600 ? -4.823 0.534 -6.983 1.00 93.50 600 MET A CA 1
ATOM 4646 C C . MET A 1 600 ? -5.441 -0.686 -7.670 1.00 93.50 600 MET A C 1
ATOM 4648 O O . MET A 1 600 ? -6.459 -0.602 -8.358 1.00 93.50 600 MET A O 1
ATOM 4652 N N . THR A 1 601 ? -4.819 -1.855 -7.507 1.00 93.69 601 THR A N 1
ATOM 4653 C CA . THR A 1 601 ? -5.206 -3.102 -8.197 1.00 93.69 601 THR A CA 1
ATOM 4654 C C . THR A 1 601 ? -6.694 -3.457 -8.025 1.00 93.69 601 THR A C 1
ATOM 4656 O O . THR A 1 601 ? -7.315 -4.046 -8.909 1.00 93.69 601 THR A O 1
ATOM 4659 N N . TYR A 1 602 ? -7.313 -3.049 -6.913 1.00 93.81 602 TYR A N 1
ATOM 4660 C CA . TYR A 1 602 ? -8.741 -3.249 -6.635 1.00 93.81 602 TYR A CA 1
ATOM 4661 C C . TYR A 1 602 ? -9.704 -2.421 -7.506 1.00 93.81 602 TYR A C 1
ATOM 4663 O O . TYR A 1 602 ? -10.912 -2.677 -7.458 1.00 93.81 602 TYR A O 1
ATOM 4671 N N . TYR A 1 603 ? -9.210 -1.468 -8.305 1.00 92.12 603 TYR A N 1
ATOM 4672 C CA . TYR A 1 603 ? -9.989 -0.777 -9.342 1.00 92.12 603 TYR A CA 1
ATOM 4673 C C . TYR A 1 603 ? -10.275 -1.655 -10.565 1.00 92.12 603 TYR A C 1
ATOM 4675 O O . TYR A 1 603 ? -11.122 -1.301 -11.385 1.00 92.12 603 TYR A O 1
ATOM 4683 N N . VAL A 1 604 ? -9.600 -2.800 -10.693 1.00 92.75 604 VAL A N 1
ATOM 4684 C CA . VAL A 1 604 ? -9.863 -3.779 -11.748 1.00 92.75 604 VAL A CA 1
ATOM 4685 C C . VAL A 1 604 ? -10.775 -4.869 -11.208 1.00 92.75 604 VAL A C 1
ATOM 4687 O O . VAL A 1 604 ? -10.380 -5.688 -10.377 1.00 92.75 604 VAL A O 1
ATOM 4690 N N . GLU A 1 605 ? -12.005 -4.925 -11.718 1.00 91.31 605 GLU A N 1
ATOM 4691 C CA . GLU A 1 605 ? -13.018 -5.882 -11.256 1.00 91.31 605 GLU A CA 1
ATOM 4692 C C . GLU A 1 605 ? -12.546 -7.344 -11.386 1.00 91.31 605 GLU A C 1
ATOM 4694 O O . GLU A 1 605 ? -12.781 -8.160 -10.494 1.00 91.31 605 GLU A O 1
ATOM 4699 N N . ALA A 1 606 ? -11.806 -7.666 -12.455 1.00 91.75 606 ALA A N 1
ATOM 4700 C CA . ALA A 1 606 ? -11.257 -9.003 -12.687 1.00 91.75 606 ALA A CA 1
ATOM 4701 C C . ALA A 1 606 ? -10.249 -9.452 -11.610 1.00 91.75 606 ALA A C 1
ATOM 4703 O O . ALA A 1 606 ? -10.110 -10.654 -11.372 1.00 91.75 606 ALA A O 1
ATOM 4704 N N . SER A 1 607 ? -9.596 -8.512 -10.919 1.00 94.88 607 SER A N 1
ATOM 4705 C CA . SER A 1 607 ? -8.580 -8.804 -9.901 1.00 94.88 607 SER A CA 1
ATOM 4706 C C . SER A 1 607 ? -9.134 -8.951 -8.494 1.00 94.88 607 SER A C 1
ATOM 4708 O O . SER A 1 607 ? -8.490 -9.572 -7.651 1.00 94.88 607 SER A O 1
ATOM 4710 N N . ARG A 1 608 ? -10.354 -8.475 -8.226 1.00 95.31 608 ARG A N 1
ATOM 4711 C CA . ARG A 1 608 ? -10.930 -8.480 -6.871 1.00 95.31 608 ARG A CA 1
ATOM 4712 C C . ARG A 1 608 ? -11.021 -9.884 -6.270 1.00 95.31 608 ARG A C 1
ATOM 4714 O O . ARG A 1 608 ? -10.558 -10.110 -5.154 1.00 95.31 608 ARG A O 1
ATOM 4721 N N . LYS A 1 609 ? -11.570 -10.849 -7.017 1.00 96.19 609 LYS A N 1
ATOM 4722 C CA . LYS A 1 609 ? -11.707 -12.245 -6.557 1.00 96.19 609 LYS A CA 1
ATOM 4723 C C . LYS A 1 609 ? -10.352 -12.948 -6.374 1.00 96.19 609 LYS A C 1
ATOM 4725 O O . LYS A 1 609 ? -10.165 -13.563 -5.323 1.00 96.19 609 LYS A O 1
ATOM 4730 N N . PRO A 1 610 ? -9.399 -12.865 -7.326 1.00 96.81 610 PRO A N 1
ATOM 4731 C CA . PRO A 1 610 ? -8.032 -13.346 -7.114 1.00 96.81 610 PRO A CA 1
ATOM 4732 C C . PRO A 1 610 ? -7.347 -12.752 -5.876 1.00 96.81 610 PRO A C 1
ATOM 4734 O O . PRO A 1 610 ? -6.811 -13.506 -5.065 1.00 96.81 610 PRO A O 1
ATOM 4737 N N . VAL A 1 611 ? -7.425 -11.431 -5.682 1.00 97.44 611 VAL A N 1
ATOM 4738 C CA . VAL A 1 611 ? -6.851 -10.750 -4.511 1.00 97.44 611 VAL A CA 1
ATOM 4739 C C . VAL A 1 611 ? -7.505 -11.253 -3.222 1.00 97.44 611 VAL A C 1
ATOM 4741 O O . VAL A 1 611 ? -6.808 -11.652 -2.289 1.00 97.44 611 VAL A O 1
ATOM 4744 N N . LYS A 1 612 ? -8.843 -11.331 -3.176 1.00 97.50 612 LYS A N 1
ATOM 4745 C CA . LYS A 1 612 ? -9.585 -11.874 -2.025 1.00 97.50 612 LYS A CA 1
ATOM 4746 C C . LYS A 1 612 ? -9.146 -13.295 -1.676 1.00 97.50 612 LYS A C 1
ATOM 4748 O O . LYS A 1 612 ? -8.949 -13.594 -0.502 1.00 97.50 612 LYS A O 1
ATOM 4753 N N . LYS A 1 613 ? -8.928 -14.152 -2.677 1.00 97.06 613 LYS A N 1
ATOM 4754 C CA . LYS A 1 613 ? -8.447 -15.523 -2.464 1.00 97.06 613 LYS A CA 1
ATOM 4755 C C . LYS A 1 613 ? -7.080 -15.554 -1.767 1.00 97.06 613 LYS A C 1
ATOM 4757 O O . LYS A 1 613 ? -6.899 -16.346 -0.845 1.00 97.06 613 LYS A O 1
ATOM 4762 N N . VAL A 1 614 ? -6.148 -14.684 -2.161 1.00 97.25 614 VAL A N 1
ATOM 4763 C CA . VAL A 1 614 ? -4.833 -14.579 -1.503 1.00 97.25 614 VAL A CA 1
ATOM 4764 C C . VAL A 1 614 ? -4.974 -14.113 -0.054 1.00 97.25 614 VAL A C 1
ATOM 4766 O O . VAL A 1 614 ? -4.351 -14.694 0.832 1.00 97.25 614 VAL A O 1
ATOM 4769 N N . PHE A 1 615 ? -5.863 -13.157 0.236 1.00 97.69 615 PHE A N 1
ATOM 4770 C CA . PHE A 1 615 ? -6.182 -12.797 1.622 1.00 97.69 615 PHE A CA 1
ATOM 4771 C C . PHE A 1 615 ? -6.774 -13.968 2.418 1.00 97.69 615 PHE A C 1
ATOM 4773 O O . PHE A 1 615 ? -6.358 -14.203 3.553 1.00 97.69 615 PHE A O 1
ATOM 4780 N N . ASP A 1 616 ? -7.709 -14.729 1.844 1.00 96.44 616 ASP A N 1
ATOM 4781 C CA . ASP A 1 616 ? -8.320 -15.896 2.498 1.00 96.44 616 ASP A CA 1
ATOM 4782 C C . ASP A 1 616 ? -7.276 -16.950 2.869 1.00 96.44 616 ASP A C 1
ATOM 4784 O O . ASP A 1 616 ? -7.357 -17.591 3.918 1.00 96.44 616 ASP A O 1
ATOM 4788 N N . GLU A 1 617 ? -6.292 -17.166 2.002 1.00 95.25 617 GLU A N 1
ATOM 4789 C CA . GLU A 1 617 ? -5.154 -18.048 2.263 1.00 95.25 617 GLU A CA 1
ATOM 4790 C C . GLU A 1 617 ? -4.229 -17.454 3.330 1.00 95.25 617 GLU A C 1
ATOM 4792 O O . GLU A 1 617 ? -3.891 -18.137 4.298 1.00 95.25 617 GLU A O 1
ATOM 4797 N N . PHE A 1 618 ? -3.904 -16.165 3.230 1.00 95.31 618 PHE A N 1
ATOM 4798 C CA . PHE A 1 618 ? -3.061 -15.464 4.192 1.00 95.31 618 PHE A CA 1
ATOM 4799 C C . PHE A 1 618 ? -3.627 -15.515 5.615 1.00 95.31 618 PHE A C 1
ATOM 4801 O O . PHE A 1 618 ? -2.885 -15.819 6.550 1.00 95.31 618 PHE A O 1
ATOM 4808 N N . TYR A 1 619 ? -4.929 -15.283 5.813 1.00 93.81 619 TYR A N 1
ATOM 4809 C CA . TYR A 1 619 ? -5.552 -15.364 7.140 1.00 93.81 619 T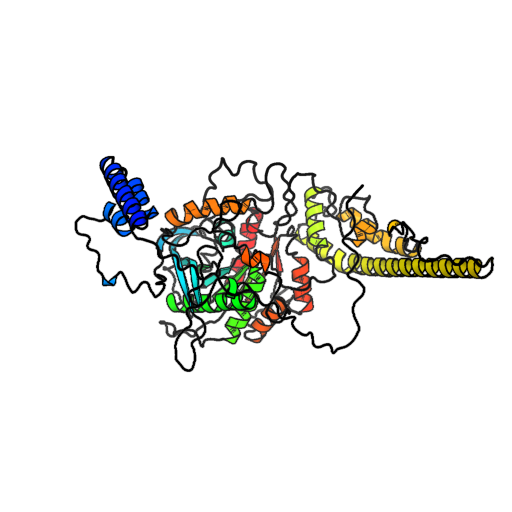YR A CA 1
ATOM 4810 C C . TYR A 1 619 ? -5.653 -16.803 7.662 1.00 93.81 619 TYR A C 1
ATOM 4812 O O . TYR A 1 619 ? -5.442 -17.009 8.860 1.00 93.81 619 TYR A O 1
ATOM 4820 N N . ARG A 1 620 ? -5.923 -17.793 6.796 1.00 88.44 620 ARG A N 1
ATOM 4821 C CA . ARG A 1 620 ? -6.025 -19.214 7.185 1.00 88.44 620 ARG A CA 1
ATOM 4822 C C . ARG A 1 620 ? -4.684 -19.848 7.542 1.00 88.44 620 ARG A C 1
ATOM 4824 O O . ARG A 1 620 ? -4.649 -20.719 8.408 1.00 88.44 620 ARG A O 1
ATOM 4831 N N . ASN A 1 621 ? -3.600 -19.443 6.887 1.00 79.50 621 ASN A N 1
ATOM 4832 C CA . ASN A 1 621 ? -2.293 -20.056 7.087 1.00 79.50 621 ASN A CA 1
ATOM 4833 C C . ASN A 1 621 ? -1.712 -19.715 8.470 1.00 79.50 621 ASN A C 1
ATOM 4835 O O . ASN A 1 621 ? -1.698 -18.554 8.904 1.00 79.50 621 ASN A O 1
ATOM 4839 N N . THR A 1 622 ? -1.200 -20.740 9.155 1.00 60.44 622 THR A N 1
ATOM 4840 C CA . THR A 1 622 ? -0.447 -20.597 10.407 1.00 60.44 622 THR A CA 1
ATOM 4841 C C . THR A 1 622 ? 0.977 -20.133 10.086 1.00 60.44 622 THR A C 1
ATOM 4843 O O . THR A 1 622 ? 1.584 -20.660 9.149 1.00 60.44 622 THR A O 1
ATOM 4846 N N . PRO A 1 623 ? 1.541 -19.163 10.822 1.00 52.94 623 PRO A N 1
ATOM 4847 C CA . PRO A 1 623 ? 2.856 -18.645 10.482 1.00 52.94 623 PRO A CA 1
ATOM 4848 C C . PRO A 1 623 ? 3.993 -19.666 10.624 1.00 52.94 623 PRO A C 1
ATOM 4850 O O . PRO A 1 623 ? 3.936 -20.547 11.479 1.00 52.94 623 PRO A O 1
ATOM 4853 N N . GLY A 1 624 ? 5.050 -19.512 9.817 1.00 46.22 624 GLY A N 1
ATOM 4854 C CA . GLY A 1 624 ? 6.286 -20.300 9.933 1.00 46.22 624 GLY A CA 1
ATOM 4855 C C . GLY A 1 624 ? 6.329 -21.611 9.140 1.00 46.22 624 GLY A C 1
ATOM 4856 O O . GLY A 1 624 ? 7.292 -22.359 9.279 1.00 46.22 624 GLY A O 1
ATOM 4857 N N . THR A 1 625 ? 5.342 -21.885 8.283 1.00 38.25 625 THR A N 1
ATOM 4858 C CA . THR A 1 625 ? 5.482 -22.939 7.266 1.00 38.25 625 THR A CA 1
ATOM 4859 C C . THR A 1 625 ? 5.980 -22.271 5.984 1.00 38.25 625 THR A C 1
ATOM 4861 O O . THR A 1 625 ? 5.248 -21.434 5.451 1.00 38.25 625 THR A O 1
ATOM 4864 N N . PRO A 1 626 ? 7.202 -22.558 5.494 1.00 35.56 626 PRO A N 1
ATOM 4865 C CA . PRO A 1 626 ? 7.610 -22.121 4.164 1.00 35.56 626 PRO A CA 1
ATOM 4866 C C . PRO A 1 626 ? 6.544 -22.561 3.161 1.00 35.56 626 PRO A C 1
ATOM 4868 O O . PRO A 1 626 ? 6.059 -23.694 3.254 1.00 35.56 626 PRO A O 1
ATOM 4871 N N . ALA A 1 627 ? 6.167 -21.681 2.231 1.00 33.66 627 ALA A N 1
ATOM 4872 C CA . ALA A 1 627 ? 5.365 -22.098 1.091 1.00 33.66 627 ALA A CA 1
ATOM 4873 C C . ALA A 1 627 ? 6.082 -23.295 0.448 1.00 33.66 627 ALA A C 1
ATOM 4875 O O . ALA A 1 627 ? 7.273 -23.226 0.143 1.00 33.66 627 ALA A O 1
ATOM 4876 N N . THR A 1 628 ? 5.397 -24.432 0.359 1.00 29.06 628 THR A N 1
ATOM 4877 C CA . THR A 1 628 ? 5.936 -25.570 -0.383 1.00 29.06 628 THR A CA 1
ATOM 4878 C C . THR A 1 628 ? 5.807 -25.213 -1.857 1.00 29.06 628 THR A C 1
ATOM 4880 O O . THR A 1 628 ? 4.716 -24.852 -2.293 1.00 29.06 628 THR A O 1
ATOM 4883 N N . ASN A 1 629 ? 6.956 -25.200 -2.543 1.00 32.78 629 ASN A N 1
ATOM 4884 C CA . ASN A 1 629 ? 7.110 -24.837 -3.955 1.00 32.78 629 ASN A CA 1
ATOM 4885 C C . ASN A 1 629 ? 6.114 -25.539 -4.878 1.00 32.78 629 ASN A C 1
ATOM 4887 O O . ASN A 1 629 ? 5.897 -26.759 -4.673 1.00 32.78 629 ASN A O 1
#

Radius of gyration: 30.16 Å; chains: 1; bounding box: 97×70×71 Å

pLDDT: mean 76.96, std 21.74, range [22.14, 98.88]

InterPro domains:
  IPR001563 Peptidase S10, serine carboxypeptidase [PF00450] (141-290)
  IPR029058 Alpha/Beta hydrolase fold [G3DSA:3.40.50.1820] (104-444)
  IPR029058 Alpha/Beta hydrolase fold [SSF53474] (119-621)